Protein AF-A0A351YWG1-F1 (afdb_monomer)

Foldseek 3Di:
DDFPDDPQQDDDDDDDDDDDDDDDDDDDDDDDDDDDDDDDDDDDDDDPPPVVVVVVVVVVVVVLLVLADLLLLVCVVQVPDPDADALVVSCVVSVHDSVSNVVSVVVCVVVPFPWDQDPRHIHGPHDPQADPQLNVLGSRSVQEDEDQEEQEQVVVLVVVLVVDDPPDFKHKYWYQYHPNYADPPGDHDHHDNQKTKMKIKGFQQAQPLQVQLLLLLLQLLLQVLLCVQQVAHWFDEPPFFIAGPQATFKGWDKDFDDDPRTGGIMIIIMMGQAQHDDPDHRYDHSHVHDDGNSSVSSVSSSVVSSVVSSVVCVVPQFVSQVSNQVRHPQAQHWKAFPSNRDIWGFHGAGSSSFTWTDDPNDTDTHDPPRTDIDGD

Mean predicted aligned error: 11.0 Å

Structure (mmCIF, N/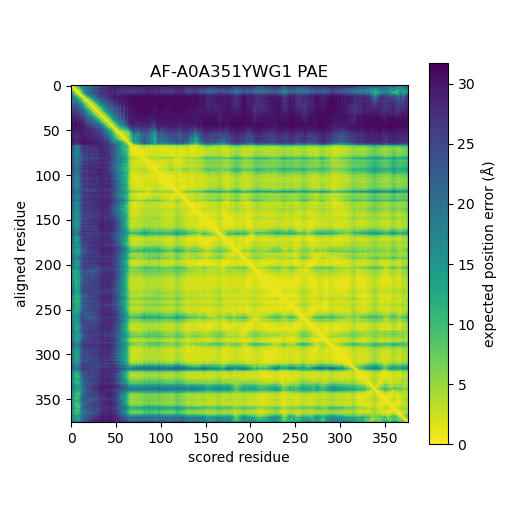CA/C/O backbone):
data_AF-A0A351YWG1-F1
#
_entry.id   AF-A0A351YWG1-F1
#
loop_
_atom_site.group_PDB
_atom_site.id
_atom_site.type_symbol
_atom_site.label_atom_id
_atom_site.label_alt_id
_atom_site.label_comp_id
_atom_site.label_asym_id
_atom_site.label_entity_id
_atom_site.label_seq_id
_atom_site.pdbx_PDB_ins_code
_atom_site.Cartn_x
_atom_site.Cartn_y
_atom_site.Cartn_z
_atom_site.occupancy
_atom_site.B_iso_or_equiv
_atom_site.auth_seq_id
_atom_site.auth_comp_id
_atom_site.auth_asym_id
_atom_site.auth_atom_id
_atom_site.pdbx_PDB_model_num
ATOM 1 N N . MET A 1 1 ? 30.598 2.594 -9.291 1.00 32.09 1 MET A N 1
ATOM 2 C CA . MET A 1 1 ? 30.210 1.742 -10.436 1.00 32.09 1 MET A CA 1
ATOM 3 C C . MET A 1 1 ? 29.991 2.673 -11.618 1.00 32.09 1 MET A C 1
ATOM 5 O O . MET A 1 1 ? 29.145 3.549 -11.501 1.00 32.09 1 MET A O 1
ATOM 9 N N . ALA A 1 2 ? 30.804 2.589 -12.672 1.00 30.72 2 ALA A N 1
ATOM 10 C CA . ALA A 1 2 ? 30.610 3.436 -13.851 1.00 30.72 2 ALA A CA 1
ATOM 11 C C . ALA A 1 2 ? 29.324 3.023 -14.587 1.00 30.72 2 ALA A C 1
ATOM 13 O O . ALA A 1 2 ? 28.989 1.837 -14.615 1.00 30.72 2 ALA A O 1
ATOM 14 N N . LEU A 1 3 ? 28.606 3.988 -15.166 1.00 35.41 3 LEU A N 1
ATOM 15 C CA . LEU A 1 3 ? 27.468 3.691 -16.038 1.00 35.41 3 LEU A CA 1
ATOM 16 C C . LEU A 1 3 ? 27.957 2.905 -17.269 1.00 35.41 3 LEU A C 1
ATOM 18 O O . LEU A 1 3 ? 29.039 3.208 -17.780 1.00 35.41 3 LEU A O 1
ATOM 22 N N . PRO A 1 4 ? 27.195 1.916 -17.773 1.00 39.84 4 PRO A N 1
ATOM 23 C CA . PRO A 1 4 ? 27.569 1.217 -18.994 1.00 39.84 4 PRO A CA 1
ATOM 24 C C . PRO A 1 4 ? 27.612 2.204 -20.167 1.00 39.84 4 PRO A C 1
ATOM 26 O O . PRO A 1 4 ? 26.692 2.999 -20.362 1.00 39.84 4 PRO A O 1
ATOM 29 N N . PHE A 1 5 ? 28.680 2.142 -20.964 1.00 45.25 5 PHE A N 1
ATOM 30 C CA . PHE A 1 5 ? 28.849 2.987 -22.144 1.00 45.25 5 PHE A CA 1
ATOM 31 C C . PHE A 1 5 ? 27.787 2.637 -23.199 1.00 45.25 5 PHE A C 1
ATOM 33 O O . PHE A 1 5 ? 27.836 1.571 -23.818 1.00 45.25 5 PHE A O 1
ATOM 40 N N . ILE A 1 6 ? 26.815 3.532 -23.398 1.00 57.53 6 ILE A N 1
ATOM 41 C CA . ILE A 1 6 ? 25.798 3.429 -24.451 1.00 57.53 6 ILE A CA 1
ATOM 42 C C . ILE A 1 6 ? 26.138 4.484 -25.521 1.00 57.53 6 ILE A C 1
ATOM 44 O O . ILE A 1 6 ? 25.890 5.671 -25.283 1.00 57.53 6 ILE A O 1
ATOM 48 N N . PRO A 1 7 ? 26.704 4.089 -26.684 1.00 47.78 7 PRO A N 1
ATOM 49 C CA . PRO A 1 7 ? 27.257 5.032 -27.665 1.00 47.78 7 PRO A CA 1
ATOM 50 C C . PRO A 1 7 ? 26.231 6.033 -28.208 1.00 47.78 7 PRO A C 1
ATOM 52 O O . PRO A 1 7 ? 26.536 7.202 -28.400 1.00 47.78 7 PRO A O 1
ATOM 55 N N . TRP A 1 8 ? 24.994 5.576 -28.407 1.00 53.97 8 TRP A N 1
ATOM 56 C CA . TRP A 1 8 ? 23.898 6.356 -28.991 1.00 53.97 8 TRP A CA 1
ATOM 57 C C . TRP A 1 8 ? 23.286 7.400 -28.043 1.00 53.97 8 TRP A C 1
ATOM 59 O O . TRP A 1 8 ? 22.398 8.130 -28.462 1.00 53.97 8 TRP A O 1
ATOM 69 N N . LEU A 1 9 ? 23.683 7.433 -26.765 1.00 51.16 9 LEU A N 1
ATOM 70 C CA . LEU A 1 9 ? 23.087 8.293 -25.729 1.00 51.16 9 LEU A CA 1
ATOM 71 C C . LEU A 1 9 ? 24.066 9.357 -25.199 1.00 51.16 9 LEU A C 1
ATOM 73 O O . LEU A 1 9 ? 23.864 9.885 -24.109 1.00 51.16 9 LEU A O 1
ATOM 77 N N . GLN A 1 10 ? 25.134 9.652 -25.943 1.00 47.72 10 GLN A N 1
ATOM 78 C CA . GLN A 1 10 ? 26.122 10.664 -25.565 1.00 47.72 10 GLN A CA 1
ATOM 79 C C . GLN A 1 10 ? 25.736 12.061 -26.087 1.00 47.72 10 GLN A C 1
ATOM 81 O O . GLN A 1 10 ? 25.413 12.194 -27.270 1.00 47.72 10 GLN A O 1
ATOM 86 N N . PRO A 1 11 ? 25.842 13.116 -25.259 1.00 37.19 11 PRO A N 1
ATOM 87 C CA . PRO A 1 11 ? 26.110 14.473 -25.732 1.00 37.19 11 PRO A CA 1
ATOM 88 C C . PRO A 1 11 ? 27.480 14.557 -26.438 1.00 37.19 11 PRO A C 1
ATOM 90 O O . PRO A 1 11 ? 28.284 13.626 -26.366 1.00 37.19 11 PRO A O 1
ATOM 93 N N . GLY A 1 12 ? 27.760 15.682 -27.105 1.00 31.53 12 GLY A N 1
ATOM 94 C CA . GLY A 1 12 ? 29.032 15.926 -27.804 1.00 31.53 12 GLY A CA 1
ATOM 95 C C . GLY A 1 12 ? 30.291 15.761 -26.924 1.00 31.53 12 GLY A C 1
ATOM 96 O O . GLY A 1 12 ? 30.211 15.821 -25.696 1.00 31.53 12 GLY A O 1
ATOM 97 N N . PRO A 1 13 ? 31.465 15.523 -27.535 1.00 32.62 13 PRO A N 1
ATOM 98 C CA . PRO A 1 13 ? 32.581 14.862 -26.864 1.00 32.62 13 PRO A CA 1
ATOM 99 C C . PRO A 1 13 ? 33.323 15.755 -25.862 1.00 32.62 13 PRO A C 1
ATOM 101 O O . PRO A 1 13 ? 33.927 16.747 -26.254 1.00 32.62 13 PRO A O 1
ATOM 104 N N . ASN A 1 14 ? 33.368 15.329 -24.593 1.00 31.31 14 ASN A N 1
ATOM 105 C CA . ASN A 1 14 ? 34.466 15.607 -23.654 1.00 31.31 14 ASN A CA 1
ATOM 106 C C . ASN A 1 14 ? 34.343 14.756 -22.370 1.00 31.31 14 ASN A C 1
ATOM 108 O O . ASN A 1 14 ? 33.563 15.113 -21.493 1.00 31.31 14 ASN A O 1
ATOM 112 N N . ALA A 1 15 ? 35.114 13.657 -22.259 1.00 31.36 15 ALA A N 1
ATOM 113 C CA . ALA A 1 15 ? 35.658 13.087 -21.001 1.00 31.36 15 ALA A CA 1
ATOM 114 C C . ALA A 1 15 ? 36.355 11.714 -21.210 1.00 31.36 15 ALA A C 1
ATOM 116 O O . ALA A 1 15 ? 35.717 10.667 -21.198 1.00 31.36 15 ALA A O 1
ATOM 117 N N . ILE A 1 16 ? 37.679 11.756 -21.399 1.00 30.22 16 ILE A N 1
ATOM 118 C CA . ILE A 1 16 ? 38.741 10.935 -20.761 1.00 30.22 16 ILE A CA 1
ATOM 119 C C . ILE A 1 16 ? 38.494 9.418 -20.500 1.00 30.22 16 ILE A C 1
ATOM 121 O O . ILE A 1 16 ? 37.593 9.001 -19.779 1.00 30.22 16 ILE A O 1
ATOM 125 N N . ARG A 1 17 ? 39.421 8.587 -21.011 1.00 28.91 17 ARG A N 1
ATOM 126 C CA . ARG A 1 17 ? 39.546 7.122 -20.796 1.00 28.91 17 ARG A CA 1
ATOM 127 C C . ARG A 1 17 ? 40.360 6.785 -19.531 1.00 28.91 17 ARG A C 1
ATOM 129 O O . ARG A 1 17 ? 41.184 7.603 -19.160 1.00 28.91 17 ARG A O 1
ATOM 136 N N . HIS A 1 18 ? 40.244 5.557 -18.993 1.00 28.95 18 HIS A N 1
ATOM 137 C CA . HIS A 1 18 ? 41.355 4.686 -18.509 1.00 28.95 18 HIS A CA 1
ATOM 138 C C . HIS A 1 18 ? 40.832 3.249 -18.149 1.00 28.95 18 HIS A C 1
ATOM 140 O O . HIS A 1 18 ? 39.621 3.045 -18.251 1.00 28.95 18 HIS A O 1
ATOM 146 N N . PRO A 1 19 ? 41.683 2.210 -17.920 1.00 31.55 19 PRO A N 1
ATOM 147 C CA . PRO A 1 19 ? 41.475 0.881 -18.536 1.00 31.55 19 PRO A CA 1
ATOM 148 C C . PRO A 1 19 ? 41.067 -0.308 -17.620 1.00 31.55 19 PRO A C 1
ATOM 150 O O . PRO A 1 19 ? 40.823 -0.170 -16.427 1.00 31.55 19 PRO A O 1
ATOM 153 N N . LEU A 1 20 ? 40.985 -1.490 -18.257 1.00 28.30 20 LEU A N 1
ATOM 154 C CA . LEU A 1 20 ? 40.536 -2.819 -17.791 1.00 28.30 20 LEU A CA 1
ATOM 155 C C . LEU A 1 20 ? 41.583 -3.663 -17.020 1.00 28.30 20 LEU A C 1
ATOM 157 O O . LEU A 1 20 ? 42.779 -3.401 -17.128 1.00 28.30 20 LEU A O 1
ATOM 161 N N . SER A 1 21 ? 41.095 -4.752 -16.384 1.00 27.42 21 SER A N 1
ATOM 162 C CA . SER A 1 21 ? 41.720 -6.063 -16.004 1.00 27.42 21 SER A CA 1
ATOM 163 C C . SER A 1 21 ? 41.301 -6.492 -14.568 1.00 27.42 21 SER A C 1
ATOM 165 O O . SER A 1 21 ? 40.778 -5.652 -13.843 1.00 27.42 21 SER A O 1
ATOM 167 N N . VAL A 1 22 ? 41.371 -7.743 -14.067 1.00 28.53 22 VAL A N 1
ATOM 168 C CA . VAL A 1 22 ? 41.774 -9.095 -14.559 1.00 28.53 22 VAL A CA 1
ATOM 169 C C . VAL A 1 22 ? 40.652 -10.119 -14.175 1.00 28.53 22 VAL A C 1
ATOM 171 O O . VAL A 1 22 ? 39.723 -9.762 -13.456 1.00 28.53 22 VAL A O 1
ATOM 174 N N . VAL A 1 23 ? 40.714 -11.393 -14.605 1.00 30.08 23 VAL A N 1
ATOM 175 C CA . VAL A 1 23 ? 39.859 -12.527 -14.143 1.00 30.08 23 VAL A CA 1
ATOM 176 C C . VAL A 1 23 ? 40.736 -13.649 -13.558 1.00 30.08 23 VAL A C 1
ATOM 178 O O . VAL A 1 23 ? 41.808 -13.896 -14.108 1.00 30.08 23 VAL A O 1
ATOM 181 N N . PRO A 1 24 ? 40.282 -14.403 -12.535 1.00 31.19 24 PRO A N 1
ATOM 182 C CA . PRO A 1 24 ? 40.432 -15.866 -12.624 1.00 31.19 24 PRO A CA 1
ATOM 183 C C . PRO A 1 24 ? 39.171 -16.673 -12.254 1.00 31.19 24 PRO A C 1
ATOM 185 O O . PRO A 1 24 ? 38.402 -16.323 -11.363 1.00 31.19 24 PRO A O 1
ATOM 188 N N . ARG A 1 25 ? 39.007 -17.818 -12.931 1.00 28.30 25 ARG A N 1
ATOM 189 C CA . ARG A 1 25 ? 38.130 -18.937 -12.526 1.00 28.30 25 ARG A CA 1
ATOM 190 C C . ARG A 1 25 ? 38.878 -19.844 -11.540 1.00 28.30 25 ARG A C 1
ATOM 192 O O . ARG A 1 25 ? 40.097 -19.903 -11.634 1.00 28.30 25 ARG A O 1
ATOM 199 N N . LEU A 1 26 ? 38.169 -20.686 -10.776 1.00 29.48 26 LEU A N 1
ATOM 200 C CA . LEU A 1 26 ? 38.589 -22.077 -10.506 1.00 29.48 26 LEU A CA 1
ATOM 201 C C . LEU A 1 26 ? 37.406 -22.964 -10.052 1.00 29.48 26 LEU A C 1
ATOM 203 O O . LEU A 1 26 ? 36.292 -22.473 -9.884 1.00 29.48 26 LEU A O 1
ATOM 207 N N . ARG A 1 27 ? 37.624 -24.288 -10.008 1.00 28.50 27 ARG A N 1
ATOM 208 C CA . ARG A 1 27 ? 36.596 -25.355 -9.997 1.00 28.50 27 ARG A CA 1
ATOM 209 C C . ARG A 1 27 ? 36.316 -25.938 -8.597 1.00 28.50 27 ARG A C 1
ATOM 211 O O . ARG A 1 27 ? 37.157 -25.845 -7.713 1.00 28.50 27 ARG A O 1
ATOM 218 N N . ALA A 1 28 ? 35.173 -26.621 -8.460 1.00 30.88 28 ALA A N 1
ATOM 219 C CA . ALA A 1 28 ? 34.876 -27.575 -7.378 1.00 30.88 28 ALA A CA 1
ATOM 220 C C . ALA A 1 28 ? 35.665 -28.904 -7.535 1.00 30.88 28 ALA A C 1
ATOM 222 O O . ALA A 1 28 ? 36.288 -29.112 -8.583 1.00 30.88 28 ALA A O 1
ATOM 223 N N . PRO A 1 29 ? 35.612 -29.817 -6.539 1.00 38.16 29 PRO A N 1
ATOM 224 C CA . PRO A 1 29 ? 34.636 -30.920 -6.634 1.00 38.16 29 PRO A CA 1
ATOM 225 C C . PRO A 1 29 ? 33.965 -31.366 -5.305 1.00 38.16 29 PRO A C 1
ATOM 227 O O . PRO A 1 29 ? 34.333 -30.934 -4.218 1.00 38.16 29 PRO A O 1
ATOM 230 N N . PHE A 1 30 ? 32.966 -32.253 -5.438 1.00 31.91 30 PHE A N 1
ATOM 231 C CA . PHE A 1 30 ? 32.242 -32.976 -4.369 1.00 31.91 30 PHE A CA 1
ATOM 232 C C . PHE A 1 30 ? 33.086 -34.095 -3.709 1.00 31.91 30 PHE A C 1
ATOM 234 O O . PHE A 1 30 ? 34.141 -34.455 -4.235 1.00 31.91 30 PHE A O 1
ATOM 241 N N . PRO A 1 31 ? 32.594 -34.715 -2.613 1.00 37.84 31 PRO A N 1
ATOM 242 C CA . PRO A 1 31 ? 32.033 -36.071 -2.779 1.00 37.84 31 PRO A CA 1
ATOM 243 C C . PRO A 1 31 ? 30.690 -36.328 -2.047 1.00 37.84 31 PRO A C 1
ATOM 245 O O . PRO A 1 31 ? 30.138 -35.456 -1.383 1.00 37.84 31 PRO A O 1
ATOM 248 N N . CYS A 1 32 ? 30.144 -37.537 -2.241 1.00 27.00 32 CYS A N 1
ATOM 249 C CA . CYS A 1 32 ? 28.789 -37.974 -1.858 1.00 27.00 32 CYS A CA 1
ATOM 250 C C . CYS A 1 32 ? 28.687 -38.627 -0.460 1.00 27.00 32 CYS A C 1
ATOM 252 O O . CYS A 1 32 ? 29.684 -39.086 0.091 1.00 27.00 32 CYS A O 1
ATOM 254 N N . GLY A 1 33 ? 27.453 -38.790 0.041 1.00 29.05 33 GLY A N 1
ATOM 255 C CA . GLY A 1 33 ? 27.098 -39.678 1.161 1.00 29.05 33 GLY A CA 1
ATOM 256 C C . GLY A 1 33 ? 25.631 -40.136 1.071 1.00 29.05 33 GLY A C 1
ATOM 257 O O . GLY A 1 33 ? 24.754 -39.313 0.824 1.00 29.05 33 GLY A O 1
ATOM 258 N N . ASN A 1 34 ? 25.373 -41.442 1.223 1.00 28.28 34 ASN A N 1
ATOM 259 C CA . ASN A 1 34 ? 24.075 -42.107 0.984 1.00 28.28 34 ASN A CA 1
ATOM 260 C C . ASN A 1 34 ? 23.349 -42.532 2.282 1.00 28.28 34 ASN A C 1
ATOM 262 O O . ASN A 1 34 ? 23.994 -42.730 3.307 1.00 28.28 34 ASN A O 1
ATOM 266 N N . GLY A 1 35 ? 22.042 -42.825 2.171 1.00 27.39 35 GLY A N 1
ATOM 267 C CA . GLY A 1 35 ? 21.262 -43.671 3.104 1.00 27.39 35 GLY A CA 1
ATOM 268 C C . GLY A 1 35 ? 20.134 -42.922 3.839 1.00 27.39 35 GLY A C 1
ATOM 269 O O . GLY A 1 35 ? 20.412 -41.999 4.591 1.00 27.39 35 GLY A O 1
ATOM 270 N N . SER A 1 36 ? 18.839 -43.133 3.546 1.00 28.61 36 SER A N 1
ATOM 271 C CA . SER A 1 36 ? 17.977 -44.309 3.855 1.00 28.61 36 SER A CA 1
ATOM 272 C C . SER A 1 36 ? 17.596 -44.418 5.345 1.00 28.61 36 SER A C 1
ATOM 274 O O . SER A 1 36 ? 18.483 -44.345 6.182 1.00 28.61 36 SER A O 1
ATOM 276 N N . ALA A 1 37 ? 16.356 -44.687 5.770 1.00 29.20 37 ALA A N 1
ATOM 277 C CA . ALA A 1 37 ? 15.052 -44.805 5.097 1.00 29.20 37 ALA A CA 1
ATOM 278 C C . ALA A 1 37 ? 13.924 -44.646 6.153 1.00 29.20 37 ALA A C 1
ATOM 280 O O . ALA A 1 37 ? 14.198 -44.645 7.351 1.00 29.20 37 ALA A O 1
ATOM 281 N N . ALA A 1 38 ? 12.660 -44.535 5.728 1.00 29.02 38 ALA A N 1
ATOM 282 C CA . ALA A 1 38 ? 11.493 -44.450 6.618 1.00 29.02 38 ALA A CA 1
ATOM 283 C C . ALA A 1 38 ? 10.601 -45.701 6.517 1.00 29.02 38 ALA A C 1
ATOM 285 O O . ALA A 1 38 ? 10.403 -46.194 5.412 1.00 29.02 38 ALA A O 1
ATOM 286 N N . THR A 1 39 ? 9.999 -46.144 7.632 1.00 28.00 39 THR A N 1
ATOM 287 C CA . THR A 1 39 ? 8.870 -47.112 7.695 1.00 28.00 39 THR A CA 1
ATOM 288 C C . THR A 1 39 ? 8.189 -47.061 9.091 1.00 28.00 39 THR A C 1
ATOM 290 O O . THR A 1 39 ? 8.765 -46.451 9.993 1.00 28.00 39 THR A O 1
ATOM 293 N N . PRO A 1 40 ? 6.934 -47.545 9.281 1.00 34.88 40 PRO A N 1
ATOM 294 C CA . PRO A 1 40 ? 5.926 -46.673 9.906 1.00 34.88 40 PRO A CA 1
ATOM 295 C C . PRO A 1 40 ? 4.942 -47.344 10.910 1.00 34.88 40 PRO A C 1
ATOM 297 O O . PRO A 1 40 ? 5.059 -48.516 11.241 1.00 34.88 40 PRO A O 1
ATOM 300 N N . ILE A 1 41 ? 3.889 -46.588 11.269 1.00 27.53 41 ILE A N 1
ATOM 301 C CA . ILE A 1 41 ? 2.583 -47.009 11.840 1.00 27.53 41 ILE A CA 1
ATOM 302 C C . ILE A 1 41 ? 2.543 -47.386 13.335 1.00 27.53 41 ILE A C 1
ATOM 304 O O . ILE A 1 41 ? 3.174 -48.321 13.807 1.00 27.53 41 ILE A O 1
ATOM 308 N N . GLY A 1 42 ? 1.633 -46.714 14.055 1.00 26.05 42 GLY A N 1
ATOM 309 C CA . GLY A 1 42 ? 1.197 -47.076 15.407 1.00 26.05 42 GLY A CA 1
ATOM 310 C C . GLY A 1 42 ? -0.045 -46.288 15.842 1.00 26.05 42 GLY A C 1
ATOM 311 O O . GLY A 1 42 ? 0.061 -45.327 16.599 1.00 26.05 42 GLY A O 1
ATOM 312 N N . ARG A 1 43 ? -1.240 -46.658 15.355 1.00 29.98 4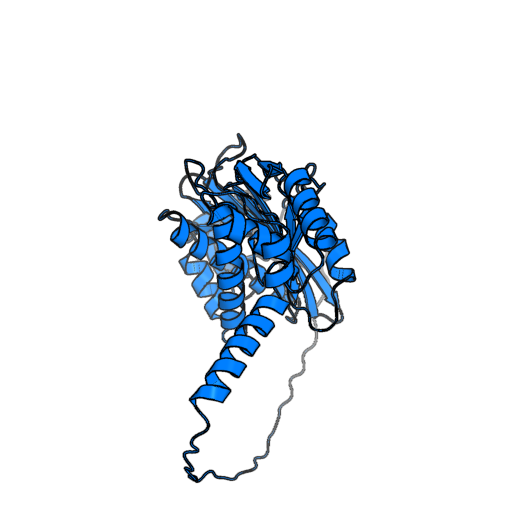3 ARG A N 1
ATOM 313 C CA . ARG A 1 43 ? -2.507 -46.046 15.810 1.00 29.98 43 ARG A CA 1
ATOM 314 C C . ARG A 1 43 ? -2.810 -46.459 17.258 1.00 29.98 43 ARG A C 1
ATOM 316 O O . ARG A 1 43 ? -3.009 -47.642 17.518 1.00 29.98 43 ARG A O 1
ATOM 323 N N . ARG A 1 44 ? -3.017 -45.491 18.156 1.00 28.67 44 ARG A N 1
ATOM 324 C CA . ARG A 1 44 ? -3.897 -45.653 19.328 1.00 28.67 44 ARG A CA 1
ATOM 325 C C . ARG A 1 44 ? -4.888 -44.495 19.388 1.00 28.67 44 ARG A C 1
ATOM 327 O O . ARG A 1 44 ? -4.507 -43.336 19.502 1.00 28.67 44 ARG A O 1
ATOM 334 N N . MET A 1 45 ? -6.163 -44.839 19.260 1.00 30.02 45 MET A N 1
ATOM 335 C CA . MET A 1 45 ? -7.295 -43.918 19.269 1.00 30.02 45 MET A CA 1
ATOM 336 C C . MET A 1 45 ? -7.766 -43.780 20.719 1.00 30.02 45 MET A C 1
ATOM 338 O O . MET A 1 45 ? -8.188 -44.774 21.301 1.00 30.02 45 MET A O 1
ATOM 342 N N . ASN A 1 46 ? -7.630 -42.593 21.320 1.00 31.53 46 ASN A N 1
ATOM 343 C CA . ASN A 1 46 ? -7.844 -42.400 22.758 1.00 31.53 46 ASN A CA 1
ATOM 344 C C . ASN A 1 46 ? -9.004 -41.429 23.039 1.00 31.53 46 ASN A C 1
ATOM 346 O O . ASN A 1 46 ? -9.082 -40.343 22.463 1.00 31.53 46 ASN A O 1
ATOM 350 N N . PHE A 1 47 ? -9.911 -41.836 23.927 1.00 32.25 47 PHE A N 1
ATOM 351 C CA . PHE A 1 47 ? -11.270 -41.298 24.089 1.00 32.25 47 PHE A CA 1
ATOM 352 C C . PHE A 1 47 ? -11.346 -39.997 24.931 1.00 32.25 47 PHE A C 1
ATOM 354 O O . PHE A 1 47 ? -12.150 -39.878 25.848 1.00 32.25 47 PHE A O 1
ATOM 361 N N . TYR A 1 48 ? -10.527 -38.987 24.611 1.00 36.88 48 TYR A N 1
ATOM 362 C CA . TYR A 1 48 ? -10.482 -37.688 25.322 1.00 36.88 48 TYR A CA 1
ATOM 363 C C . TYR A 1 48 ? -11.167 -36.525 24.568 1.00 36.88 48 TYR A C 1
ATOM 365 O O . TYR A 1 48 ? -11.011 -35.355 24.922 1.00 36.88 48 TYR A O 1
ATOM 373 N N . GLY A 1 49 ? -11.924 -36.835 23.510 1.00 34.12 49 GLY A N 1
ATOM 374 C CA . GLY A 1 49 ? -12.339 -35.873 22.483 1.00 34.12 49 GLY A CA 1
ATOM 375 C C . GLY A 1 49 ? -13.170 -34.674 22.958 1.00 34.12 49 GLY A C 1
ATOM 376 O O . GLY A 1 49 ? -12.884 -33.561 22.533 1.00 34.12 49 GLY A O 1
ATOM 377 N N . LEU A 1 50 ? -14.176 -34.853 23.826 1.00 34.16 50 LEU A N 1
ATOM 378 C CA . LEU A 1 50 ? -15.123 -33.766 24.134 1.00 34.16 50 LEU A CA 1
ATOM 379 C C . LEU A 1 50 ? -14.567 -32.716 25.111 1.00 34.16 50 LEU A C 1
ATOM 381 O O . LEU A 1 50 ? -14.672 -31.519 24.843 1.00 34.16 50 LEU A O 1
ATOM 385 N N . THR A 1 51 ? -13.932 -33.128 26.211 1.00 36.94 51 THR A N 1
ATOM 386 C CA . THR A 1 51 ? -13.337 -32.187 27.179 1.00 36.94 51 THR A CA 1
ATOM 387 C C . THR A 1 51 ? -12.111 -31.492 26.599 1.00 36.94 51 THR A C 1
ATOM 389 O O . THR A 1 51 ? -11.942 -30.286 26.791 1.00 36.94 51 THR A O 1
ATOM 392 N N . PHE A 1 52 ? -11.286 -32.220 25.832 1.00 36.72 52 PHE A N 1
ATOM 393 C CA . PHE A 1 52 ? -10.144 -31.617 25.152 1.00 36.72 52 PHE A CA 1
ATOM 394 C C . PHE A 1 52 ? -10.605 -30.667 24.045 1.00 36.72 52 PHE A C 1
ATOM 396 O O . PHE A 1 52 ? -10.072 -29.572 23.974 1.00 36.72 52 PHE A O 1
ATOM 403 N N . ALA A 1 53 ? -11.638 -30.986 23.253 1.00 38.38 53 ALA A N 1
ATOM 404 C CA . ALA A 1 53 ? -12.176 -30.045 22.265 1.00 38.38 53 ALA A CA 1
ATOM 405 C C . ALA A 1 53 ? -12.699 -28.749 22.906 1.00 38.38 53 ALA A C 1
ATOM 407 O O . ALA A 1 53 ? -12.442 -27.675 22.371 1.00 38.38 53 ALA A O 1
ATOM 408 N N . PHE A 1 54 ? -13.367 -28.805 24.064 1.00 34.22 54 PHE A N 1
ATOM 409 C CA . PHE A 1 54 ? -13.858 -27.594 24.734 1.00 34.22 54 PHE A CA 1
ATOM 410 C C . PHE A 1 54 ? -12.711 -26.721 25.274 1.00 34.22 54 PHE A C 1
ATOM 412 O O . PHE A 1 54 ? -12.686 -25.510 25.042 1.00 34.22 54 PHE A O 1
ATOM 419 N N . TYR A 1 55 ? -11.706 -27.334 25.913 1.00 35.75 55 TYR A N 1
ATOM 420 C CA . TYR A 1 55 ? -10.490 -26.628 26.334 1.00 35.75 55 TYR A CA 1
ATOM 421 C C . TYR A 1 55 ? -9.657 -26.129 25.153 1.00 35.75 55 TYR A C 1
ATOM 423 O O . TYR A 1 55 ? -9.123 -25.031 25.228 1.00 35.75 55 TYR A O 1
ATOM 431 N N . PHE A 1 56 ? -9.568 -26.880 24.055 1.00 36.53 56 PHE A N 1
ATOM 432 C CA . PHE A 1 56 ? -8.797 -26.521 22.866 1.00 36.53 56 PHE A CA 1
ATOM 433 C C . PHE A 1 56 ? -9.494 -25.426 22.053 1.00 36.53 56 PHE A C 1
ATOM 435 O O . PHE A 1 56 ? -8.817 -24.537 21.555 1.00 36.53 56 PHE A O 1
ATOM 442 N N . VAL A 1 57 ? -10.831 -25.406 21.986 1.00 42.38 57 VAL A N 1
ATOM 443 C CA . VAL A 1 57 ? -11.614 -24.297 21.409 1.00 42.38 57 VAL A CA 1
ATOM 444 C C . VAL A 1 57 ? -11.513 -23.043 22.275 1.00 42.38 57 VAL A C 1
ATOM 446 O O . VAL A 1 57 ? -11.353 -21.957 21.724 1.00 42.38 57 VAL A O 1
ATOM 449 N N . ASN A 1 58 ? -11.538 -23.155 23.607 1.00 38.97 58 ASN A N 1
ATOM 450 C CA . ASN A 1 58 ? -11.292 -22.000 24.475 1.00 38.97 58 ASN A CA 1
ATOM 451 C C . ASN A 1 58 ? -9.828 -21.539 24.425 1.00 38.97 58 ASN A C 1
ATOM 453 O O . ASN A 1 58 ? -9.592 -20.341 24.349 1.00 38.97 58 ASN A O 1
ATOM 457 N N . LEU A 1 59 ? -8.846 -22.441 24.361 1.00 38.34 59 LEU A N 1
ATOM 458 C CA . LEU A 1 59 ? -7.438 -22.095 24.139 1.00 38.34 59 LEU A CA 1
ATOM 459 C C . LEU A 1 59 ? -7.220 -21.466 22.761 1.00 38.34 59 LEU A C 1
ATOM 461 O O . LEU A 1 59 ? -6.494 -20.487 22.679 1.00 38.34 59 LEU A O 1
ATOM 465 N N . LEU A 1 60 ? -7.889 -21.935 21.703 1.00 37.31 60 LEU A N 1
ATOM 466 C CA . LEU A 1 60 ? -7.885 -21.296 20.384 1.00 37.31 60 LEU A CA 1
ATOM 467 C C . LEU A 1 60 ? -8.541 -19.916 20.429 1.00 37.31 60 LEU A C 1
ATOM 469 O O . LEU A 1 60 ? -7.946 -18.973 19.924 1.00 37.31 60 LEU A O 1
ATOM 473 N N . LYS A 1 61 ? -9.699 -19.750 21.080 1.00 41.03 61 LYS A N 1
ATOM 474 C CA . LYS A 1 61 ? -10.311 -18.426 21.297 1.00 41.03 61 LYS A CA 1
ATOM 475 C C . LYS A 1 61 ? -9.377 -17.499 22.078 1.00 41.03 61 LYS A C 1
ATOM 477 O O . LYS A 1 61 ? -9.197 -16.359 21.678 1.00 41.03 61 LYS A O 1
ATOM 482 N N . ILE A 1 62 ? -8.718 -17.986 23.129 1.00 44.56 62 ILE A N 1
ATOM 483 C CA . ILE A 1 62 ? -7.763 -17.221 23.946 1.00 44.56 62 ILE A CA 1
ATOM 484 C C . ILE A 1 62 ? -6.484 -16.891 23.153 1.00 44.56 62 ILE A C 1
ATOM 486 O O . ILE A 1 62 ? -5.989 -15.769 23.227 1.00 44.56 62 ILE A O 1
ATOM 490 N N . MET A 1 63 ? -5.951 -17.822 22.358 1.00 35.66 63 MET A N 1
ATOM 491 C CA . MET A 1 63 ? -4.761 -17.616 21.517 1.00 35.66 63 MET A CA 1
ATOM 492 C C . MET A 1 63 ? -5.042 -16.695 20.325 1.00 35.66 63 MET A C 1
ATOM 494 O O . MET A 1 63 ? -4.186 -15.887 19.977 1.00 35.66 63 MET A O 1
ATOM 498 N N . VAL A 1 64 ? -6.239 -16.765 19.737 1.00 46.56 64 VAL A N 1
ATOM 499 C CA . VAL A 1 64 ? -6.714 -15.814 18.722 1.00 46.56 64 VAL A CA 1
ATOM 500 C C . VAL A 1 64 ? -6.975 -14.442 19.358 1.00 46.56 64 VAL A C 1
ATOM 502 O O . VAL A 1 64 ? -6.572 -13.433 18.782 1.00 46.56 64 VAL A O 1
ATOM 505 N N . ASN A 1 65 ? -7.536 -14.383 20.574 1.00 53.69 65 ASN A N 1
ATOM 506 C CA . ASN A 1 65 ? -7.734 -13.129 21.309 1.00 53.69 65 ASN A CA 1
ATOM 507 C C . ASN A 1 65 ? -6.420 -12.432 21.683 1.00 53.69 65 ASN A C 1
ATOM 509 O O . ASN A 1 65 ? -6.373 -11.207 21.651 1.00 53.69 65 ASN A O 1
ATOM 513 N N . LYS A 1 66 ? -5.343 -13.168 21.997 1.00 58.69 66 LYS A N 1
ATOM 514 C CA . LYS A 1 66 ? -4.057 -12.583 22.436 1.00 58.69 66 LYS A CA 1
ATOM 515 C C . LYS A 1 66 ? -3.426 -11.587 21.451 1.00 58.69 66 LYS A C 1
ATOM 517 O O . LYS A 1 66 ? -2.639 -10.753 21.886 1.00 58.69 66 LYS A O 1
ATOM 522 N N . ASN A 1 67 ? -3.770 -11.652 20.163 1.00 71.12 67 ASN A N 1
ATOM 523 C CA . ASN A 1 67 ? -3.256 -10.745 19.127 1.00 71.12 67 ASN A CA 1
ATOM 524 C C . ASN A 1 67 ? -4.256 -9.650 18.706 1.00 71.12 67 ASN A C 1
ATOM 526 O O . ASN A 1 67 ? -3.967 -8.886 17.788 1.00 71.12 67 ASN A O 1
ATOM 530 N N . LEU A 1 68 ? -5.431 -9.575 19.335 1.00 87.62 68 LEU A N 1
ATOM 531 C CA . LEU A 1 68 ? -6.481 -8.603 19.028 1.00 87.62 68 LEU A CA 1
ATOM 532 C C . LEU A 1 68 ? -6.541 -7.535 20.126 1.00 87.62 68 LEU A C 1
ATOM 534 O O . LEU A 1 68 ? -6.586 -7.859 21.311 1.00 87.62 68 LEU A O 1
ATOM 538 N N . SER A 1 69 ? -6.559 -6.250 19.759 1.00 91.19 69 SER A N 1
ATOM 539 C CA . SER A 1 69 ? -6.675 -5.187 20.762 1.00 91.19 69 SER A CA 1
ATOM 540 C C . SER A 1 69 ? -8.101 -5.036 21.291 1.00 91.19 69 SER A C 1
ATOM 542 O O . SER A 1 69 ? -9.088 -5.299 20.601 1.00 91.19 69 SER A O 1
ATOM 544 N N . THR A 1 70 ? -8.223 -4.483 22.498 1.00 91.81 70 THR A N 1
ATOM 545 C CA . THR A 1 70 ? -9.504 -4.078 23.098 1.00 91.81 70 THR A CA 1
ATOM 546 C C . THR A 1 70 ? -10.330 -3.183 22.166 1.00 91.81 70 THR A C 1
ATOM 548 O O . THR A 1 70 ? -11.551 -3.296 22.128 1.00 91.81 70 THR A O 1
ATOM 551 N N . LYS A 1 71 ? -9.675 -2.319 21.373 1.00 94.94 71 LYS A N 1
ATOM 552 C CA . LYS A 1 71 ? -10.336 -1.424 20.408 1.00 94.94 71 LYS A CA 1
ATOM 553 C C . LYS A 1 71 ? -11.000 -2.212 19.275 1.00 94.94 71 LYS A C 1
ATOM 555 O O . LYS A 1 71 ? -12.123 -1.886 18.903 1.00 94.94 71 LYS A O 1
ATOM 560 N N . TYR A 1 72 ? -10.343 -3.264 18.770 1.00 94.06 72 TYR A N 1
ATOM 561 C CA . TYR A 1 72 ? -10.944 -4.172 17.789 1.00 94.06 72 TYR A CA 1
ATOM 562 C C . TYR A 1 72 ? -12.186 -4.854 18.373 1.00 94.06 72 TYR A C 1
ATOM 564 O O . TYR A 1 72 ? -13.249 -4.779 17.761 1.00 94.06 72 TYR A O 1
ATOM 572 N N . PHE A 1 73 ? -12.097 -5.443 19.573 1.00 92.06 73 PHE A N 1
ATOM 573 C CA . PHE A 1 73 ? -13.249 -6.095 20.215 1.00 92.06 73 PHE A CA 1
ATOM 574 C C . PHE A 1 73 ? -14.427 -5.147 20.432 1.00 92.06 73 PHE A C 1
ATOM 576 O O . PHE A 1 73 ? -15.540 -5.477 20.030 1.00 92.06 73 PHE A O 1
ATOM 583 N N . ILE A 1 74 ? -14.182 -3.953 20.984 1.00 94.50 74 ILE A N 1
ATOM 584 C CA . ILE A 1 74 ? -15.216 -2.928 21.182 1.00 94.50 74 ILE A CA 1
ATOM 585 C C . ILE A 1 74 ? -15.912 -2.599 19.858 1.00 94.50 74 ILE A C 1
ATOM 587 O O . ILE A 1 74 ? -17.137 -2.645 19.792 1.00 94.50 74 ILE A O 1
ATOM 591 N N . LEU A 1 75 ? -15.162 -2.318 18.786 1.00 94.81 75 LEU A N 1
ATOM 592 C CA . LEU A 1 75 ? -15.771 -2.009 17.489 1.00 94.81 75 LEU A CA 1
ATOM 593 C C . LEU A 1 75 ? -16.552 -3.190 16.910 1.00 94.81 75 LEU A C 1
ATOM 595 O O . LEU A 1 75 ? -17.623 -2.980 16.353 1.00 94.81 75 LEU A O 1
ATOM 599 N N . GLN A 1 76 ? -16.056 -4.424 17.039 1.00 93.56 76 GLN A N 1
ATOM 600 C CA . GLN A 1 76 ? -16.779 -5.605 16.560 1.00 93.56 76 GLN A CA 1
ATOM 601 C C . GLN A 1 76 ? -18.060 -5.870 17.360 1.00 93.56 76 GLN A C 1
ATOM 603 O O . GLN A 1 76 ? -19.058 -6.265 16.764 1.00 93.56 76 GLN A O 1
ATOM 608 N N . ALA A 1 77 ? -18.059 -5.637 18.675 1.00 93.25 77 ALA A N 1
ATOM 609 C CA . ALA A 1 77 ? -19.250 -5.757 19.513 1.00 93.25 77 ALA A CA 1
ATOM 610 C C . ALA A 1 77 ? -20.282 -4.670 19.170 1.00 93.25 77 ALA A C 1
ATOM 612 O O . ALA A 1 77 ? -21.440 -4.980 18.898 1.00 93.25 77 ALA A O 1
ATOM 613 N N . LEU A 1 78 ? -19.849 -3.407 19.086 1.00 94.81 78 LEU A N 1
ATOM 614 C CA . LEU A 1 78 ? -20.722 -2.277 18.761 1.00 94.81 78 LEU A CA 1
ATOM 615 C C . LEU A 1 78 ? -21.303 -2.358 17.342 1.00 94.81 78 LEU A C 1
ATOM 617 O O . LEU A 1 78 ? -22.484 -2.093 17.165 1.00 94.81 78 LEU A O 1
ATOM 621 N N . ARG A 1 79 ? -20.518 -2.775 16.338 1.00 94.69 79 ARG A N 1
ATOM 622 C CA . ARG A 1 79 ? -20.996 -2.947 14.948 1.00 94.69 79 ARG A CA 1
ATOM 623 C C . ARG A 1 79 ? -22.020 -4.076 14.783 1.00 94.69 79 ARG A C 1
ATOM 625 O O . ARG A 1 79 ? -22.756 -4.073 13.802 1.00 94.69 79 ARG A O 1
ATOM 632 N N . LYS A 1 80 ? -22.038 -5.058 15.691 1.00 93.81 80 LYS A N 1
ATOM 633 C CA . LYS A 1 80 ? -22.965 -6.206 15.658 1.00 93.81 80 LYS A CA 1
ATOM 634 C C . LYS A 1 80 ? -24.230 -5.991 16.488 1.00 93.81 80 LYS A C 1
ATOM 636 O O . LYS A 1 80 ? -25.172 -6.762 16.333 1.00 93.81 80 LYS A O 1
ATOM 641 N N . SER A 1 81 ? -24.244 -4.997 17.374 1.00 93.06 81 SER A N 1
ATOM 642 C CA . SER A 1 81 ? -25.346 -4.765 18.305 1.00 93.06 81 SER A CA 1
ATOM 643 C C . SER A 1 81 ? -26.290 -3.675 17.807 1.00 93.06 81 SER A C 1
ATOM 645 O O . SER A 1 81 ? -25.855 -2.584 17.451 1.00 93.06 81 SER A O 1
ATOM 647 N N . SER A 1 82 ? -27.595 -3.945 17.847 1.00 90.56 82 SER A N 1
ATOM 648 C CA . SER A 1 82 ? -28.649 -2.933 17.679 1.00 90.56 82 SER A CA 1
ATOM 649 C C . SER A 1 82 ? -29.025 -2.234 18.994 1.00 90.56 82 SER A C 1
ATOM 651 O O . SER A 1 82 ? -29.812 -1.290 18.987 1.00 90.56 82 SER A O 1
ATOM 653 N N . THR A 1 83 ? -28.476 -2.687 20.124 1.00 93.44 83 THR A N 1
ATOM 654 C CA . THR A 1 83 ? -28.742 -2.174 21.476 1.00 93.44 83 THR A CA 1
ATOM 655 C C . THR A 1 83 ? -27.445 -1.734 22.172 1.00 93.44 83 THR A C 1
ATOM 657 O O . THR A 1 83 ? -26.352 -2.112 21.734 1.00 93.44 83 THR A O 1
ATOM 660 N N . PRO A 1 84 ? -27.516 -0.938 23.259 1.00 96.44 84 PRO A N 1
ATOM 661 C CA . PRO A 1 84 ? -26.330 -0.544 24.017 1.00 96.44 84 PRO A CA 1
ATOM 662 C C . PRO A 1 84 ? -25.534 -1.748 24.531 1.00 96.44 84 PRO A C 1
ATOM 664 O O . PRO A 1 84 ? -26.092 -2.649 25.156 1.00 96.44 84 PRO A O 1
ATOM 667 N N . VAL A 1 85 ? -24.220 -1.746 24.303 1.00 96.00 85 VAL A N 1
ATOM 668 C CA . VAL A 1 85 ? -23.320 -2.816 24.752 1.00 96.00 85 VAL A CA 1
ATOM 669 C C . VAL A 1 85 ? -22.691 -2.428 26.088 1.00 96.00 85 VAL A C 1
ATOM 671 O O . VAL A 1 85 ? -21.942 -1.451 26.178 1.00 96.00 85 VAL A O 1
ATOM 674 N N . SER A 1 86 ? -22.984 -3.200 27.135 1.00 95.38 86 SER A N 1
ATOM 675 C CA . SER A 1 86 ? -22.485 -2.940 28.489 1.00 95.38 86 SER A CA 1
ATOM 676 C C . SER A 1 86 ? -20.957 -3.011 28.569 1.00 95.38 86 SER A C 1
ATOM 678 O O . SER A 1 86 ? -20.338 -4.004 28.182 1.00 95.38 86 SER A O 1
ATOM 680 N N . GLY A 1 87 ? -20.345 -1.982 29.165 1.00 92.56 87 GLY A N 1
ATOM 681 C CA . GLY A 1 87 ? -18.906 -1.957 29.438 1.00 92.56 87 GLY A CA 1
ATOM 682 C C . GLY A 1 87 ? -18.439 -3.051 30.407 1.00 92.56 87 GLY A C 1
ATOM 683 O O . GLY A 1 87 ? -17.273 -3.430 30.352 1.00 92.56 87 GLY A O 1
ATOM 684 N N . GLU A 1 88 ? -19.332 -3.589 31.249 1.00 93.38 88 GLU A N 1
ATOM 685 C CA . GLU A 1 88 ? -19.060 -4.785 32.062 1.00 93.38 88 GLU A CA 1
ATOM 686 C C . GLU A 1 88 ? -18.952 -6.033 31.183 1.00 93.38 88 GLU A C 1
ATOM 688 O O . GLU A 1 88 ? -17.996 -6.786 31.312 1.00 93.38 88 GLU A O 1
ATOM 693 N N . SER A 1 89 ? -19.888 -6.221 30.247 1.00 90.44 89 SER A N 1
ATOM 694 C CA . SER A 1 89 ? -19.890 -7.384 29.351 1.00 90.44 89 SER A CA 1
ATOM 695 C C . SER A 1 89 ? -18.620 -7.428 28.499 1.00 90.44 89 SER A C 1
ATOM 697 O O . SER A 1 89 ? -17.988 -8.473 28.390 1.00 90.44 89 SER A O 1
ATOM 699 N N . ILE A 1 90 ? -18.201 -6.278 27.954 1.00 90.06 90 ILE A N 1
ATOM 700 C CA . ILE A 1 90 ? -16.951 -6.162 27.186 1.00 90.06 90 ILE A CA 1
ATOM 701 C C . ILE A 1 90 ? -15.734 -6.453 28.079 1.00 90.06 90 ILE A C 1
ATOM 703 O O . ILE A 1 90 ? -14.797 -7.123 27.647 1.00 90.06 90 ILE A O 1
ATOM 707 N N . ALA A 1 91 ? -15.736 -5.955 29.321 1.00 90.62 91 ALA A N 1
ATOM 708 C CA . ALA A 1 91 ? -14.656 -6.178 30.280 1.00 90.62 91 ALA A CA 1
ATOM 709 C C . ALA A 1 91 ? -14.505 -7.672 30.619 1.00 90.62 91 ALA A C 1
ATOM 711 O O . ALA A 1 91 ? -13.400 -8.207 30.521 1.00 90.62 91 ALA A O 1
ATOM 712 N N . GLN A 1 92 ? -15.615 -8.355 30.918 1.00 89.25 92 GLN A N 1
ATOM 713 C CA . GLN A 1 92 ? -15.648 -9.794 31.188 1.00 89.25 92 GLN A CA 1
ATOM 714 C C . GLN A 1 92 ? -15.212 -10.623 29.969 1.00 89.25 92 GLN A C 1
ATOM 716 O O . GLN A 1 92 ? -14.342 -11.479 30.105 1.00 89.25 92 GLN A O 1
ATOM 721 N N . GLU A 1 93 ? -15.743 -10.341 28.773 1.00 85.00 93 GLU A N 1
ATOM 722 C CA . GLU A 1 93 ? -15.402 -11.076 27.541 1.00 85.00 93 GLU A CA 1
ATOM 723 C C . GLU A 1 93 ? -13.922 -10.917 27.150 1.00 85.00 93 GLU A C 1
ATOM 725 O O . GLU A 1 93 ? -13.282 -11.870 26.700 1.00 85.00 93 GLU A O 1
ATOM 730 N N . CYS A 1 94 ? -13.349 -9.727 27.356 1.00 82.38 94 CYS A N 1
ATOM 731 C CA . CYS A 1 94 ? -11.941 -9.462 27.058 1.00 82.38 94 CYS A CA 1
ATOM 732 C C . CYS A 1 94 ? -10.974 -9.894 28.178 1.00 82.38 94 CYS A C 1
ATOM 734 O O . CYS A 1 94 ? -9.764 -9.875 27.954 1.00 82.38 94 CYS A O 1
ATOM 736 N N . GLY A 1 95 ? -11.462 -10.227 29.380 1.00 86.38 95 GLY A N 1
ATOM 737 C CA . GLY A 1 95 ? -10.618 -10.449 30.562 1.00 86.38 95 GLY A CA 1
ATOM 738 C C . GLY A 1 95 ? -9.892 -9.180 31.038 1.00 86.38 95 GLY A C 1
ATOM 739 O O . GLY A 1 95 ? -8.730 -9.236 31.436 1.00 86.38 95 GLY A O 1
ATOM 740 N N . LEU A 1 96 ? -10.550 -8.021 30.944 1.00 88.94 96 LEU A N 1
ATOM 741 C CA . LEU A 1 96 ? -9.994 -6.693 31.226 1.00 88.94 96 LEU A CA 1
ATOM 742 C C . LEU A 1 96 ? -10.805 -5.961 32.304 1.00 88.94 96 LEU A C 1
ATOM 744 O O . LEU A 1 96 ? -11.924 -6.339 32.628 1.00 88.94 96 LEU A O 1
ATOM 748 N N . SER A 1 97 ? -10.271 -4.863 32.845 1.00 91.94 97 SER A N 1
ATOM 749 C CA . SER A 1 97 ? -11.036 -3.989 33.745 1.00 91.94 97 SER A CA 1
ATOM 750 C C . SER A 1 97 ? -11.965 -3.045 32.970 1.00 91.94 97 SER A C 1
ATOM 752 O O . SER A 1 97 ? -11.638 -2.614 31.858 1.00 91.94 97 SER A O 1
ATOM 754 N N . ARG A 1 98 ? -13.081 -2.615 33.587 1.00 92.69 98 ARG A N 1
ATOM 755 C CA . ARG A 1 98 ? -13.941 -1.543 33.035 1.00 92.69 98 ARG A CA 1
ATOM 756 C C . ARG A 1 98 ? -13.142 -0.300 32.643 1.00 92.69 98 ARG A C 1
ATOM 758 O O . ARG A 1 98 ? -13.419 0.308 31.615 1.00 92.69 98 ARG A O 1
ATOM 765 N N . THR A 1 99 ? -12.128 0.063 33.428 1.00 93.88 99 THR A N 1
ATOM 766 C CA . THR A 1 99 ? -11.263 1.222 33.165 1.00 93.88 99 THR A CA 1
ATOM 767 C C . THR A 1 99 ? -10.436 1.051 31.888 1.00 93.88 99 THR A C 1
ATOM 769 O O . THR A 1 99 ? -10.228 2.024 31.166 1.00 93.88 99 THR A O 1
ATOM 772 N N . ALA A 1 100 ? -9.987 -0.168 31.567 1.00 93.06 100 ALA A N 1
ATOM 773 C CA . ALA A 1 100 ? -9.307 -0.455 30.304 1.00 93.06 100 ALA A CA 1
ATOM 774 C C . ALA A 1 100 ? -10.271 -0.365 29.107 1.00 93.06 100 ALA A C 1
ATOM 776 O O . ALA A 1 100 ? -9.924 0.245 28.094 1.00 93.06 100 ALA A O 1
ATOM 777 N N . VAL A 1 101 ? -11.499 -0.882 29.248 1.00 94.56 101 VAL A N 1
ATOM 778 C CA . VAL A 1 101 ? -12.565 -0.731 28.239 1.00 94.56 101 VAL A CA 1
ATOM 779 C C . VAL A 1 101 ? -12.890 0.746 28.010 1.00 94.56 101 VAL A C 1
ATOM 781 O O . VAL A 1 101 ? -12.864 1.199 26.870 1.00 94.56 101 VAL A O 1
ATOM 784 N N . TRP A 1 102 ? -13.110 1.524 29.074 1.00 95.88 102 TRP A N 1
ATOM 785 C CA . TRP A 1 102 ? -13.372 2.964 28.984 1.00 95.88 102 TRP A CA 1
ATOM 786 C C . TRP A 1 102 ? -12.235 3.711 28.271 1.00 95.88 102 TRP A C 1
ATOM 788 O O . TRP A 1 102 ? -12.501 4.451 27.328 1.00 95.88 102 TRP A O 1
ATOM 798 N N . LYS A 1 103 ? -10.964 3.460 28.629 1.00 96.44 103 LYS A N 1
ATOM 799 C CA . LYS A 1 103 ? -9.802 4.054 27.935 1.00 96.44 103 LYS A CA 1
ATOM 800 C C . LYS A 1 103 ? -9.781 3.713 26.439 1.00 96.44 103 LYS A C 1
ATOM 802 O O . LYS A 1 103 ? -9.486 4.581 25.620 1.00 96.44 103 LYS A O 1
ATOM 807 N N . ALA A 1 104 ? -10.105 2.473 26.074 1.00 96.12 104 ALA A N 1
ATOM 808 C CA . ALA A 1 104 ? -10.170 2.051 24.678 1.00 96.12 104 ALA A CA 1
ATOM 809 C C . ALA A 1 104 ? -11.345 2.703 23.919 1.00 96.12 104 ALA A C 1
ATOM 811 O O . ALA A 1 104 ? -11.151 3.128 22.781 1.00 96.12 104 ALA A O 1
ATOM 812 N N . VAL A 1 105 ? -12.515 2.871 24.551 1.00 97.38 105 VAL A N 1
ATOM 813 C CA . VAL A 1 105 ? -13.635 3.658 23.998 1.00 97.38 105 VAL A CA 1
ATOM 814 C C . VAL A 1 105 ? -13.220 5.113 23.771 1.00 97.38 105 VAL A C 1
ATOM 816 O O . VAL A 1 105 ? -13.423 5.626 22.675 1.00 97.38 105 VAL A O 1
ATOM 819 N N . GLN A 1 106 ? -12.579 5.769 24.747 1.00 97.81 106 GLN A N 1
ATOM 820 C CA . GLN A 1 106 ? -12.125 7.157 24.583 1.00 97.81 106 GLN A CA 1
ATOM 821 C C . GLN A 1 106 ? -11.134 7.303 23.418 1.00 97.81 106 GLN A C 1
ATOM 823 O O . GLN A 1 106 ? -11.272 8.220 22.616 1.00 97.81 106 GLN A O 1
ATOM 828 N N . ALA A 1 107 ? -10.197 6.363 23.248 1.00 95.94 107 ALA A N 1
ATOM 829 C CA . ALA A 1 107 ? -9.276 6.366 22.108 1.00 95.94 107 ALA A CA 1
ATOM 830 C C . ALA A 1 107 ? -9.993 6.221 20.749 1.00 95.94 107 ALA A C 1
ATOM 832 O O . ALA A 1 107 ? -9.592 6.853 19.767 1.00 95.94 107 ALA A O 1
ATOM 833 N N . LEU A 1 108 ? -11.066 5.423 20.682 1.00 97.06 108 LEU A N 1
ATOM 834 C CA . LEU A 1 108 ? -11.917 5.313 19.493 1.00 97.06 108 LEU A CA 1
ATOM 835 C C . LEU A 1 108 ? -12.675 6.624 19.225 1.00 97.06 108 LEU A C 1
ATOM 837 O O . LEU A 1 108 ? -12.623 7.132 18.105 1.00 97.06 108 LEU A O 1
ATOM 841 N N . VAL A 1 109 ? -13.292 7.225 20.246 1.00 97.56 109 VAL A N 1
ATOM 842 C CA . VAL A 1 109 ? -13.980 8.526 20.130 1.00 97.56 109 VAL A CA 1
ATOM 843 C C . VAL A 1 109 ? -13.021 9.618 19.651 1.00 97.56 109 VAL A C 1
ATOM 845 O O . VAL A 1 109 ? -13.307 10.301 18.668 1.00 97.56 109 VAL A O 1
ATOM 848 N N . SER A 1 110 ? -11.829 9.727 20.251 1.00 95.19 110 SER A N 1
ATOM 849 C CA . SER A 1 110 ? -10.785 10.676 19.827 1.00 95.19 110 SER A CA 1
ATOM 850 C C . SER A 1 110 ? -10.280 10.444 18.397 1.00 95.19 110 SER A C 1
ATOM 852 O O . SER A 1 110 ? -9.722 11.354 17.790 1.00 95.19 110 SER A O 1
ATOM 854 N N . SER A 1 111 ? -10.486 9.246 17.842 1.00 93.62 111 SER A N 1
ATOM 855 C CA . SER A 1 111 ? -10.147 8.911 16.453 1.00 93.62 111 SER A CA 1
ATOM 856 C C . SER A 1 111 ? -11.285 9.194 15.463 1.00 93.62 111 SER A C 1
ATOM 858 O O . SER A 1 111 ? -11.110 8.976 14.267 1.00 93.62 111 SER A O 1
ATOM 860 N N . GLY A 1 112 ? -12.438 9.684 15.937 1.00 94.94 112 GLY A N 1
ATOM 861 C CA . GLY A 1 112 ? -13.574 10.121 15.120 1.00 94.94 112 GLY A CA 1
ATOM 862 C C . GLY A 1 112 ? -14.755 9.148 15.040 1.00 94.94 112 GLY A C 1
ATOM 863 O O . GLY A 1 112 ? -15.711 9.440 14.318 1.00 94.94 112 GLY A O 1
ATOM 864 N N . TYR A 1 113 ? -14.722 8.020 15.758 1.00 97.12 113 TYR A N 1
ATOM 865 C CA . TYR A 1 113 ? -15.885 7.134 15.879 1.00 97.12 113 TYR A CA 1
ATOM 866 C C . TYR A 1 113 ? -16.935 7.792 16.783 1.00 97.12 113 TYR A C 1
ATOM 868 O O . TYR A 1 113 ? -16.629 8.180 17.908 1.00 97.12 113 TYR A O 1
ATOM 876 N N . GLY A 1 114 ? -18.179 7.902 16.318 1.00 97.12 114 GLY A N 1
ATOM 877 C CA . GLY A 1 114 ? -19.284 8.427 17.123 1.00 97.12 114 GLY A CA 1
ATOM 878 C C . GLY A 1 114 ? -19.795 7.367 18.088 1.00 97.12 114 GLY A C 1
ATOM 879 O O . GLY A 1 114 ? -20.841 6.779 17.830 1.00 97.12 114 GLY A O 1
ATOM 880 N N . ILE A 1 115 ? -19.029 7.083 19.143 1.00 97.81 115 ILE A N 1
ATOM 881 C CA . ILE A 1 115 ? -19.433 6.180 20.225 1.00 97.81 115 ILE A CA 1
ATOM 882 C C . ILE A 1 115 ? -19.959 7.021 21.384 1.00 97.81 115 ILE A C 1
ATOM 884 O O . ILE A 1 115 ? -19.227 7.830 21.952 1.00 97.81 115 ILE A O 1
ATOM 888 N N . GLU A 1 116 ? -21.216 6.804 21.748 1.00 96.81 116 GLU A N 1
ATOM 889 C CA . GLU A 1 116 ? -21.879 7.479 22.862 1.00 96.81 116 GLU A CA 1
ATOM 890 C C . GLU A 1 116 ? -22.010 6.550 24.068 1.00 96.81 116 GLU A C 1
ATOM 892 O O . GLU A 1 116 ? -22.144 5.333 23.923 1.00 96.81 116 GLU A O 1
ATOM 897 N N . SER A 1 117 ? -21.987 7.136 25.267 1.00 96.31 117 SER A N 1
ATOM 898 C CA . SER A 1 117 ? -22.289 6.444 26.520 1.00 96.31 117 SER A CA 1
ATOM 899 C C . SER A 1 117 ? -23.735 6.738 26.910 1.00 96.31 117 SER A C 1
ATOM 901 O O . SER A 1 117 ? -24.104 7.895 27.091 1.00 96.31 117 SER A O 1
ATOM 903 N N . VAL A 1 118 ? -24.538 5.691 27.070 1.00 94.94 118 VAL A N 1
ATOM 904 C CA . VAL A 1 118 ? -25.959 5.752 27.441 1.00 94.94 118 VAL A CA 1
ATOM 905 C C . VAL A 1 118 ? -26.220 4.901 28.688 1.00 94.94 118 VAL A C 1
ATOM 907 O O . VAL A 1 118 ? -25.330 4.199 29.168 1.00 94.94 118 VAL A O 1
ATOM 910 N N . ALA A 1 119 ? -27.448 4.931 29.214 1.00 82.81 119 ALA A N 1
ATOM 911 C CA . ALA A 1 119 ? -27.810 4.351 30.515 1.00 82.81 119 ALA A CA 1
ATOM 912 C C . ALA A 1 119 ? -27.496 2.847 30.715 1.00 82.81 119 ALA A C 1
ATOM 914 O O . ALA A 1 119 ? -27.508 2.386 31.850 1.00 82.81 119 ALA A O 1
ATOM 915 N N . ASN A 1 120 ? -27.193 2.091 29.651 1.00 87.56 120 ASN A N 1
ATOM 916 C CA . ASN A 1 120 ? -26.864 0.658 29.706 1.00 87.56 120 ASN A CA 1
ATOM 917 C C . ASN A 1 120 ? -25.542 0.280 29.000 1.00 87.56 120 ASN A C 1
ATOM 919 O O . ASN A 1 120 ? -25.295 -0.897 28.740 1.00 87.56 120 ASN A O 1
ATOM 923 N N . GLY A 1 121 ? -24.674 1.250 28.684 1.00 94.81 121 GLY A N 1
ATOM 924 C CA . GLY A 1 121 ? -23.379 0.994 28.043 1.00 94.81 121 GLY A CA 1
ATOM 925 C C . GLY A 1 121 ? -23.102 1.911 26.858 1.00 94.81 121 GLY A C 1
ATOM 926 O O . GLY A 1 121 ? -23.420 3.095 26.902 1.00 94.81 121 GLY A O 1
ATOM 927 N N . TYR A 1 122 ? -22.493 1.368 25.806 1.00 97.00 122 TYR A N 1
ATOM 928 C CA . TYR A 1 122 ? -22.019 2.134 24.654 1.00 97.00 122 TYR A CA 1
ATOM 929 C C . TYR A 1 122 ? -22.824 1.836 23.382 1.00 97.00 122 TYR A C 1
ATOM 931 O O . TYR A 1 122 ? -23.226 0.695 23.156 1.00 97.00 122 TYR A O 1
ATOM 939 N N . VAL A 1 123 ? -23.023 2.849 22.535 1.00 97.19 123 VAL A N 1
ATOM 940 C CA . VAL A 1 123 ? -23.683 2.745 21.217 1.00 97.19 123 VAL A CA 1
ATOM 941 C C . VAL A 1 123 ? -22.805 3.407 20.157 1.00 97.19 123 VAL A C 1
ATOM 943 O O . VAL A 1 123 ? -22.257 4.479 20.397 1.00 97.19 123 VAL A O 1
ATOM 946 N N . LEU A 1 124 ? -22.677 2.795 18.977 1.00 96.75 124 LEU A N 1
ATOM 947 C CA . LEU A 1 124 ? -21.994 3.385 17.822 1.00 96.75 124 LEU A CA 1
ATOM 948 C C . LEU A 1 124 ? -23.009 4.112 16.925 1.00 96.75 124 LEU A C 1
ATOM 950 O O . LEU A 1 124 ? -23.589 3.508 16.029 1.0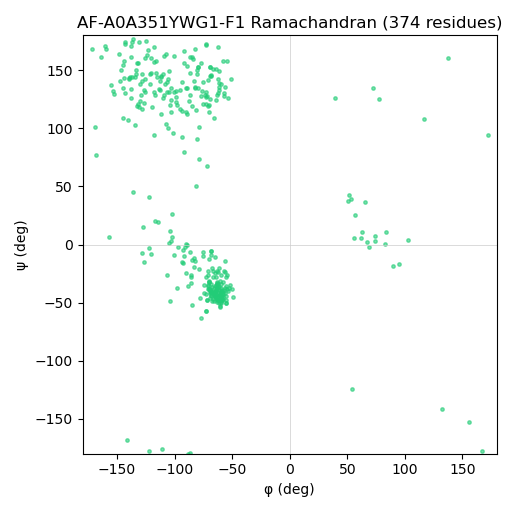0 96.75 124 LEU A O 1
ATOM 954 N N . GLN A 1 125 ? -23.193 5.414 17.146 1.00 96.00 125 GLN A N 1
ATOM 955 C CA . GLN A 1 125 ? -24.052 6.270 16.315 1.00 96.00 125 GLN A CA 1
ATOM 956 C C . GLN A 1 125 ? -23.464 6.520 14.921 1.00 96.00 125 GLN A C 1
ATOM 958 O O . GLN A 1 125 ? -24.188 6.724 13.948 1.00 96.00 125 GLN A O 1
ATOM 963 N N . LYS A 1 126 ? -22.129 6.560 14.817 1.00 95.12 126 LYS A N 1
ATOM 964 C CA . LYS A 1 126 ? -21.427 6.887 13.571 1.00 95.12 126 LYS A CA 1
ATOM 965 C C . LYS A 1 126 ? -20.140 6.088 13.428 1.00 95.12 126 LYS A C 1
ATOM 967 O O . LYS A 1 126 ? -19.142 6.374 14.091 1.00 95.12 126 LYS A O 1
ATOM 972 N N . ASP A 1 127 ? -20.150 5.137 12.503 1.00 94.38 127 ASP A N 1
ATOM 973 C CA . ASP A 1 127 ? -18.960 4.380 12.125 1.00 94.38 127 ASP A CA 1
ATOM 974 C C . ASP A 1 127 ? -18.058 5.155 11.145 1.00 94.38 127 ASP A C 1
ATOM 976 O O . ASP A 1 127 ? -18.523 5.936 10.308 1.00 94.38 127 ASP A O 1
ATOM 980 N N . LEU A 1 128 ? -16.753 4.897 11.212 1.00 92.81 128 LEU A N 1
ATOM 981 C CA . LEU A 1 128 ? -15.782 5.326 10.211 1.00 92.81 128 LEU A CA 1
ATOM 982 C C . LEU A 1 128 ? -15.630 4.224 9.162 1.00 92.81 128 LEU A C 1
ATOM 984 O O . LEU A 1 128 ? -14.683 3.438 9.175 1.00 92.81 128 LEU A O 1
ATOM 988 N N . THR A 1 129 ? -16.589 4.184 8.239 1.00 85.38 129 THR A N 1
ATOM 989 C CA . THR A 1 129 ? -16.769 3.081 7.282 1.00 85.38 129 THR A CA 1
ATOM 990 C C . THR A 1 129 ? -15.534 2.757 6.434 1.00 85.38 129 THR A C 1
ATOM 992 O O . THR A 1 129 ? -15.362 1.601 6.058 1.00 85.38 129 THR A O 1
ATOM 995 N N . ASP A 1 130 ? -14.654 3.732 6.173 1.00 89.81 130 ASP A N 1
ATOM 996 C CA . ASP A 1 130 ? -13.373 3.579 5.460 1.00 89.81 130 ASP A CA 1
ATOM 997 C C . ASP A 1 130 ? -12.157 4.034 6.301 1.00 89.81 130 ASP A C 1
ATOM 999 O O . ASP A 1 130 ? -11.247 4.716 5.819 1.00 89.81 130 ASP A O 1
ATOM 1003 N N . SER A 1 131 ? -12.152 3.697 7.595 1.00 92.81 131 SER A N 1
ATOM 1004 C CA . SER A 1 131 ? -10.999 3.919 8.477 1.00 92.81 131 SER A CA 1
ATOM 1005 C C . SER A 1 131 ? -9.812 3.012 8.130 1.00 92.81 131 SER A C 1
ATOM 1007 O O . SER A 1 131 ? -9.975 1.845 7.772 1.00 92.81 131 SER A O 1
ATOM 1009 N N . ILE A 1 132 ? -8.606 3.560 8.292 1.00 95.00 132 ILE A N 1
ATOM 1010 C CA . ILE A 1 132 ? -7.317 2.866 8.146 1.00 95.00 132 ILE A CA 1
ATOM 1011 C C . ILE A 1 132 ? -6.519 2.840 9.464 1.00 95.00 132 ILE A C 1
ATOM 1013 O O . ILE A 1 132 ? -5.301 2.664 9.456 1.00 95.00 132 ILE A O 1
ATOM 1017 N N . CYS A 1 133 ? -7.189 3.037 10.606 1.00 95.38 133 CYS A N 1
ATOM 1018 C CA . CYS A 1 133 ? -6.554 2.957 11.921 1.00 95.38 133 CYS A CA 1
ATOM 1019 C C . CYS A 1 133 ? -6.091 1.515 12.236 1.00 95.38 133 CYS A C 1
ATOM 1021 O O . CYS A 1 133 ? -6.731 0.566 11.787 1.00 95.38 133 CYS A O 1
ATOM 1023 N N . PRO A 1 134 ? -5.031 1.300 13.043 1.00 95.00 134 PRO A N 1
ATOM 1024 C CA . PRO A 1 134 ? -4.410 -0.022 13.213 1.00 95.00 134 PRO A CA 1
ATOM 1025 C C . PRO A 1 134 ? -5.363 -1.132 13.686 1.00 95.00 134 PRO A C 1
ATOM 1027 O O . PRO A 1 134 ? -5.301 -2.260 13.199 1.00 95.00 134 PRO A O 1
ATOM 1030 N N . TRP A 1 135 ? -6.298 -0.800 14.578 1.00 94.44 135 TRP A N 1
ATOM 1031 C CA . TRP A 1 135 ? -7.302 -1.731 15.107 1.00 94.44 135 TRP A CA 1
ATOM 1032 C C . TRP A 1 135 ? -8.344 -2.183 14.087 1.00 94.44 135 TRP A C 1
ATOM 1034 O O . TRP A 1 135 ? -9.091 -3.106 14.370 1.00 94.44 135 TRP A O 1
ATOM 1044 N N . GLU A 1 136 ? -8.401 -1.597 12.893 1.00 94.75 136 GLU A N 1
ATOM 1045 C CA . GLU A 1 136 ? -9.236 -2.107 11.802 1.00 94.75 136 GLU A CA 1
ATOM 1046 C C . GLU A 1 136 ? -8.654 -3.364 11.133 1.00 94.75 136 GLU A C 1
ATOM 1048 O O . GLU A 1 136 ? -9.339 -4.033 10.358 1.00 94.75 136 GLU A O 1
ATOM 1053 N N . PHE A 1 137 ? -7.405 -3.723 11.447 1.00 93.50 137 PHE A N 1
ATOM 1054 C CA . PHE A 1 137 ? -6.697 -4.858 10.847 1.00 93.50 137 PHE A CA 1
ATOM 1055 C C . PHE A 1 137 ? -6.640 -6.108 11.741 1.00 93.50 137 PHE A C 1
ATOM 1057 O O . PHE A 1 137 ? -5.998 -7.098 11.374 1.00 93.50 137 PHE A O 1
ATOM 1064 N N . GLY A 1 138 ? -7.325 -6.098 12.891 1.00 92.56 138 GLY A N 1
ATOM 1065 C CA . GLY A 1 138 ? -7.402 -7.237 13.811 1.00 92.56 138 GLY A CA 1
ATOM 1066 C C . GLY A 1 138 ? -6.012 -7.744 14.203 1.00 92.56 138 GLY A C 1
ATOM 1067 O O . GLY A 1 138 ? -5.175 -6.970 14.652 1.00 92.56 138 GLY A O 1
ATOM 1068 N N . ALA A 1 139 ? -5.730 -9.031 13.978 1.00 91.19 139 ALA A N 1
ATOM 1069 C CA . ALA A 1 139 ? -4.453 -9.648 14.358 1.00 91.19 139 ALA A CA 1
ATOM 1070 C C . ALA A 1 139 ? -3.231 -9.086 13.597 1.00 91.19 139 ALA A C 1
ATOM 1072 O O . ALA A 1 139 ? -2.092 -9.374 13.958 1.00 91.19 139 ALA A O 1
ATOM 1073 N N . LYS A 1 140 ? -3.454 -8.281 12.546 1.00 92.25 140 LYS A N 1
ATOM 1074 C CA . LYS A 1 140 ? -2.409 -7.533 11.835 1.00 92.25 140 LYS A CA 1
ATOM 1075 C C . LYS A 1 140 ? -2.174 -6.122 12.413 1.00 92.25 140 LYS A C 1
ATOM 1077 O O . LYS A 1 140 ? -1.303 -5.439 11.889 1.00 92.25 140 LYS A O 1
ATOM 1082 N N . GLU A 1 141 ? -2.878 -5.680 13.470 1.00 93.88 141 GLU A N 1
ATOM 1083 C CA . GLU A 1 141 ? -2.744 -4.332 14.078 1.00 93.88 141 GLU A CA 1
ATOM 1084 C C . GLU A 1 141 ? -1.276 -3.957 14.354 1.00 93.88 141 GLU A C 1
ATOM 1086 O O . GLU A 1 141 ? -0.831 -2.883 13.953 1.00 93.88 141 GLU A O 1
ATOM 1091 N N . ASN A 1 142 ? -0.490 -4.879 14.920 1.00 92.19 142 ASN A N 1
ATOM 1092 C CA . ASN A 1 142 ? 0.922 -4.665 15.277 1.00 92.19 142 ASN A CA 1
ATOM 1093 C C . ASN A 1 142 ? 1.884 -4.496 14.078 1.00 92.19 142 ASN A C 1
ATOM 1095 O O . ASN A 1 142 ? 3.071 -4.210 14.273 1.00 92.19 142 ASN A O 1
ATOM 1099 N N . LEU A 1 143 ? 1.404 -4.666 12.839 1.00 94.12 143 LEU A N 1
ATOM 1100 C CA . LEU A 1 143 ? 2.159 -4.309 11.634 1.00 94.12 143 LEU A CA 1
ATOM 1101 C C . LEU A 1 143 ? 2.115 -2.799 11.349 1.00 94.12 143 LEU A C 1
ATOM 1103 O O . LEU A 1 143 ? 2.982 -2.316 10.625 1.00 94.12 143 LEU A O 1
ATOM 1107 N N . PHE A 1 144 ? 1.133 -2.058 11.875 1.00 96.38 144 PHE A N 1
ATOM 1108 C CA . PHE A 1 144 ? 0.833 -0.690 11.441 1.00 96.38 144 PHE A CA 1
ATOM 1109 C C . PHE A 1 144 ? 1.332 0.396 12.402 1.00 96.38 144 PHE A C 1
ATOM 1111 O O . PHE A 1 144 ? 0.910 0.486 13.553 1.00 96.38 144 PHE A O 1
ATOM 1118 N N . CYS A 1 145 ? 2.135 1.315 11.868 1.00 96.62 145 CYS A N 1
ATOM 1119 C CA . CYS A 1 145 ? 2.502 2.582 12.497 1.00 96.62 145 CYS A CA 1
ATOM 1120 C C . CYS A 1 145 ? 1.657 3.698 11.857 1.00 96.62 145 CYS A C 1
ATOM 1122 O O . CYS A 1 145 ? 1.977 4.186 10.771 1.00 96.62 145 CYS A O 1
ATOM 1124 N N . TYR A 1 146 ? 0.536 4.055 12.489 1.00 96.69 146 TYR A N 1
ATOM 1125 C CA . TYR A 1 146 ? -0.458 4.985 11.933 1.00 96.69 146 TYR A CA 1
ATOM 1126 C C . TYR A 1 146 ? -0.250 6.440 12.372 1.00 96.69 146 TYR A C 1
ATOM 1128 O O . TYR A 1 146 ? -0.015 6.719 13.546 1.00 96.69 146 TYR A O 1
ATOM 1136 N N . TYR A 1 147 ? -0.450 7.368 11.432 1.00 96.62 147 TYR A N 1
ATOM 1137 C CA . TYR A 1 147 ? -0.428 8.813 11.653 1.00 96.62 147 TYR A CA 1
ATOM 1138 C C . TYR A 1 147 ? -1.652 9.481 11.006 1.00 96.62 147 TYR A C 1
ATOM 1140 O O . TYR A 1 147 ? -1.808 9.448 9.788 1.00 96.62 147 TYR A O 1
ATOM 1148 N N . GLY A 1 148 ? -2.491 10.180 11.778 1.00 94.19 148 GLY A N 1
ATOM 1149 C CA . GLY A 1 148 ? -3.622 10.934 11.203 1.00 94.19 148 GLY A CA 1
ATOM 1150 C C . GLY A 1 148 ? -3.172 12.047 10.242 1.00 94.19 148 GLY A C 1
ATOM 1151 O O . GLY A 1 148 ? -3.803 12.320 9.222 1.00 94.19 148 GLY A O 1
ATOM 1152 N N . THR A 1 149 ? -2.030 12.677 10.518 1.00 96.06 149 THR A N 1
ATOM 1153 C CA . THR A 1 149 ? -1.313 13.539 9.570 1.00 96.06 149 THR A CA 1
ATOM 1154 C C . THR A 1 149 ? 0.185 13.432 9.830 1.00 96.06 149 THR A C 1
ATOM 1156 O O . THR A 1 149 ? 0.620 13.376 10.977 1.00 96.06 149 THR A O 1
ATOM 1159 N N . THR A 1 150 ? 0.977 13.404 8.762 1.00 97.75 150 THR A N 1
ATOM 1160 C CA . THR A 1 150 ? 2.444 13.384 8.815 1.00 97.75 150 THR A CA 1
ATOM 1161 C C . THR A 1 150 ? 3.031 14.219 7.672 1.00 97.75 150 THR A C 1
ATOM 1163 O O . THR A 1 150 ? 2.298 14.709 6.809 1.00 97.75 150 THR A O 1
ATOM 1166 N N . ASP A 1 151 ? 4.346 14.409 7.645 1.00 96.81 151 ASP A N 1
ATOM 1167 C CA . ASP A 1 151 ? 5.041 15.010 6.507 1.00 96.81 151 ASP A CA 1
ATOM 1168 C C . ASP A 1 151 ? 5.090 14.032 5.325 1.00 96.81 151 ASP A C 1
ATOM 1170 O O . ASP A 1 151 ? 4.544 14.325 4.260 1.00 96.81 151 ASP A O 1
ATOM 1174 N N . SER A 1 152 ? 5.651 12.842 5.535 1.00 97.44 152 SER A N 1
ATOM 1175 C CA . SER A 1 152 ? 5.731 11.756 4.565 1.00 97.44 152 SER A CA 1
ATOM 1176 C C . SER A 1 152 ? 5.855 10.408 5.276 1.00 97.44 152 SER A C 1
ATOM 1178 O O . SER A 1 152 ? 6.651 10.246 6.201 1.00 97.44 152 SER A O 1
ATOM 1180 N N . THR A 1 153 ? 5.119 9.407 4.798 1.00 98.25 153 THR A N 1
ATOM 1181 C CA . THR A 1 153 ? 5.217 8.018 5.286 1.00 98.25 153 THR A CA 1
ATOM 1182 C C . THR A 1 153 ? 6.629 7.452 5.105 1.00 98.25 153 THR A C 1
ATOM 1184 O O . THR A 1 153 ? 7.132 6.776 5.999 1.00 98.25 153 THR A O 1
ATOM 1187 N N . MET A 1 154 ? 7.336 7.853 4.040 1.00 97.12 154 MET A N 1
ATOM 1188 C CA . MET A 1 154 ? 8.750 7.514 3.847 1.00 97.12 154 MET A CA 1
ATOM 1189 C C . MET A 1 154 ? 9.652 8.096 4.940 1.00 97.12 154 MET A C 1
ATOM 1191 O O . MET A 1 154 ? 10.582 7.422 5.363 1.00 97.12 154 MET A O 1
ATOM 1195 N N . VAL A 1 155 ? 9.389 9.317 5.425 1.00 95.94 155 VAL A N 1
ATOM 1196 C CA . VAL A 1 155 ? 10.215 9.945 6.474 1.00 95.94 155 VAL A CA 1
ATOM 1197 C C . VAL A 1 155 ? 10.046 9.222 7.806 1.00 95.94 155 VAL A C 1
ATOM 1199 O O . VAL A 1 155 ? 11.043 8.939 8.468 1.00 95.94 155 VAL A O 1
ATOM 1202 N N . GLN A 1 156 ? 8.816 8.865 8.187 1.00 97.62 156 GLN A N 1
ATOM 1203 C CA . GLN A 1 156 ? 8.603 8.108 9.424 1.00 97.62 156 GLN A CA 1
ATOM 1204 C C . GLN A 1 156 ? 9.118 6.661 9.298 1.00 97.62 156 GLN A C 1
ATOM 1206 O O . GLN A 1 156 ? 9.671 6.130 10.256 1.00 97.62 156 GLN A O 1
ATOM 1211 N N . ALA A 1 157 ? 9.065 6.055 8.106 1.00 97.25 157 ALA A N 1
ATOM 1212 C CA . ALA A 1 157 ? 9.651 4.738 7.844 1.00 97.25 157 ALA A CA 1
ATOM 1213 C C . ALA A 1 157 ? 11.174 4.678 8.076 1.00 97.25 157 ALA A C 1
ATOM 1215 O O . ALA A 1 157 ? 11.674 3.650 8.529 1.00 97.25 157 ALA A O 1
ATOM 1216 N N . ARG A 1 158 ? 11.913 5.780 7.854 1.00 95.31 158 ARG A N 1
ATOM 1217 C CA . ARG A 1 158 ? 13.350 5.866 8.204 1.00 95.31 158 ARG A CA 1
ATOM 1218 C C . ARG A 1 158 ? 13.628 5.779 9.703 1.00 95.31 158 ARG A C 1
ATOM 1220 O O . ARG A 1 158 ? 14.742 5.435 10.080 1.00 95.31 158 ARG A O 1
ATOM 1227 N N . LYS A 1 159 ? 12.647 6.127 10.542 1.00 94.69 159 LYS A N 1
ATOM 1228 C CA . LYS A 1 159 ? 12.730 5.994 12.003 1.00 94.69 159 LYS A CA 1
ATOM 1229 C C . LYS A 1 159 ? 12.339 4.580 12.408 1.00 94.69 159 LYS A C 1
ATOM 1231 O O . LYS A 1 159 ? 13.138 3.885 13.020 1.00 94.69 159 LYS A O 1
ATOM 1236 N N . VAL A 1 160 ? 11.177 4.122 11.929 1.00 93.75 160 VAL A N 1
ATOM 1237 C CA . VAL A 1 160 ? 10.641 2.783 12.220 1.00 93.75 160 VAL A CA 1
ATOM 1238 C C . VAL A 1 160 ? 11.649 1.681 11.900 1.00 93.75 160 VAL A C 1
ATOM 1240 O O . VAL A 1 160 ? 11.786 0.776 12.708 1.00 93.75 160 VAL A O 1
ATOM 1243 N N . VAL A 1 161 ? 12.409 1.764 10.796 1.00 90.62 161 VAL A N 1
ATOM 1244 C CA . VAL A 1 161 ? 13.429 0.748 10.453 1.00 90.62 161 VAL A CA 1
ATOM 1245 C C . VAL A 1 161 ? 14.538 0.589 11.512 1.00 90.62 161 VAL A C 1
ATOM 1247 O O . VAL A 1 161 ? 15.109 -0.491 11.621 1.00 90.62 161 VAL A O 1
ATOM 1250 N N . GLN A 1 162 ? 14.823 1.629 12.307 1.00 87.94 162 GLN A N 1
ATOM 1251 C CA . GLN A 1 162 ? 15.801 1.592 13.409 1.00 87.94 162 GLN A CA 1
ATOM 1252 C C . GLN A 1 162 ? 15.208 1.012 14.704 1.00 87.94 162 GLN A C 1
ATOM 1254 O O . GLN A 1 162 ? 15.946 0.596 15.591 1.00 87.94 162 GLN A O 1
ATOM 1259 N N . GLU A 1 163 ? 13.878 0.988 14.813 1.00 88.69 163 GLU A N 1
ATOM 1260 C CA . GLU A 1 163 ? 13.117 0.515 15.977 1.00 88.69 163 GLU A CA 1
ATOM 1261 C C . GLU A 1 163 ? 12.634 -0.941 15.812 1.00 88.69 163 GLU A C 1
ATOM 1263 O O . GLU A 1 163 ? 12.001 -1.492 16.715 1.00 88.69 163 GLU A O 1
ATOM 1268 N N . ILE A 1 164 ? 12.909 -1.574 14.662 1.00 86.94 164 ILE A N 1
ATOM 1269 C CA . ILE A 1 164 ? 12.448 -2.933 14.351 1.00 86.94 164 ILE A CA 1
ATOM 1270 C C . ILE A 1 164 ? 13.050 -3.952 15.316 1.00 86.94 164 ILE A C 1
ATOM 1272 O O . ILE A 1 164 ? 14.266 -4.047 15.489 1.00 86.94 164 ILE A O 1
ATOM 1276 N N . GLN A 1 165 ? 12.177 -4.769 15.900 1.00 82.44 165 GLN A N 1
ATOM 1277 C CA . GLN A 1 165 ? 12.570 -5.786 16.866 1.00 82.44 165 GLN A CA 1
ATOM 1278 C C . GLN A 1 165 ? 13.137 -7.033 16.176 1.00 82.44 165 GLN A C 1
ATOM 1280 O O . GLN A 1 165 ? 12.776 -7.381 15.048 1.00 82.44 165 GLN A O 1
ATOM 1285 N N . SER A 1 166 ? 14.019 -7.752 16.876 1.00 79.81 166 SER A N 1
ATOM 1286 C CA . SER A 1 166 ? 14.586 -9.005 16.367 1.00 79.81 166 SER A CA 1
ATOM 1287 C C . SER A 1 166 ? 13.480 -10.011 16.020 1.00 79.81 166 SER A C 1
ATOM 1289 O O . SER A 1 166 ? 12.607 -10.299 16.835 1.00 79.81 166 SER A O 1
ATOM 1291 N N . GLY A 1 167 ? 13.519 -10.544 14.796 1.00 82.62 167 GLY A N 1
ATOM 1292 C CA . GLY A 1 167 ? 12.528 -11.490 14.269 1.00 82.62 167 GLY A CA 1
ATOM 1293 C C . GLY A 1 167 ? 11.390 -10.861 13.454 1.00 82.62 167 GLY A C 1
ATOM 1294 O O . GLY A 1 167 ? 10.751 -11.573 12.674 1.00 82.62 167 GLY A O 1
ATOM 1295 N N . GLU A 1 168 ? 11.165 -9.548 13.546 1.00 87.12 168 GLU A N 1
ATOM 1296 C CA . GLU A 1 168 ? 10.215 -8.855 12.672 1.00 87.12 168 GLU A CA 1
ATOM 1297 C C . GLU A 1 168 ? 10.723 -8.814 11.215 1.00 87.12 168 GLU A C 1
ATOM 1299 O O . GLU A 1 168 ? 11.924 -8.747 10.943 1.00 87.12 168 GLU A O 1
ATOM 1304 N N . LYS A 1 169 ? 9.797 -8.879 10.248 1.00 91.75 169 LYS A N 1
ATOM 1305 C CA . LYS A 1 169 ? 10.107 -8.913 8.798 1.00 91.75 169 LYS A CA 1
ATOM 1306 C C . LYS A 1 169 ? 9.382 -7.844 7.977 1.00 91.75 169 LYS A C 1
ATOM 1308 O O . LYS A 1 169 ? 9.745 -7.611 6.821 1.00 91.75 169 LYS A O 1
ATOM 1313 N N . LEU A 1 170 ? 8.351 -7.228 8.557 1.00 94.88 170 LEU A N 1
ATOM 1314 C CA . LEU A 1 170 ? 7.482 -6.258 7.905 1.00 94.88 170 LEU A CA 1
ATOM 1315 C C . LEU A 1 170 ? 6.883 -5.290 8.936 1.00 94.88 170 LEU A C 1
ATOM 1317 O O . LEU A 1 170 ? 6.270 -5.728 9.908 1.00 94.88 170 LEU A O 1
ATOM 1321 N N . LYS A 1 171 ? 6.991 -3.988 8.667 1.00 96.94 171 LYS A N 1
ATOM 1322 C CA . LYS A 1 171 ? 6.167 -2.924 9.263 1.00 96.94 171 LYS A CA 1
ATOM 1323 C C . LYS A 1 171 ? 5.530 -2.087 8.160 1.00 96.94 171 LYS A C 1
ATOM 1325 O O . LYS A 1 171 ? 5.985 -2.099 7.017 1.00 96.94 171 LYS A O 1
ATOM 1330 N N . ILE A 1 172 ? 4.466 -1.371 8.497 1.00 98.06 172 ILE A N 1
ATOM 1331 C CA . ILE A 1 172 ? 3.671 -0.570 7.569 1.00 98.06 172 ILE A CA 1
ATOM 1332 C C . ILE A 1 172 ? 3.418 0.785 8.212 1.00 98.06 172 ILE A C 1
ATOM 1334 O O . ILE A 1 172 ? 2.563 0.934 9.082 1.00 98.06 172 ILE A O 1
ATOM 1338 N N . VAL A 1 173 ? 4.155 1.795 7.770 1.00 98.50 173 VAL A N 1
ATOM 1339 C CA . VAL A 1 173 ? 3.854 3.183 8.122 1.00 98.50 173 VAL A CA 1
ATOM 1340 C C . VAL A 1 173 ? 2.683 3.638 7.269 1.00 98.50 173 VAL A C 1
ATOM 1342 O O . VAL A 1 173 ? 2.753 3.518 6.054 1.00 98.50 173 VAL A O 1
ATOM 1345 N N . ILE A 1 174 ? 1.620 4.175 7.859 1.00 98.38 174 ILE A N 1
ATOM 1346 C CA . ILE A 1 174 ? 0.409 4.575 7.129 1.00 98.38 174 ILE A CA 1
ATOM 1347 C C .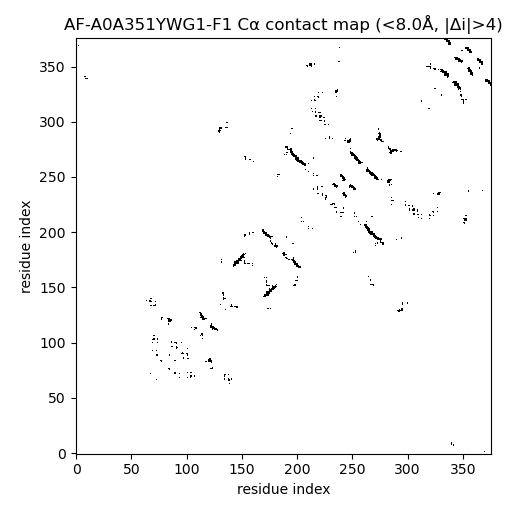 ILE A 1 174 ? -0.098 5.934 7.609 1.00 98.38 174 ILE A C 1
ATOM 1349 O O . ILE A 1 174 ? -0.002 6.251 8.795 1.00 98.38 174 ILE A O 1
ATOM 1353 N N . ALA A 1 175 ? -0.640 6.744 6.697 1.00 97.25 175 ALA A N 1
ATOM 1354 C CA . ALA A 1 175 ? -1.242 8.020 7.060 1.00 97.25 175 ALA A CA 1
ATOM 1355 C C . ALA A 1 175 ? -2.474 8.381 6.224 1.00 97.25 175 ALA A C 1
ATOM 1357 O O . ALA A 1 175 ? -2.490 8.173 5.010 1.00 97.25 175 ALA A O 1
ATOM 1358 N N . ASP A 1 176 ? -3.466 9.013 6.859 1.00 94.12 176 ASP A N 1
ATOM 1359 C CA . ASP A 1 176 ? -4.611 9.610 6.152 1.00 94.12 176 ASP A CA 1
ATOM 1360 C C . ASP A 1 176 ? -4.198 10.853 5.344 1.00 94.12 176 ASP A C 1
ATOM 1362 O O . ASP A 1 176 ? -4.762 11.133 4.284 1.00 94.12 176 ASP A O 1
ATOM 1366 N N . LYS A 1 177 ? -3.186 11.600 5.809 1.00 95.38 177 LYS A N 1
ATOM 1367 C CA . LYS A 1 177 ? -2.691 12.808 5.135 1.00 95.38 177 LYS A CA 1
ATOM 1368 C C . LYS A 1 177 ? -1.174 12.958 5.233 1.00 95.38 177 LYS A C 1
ATOM 1370 O O . LYS A 1 177 ? -0.602 12.952 6.320 1.00 95.38 177 LYS A O 1
ATOM 1375 N N . GLN A 1 178 ? -0.543 13.200 4.085 1.00 97.12 178 GLN A N 1
ATOM 1376 C CA . GLN A 1 178 ? 0.844 13.666 3.984 1.00 97.12 178 GLN A CA 1
ATOM 1377 C C . GLN A 1 178 ? 0.859 15.152 3.606 1.00 97.12 178 GLN A C 1
ATOM 1379 O O . GLN A 1 178 ? 0.181 15.545 2.654 1.00 97.12 178 GLN A O 1
ATOM 1384 N N . THR A 1 179 ? 1.629 15.976 4.319 1.00 97.00 179 THR A N 1
ATOM 1385 C CA . THR A 1 179 ? 1.793 17.413 4.014 1.00 97.00 179 THR A CA 1
ATOM 1386 C C . THR A 1 179 ? 2.958 17.694 3.064 1.00 97.00 179 THR A C 1
ATOM 1388 O O . THR A 1 179 ? 2.929 18.689 2.344 1.00 97.00 179 THR A O 1
ATOM 1391 N N . LYS A 1 180 ? 3.955 16.801 3.017 1.00 96.62 180 LYS A N 1
ATOM 1392 C CA . LYS A 1 180 ? 5.166 16.869 2.184 1.00 96.62 180 LYS A CA 1
ATOM 1393 C C . LYS A 1 180 ? 5.457 15.503 1.538 1.00 96.62 180 LYS A C 1
ATOM 1395 O O . LYS A 1 180 ? 6.587 15.021 1.558 1.00 96.62 180 LYS A O 1
ATOM 1400 N N . GLY A 1 181 ? 4.421 14.856 0.995 1.00 94.56 181 GLY A N 1
ATOM 1401 C CA . GLY A 1 181 ? 4.544 13.548 0.342 1.00 94.56 181 GLY A CA 1
ATOM 1402 C C . GLY A 1 181 ? 5.577 13.574 -0.790 1.00 94.56 181 GLY A C 1
ATOM 1403 O O . GLY A 1 181 ? 5.599 14.512 -1.589 1.00 94.56 181 GLY A O 1
ATOM 1404 N N . VAL A 1 182 ? 6.428 12.548 -0.861 1.00 92.06 182 VAL A N 1
ATOM 1405 C CA . VAL A 1 182 ? 7.611 12.507 -1.741 1.00 92.06 182 VAL A CA 1
ATOM 1406 C C . VAL A 1 182 ? 7.403 11.520 -2.891 1.00 92.06 182 VAL A C 1
ATOM 1408 O O . VAL A 1 182 ? 6.901 10.418 -2.689 1.00 92.06 182 VAL A O 1
ATOM 1411 N N . GLY A 1 183 ? 7.816 11.908 -4.095 1.00 90.19 183 GLY A N 1
ATOM 1412 C CA . GLY A 1 183 ? 7.941 11.058 -5.277 1.00 90.19 183 GLY A CA 1
ATOM 1413 C C . GLY A 1 183 ? 9.368 11.067 -5.840 1.00 90.19 183 GLY A C 1
ATOM 1414 O O . GLY A 1 183 ? 10.275 11.700 -5.300 1.00 90.19 183 GLY A O 1
ATOM 1415 N N . GLN A 1 184 ? 9.585 10.358 -6.951 1.00 86.19 184 GLN A N 1
ATOM 1416 C CA . GLN A 1 184 ? 10.907 10.281 -7.584 1.00 86.19 184 GLN A CA 1
ATOM 1417 C C . GLN A 1 184 ? 11.410 11.640 -8.105 1.00 86.19 184 GLN A C 1
ATOM 1419 O O . GLN A 1 184 ? 10.625 12.492 -8.528 1.00 86.19 184 GLN A O 1
ATOM 1424 N N . LYS A 1 185 ? 12.743 11.802 -8.126 1.00 83.12 185 LYS A N 1
ATOM 1425 C CA . LYS A 1 185 ? 13.462 12.992 -8.625 1.00 83.12 185 LYS A CA 1
ATOM 1426 C C . LYS A 1 185 ? 12.942 14.313 -8.020 1.00 83.12 185 LYS A C 1
ATOM 1428 O O . LYS A 1 185 ? 12.729 15.285 -8.736 1.00 83.12 185 LYS A O 1
ATOM 1433 N N . GLY A 1 186 ? 12.678 14.322 -6.708 1.00 80.81 186 GLY A N 1
ATOM 1434 C CA . GLY A 1 186 ? 12.254 15.511 -5.952 1.00 80.81 186 GLY A CA 1
ATOM 1435 C C . GLY A 1 186 ? 10.809 15.974 -6.182 1.00 80.81 186 GLY A C 1
ATOM 1436 O O . GLY A 1 186 ? 10.396 16.984 -5.616 1.00 80.81 186 GLY A O 1
ATOM 1437 N N . ARG A 1 187 ? 10.016 15.258 -6.990 1.00 88.44 187 ARG A N 1
ATOM 1438 C CA . ARG A 1 187 ? 8.598 15.585 -7.220 1.00 88.44 187 ARG A CA 1
ATOM 1439 C C . ARG A 1 187 ? 7.768 15.318 -5.963 1.00 88.44 187 ARG A C 1
ATOM 1441 O O . ARG A 1 187 ? 8.095 14.429 -5.182 1.00 88.44 187 ARG A O 1
ATOM 1448 N N . SER A 1 188 ? 6.659 16.031 -5.795 1.00 91.44 188 SER A N 1
ATOM 1449 C CA . SER A 1 188 ? 5.722 15.793 -4.693 1.00 91.44 188 SER A CA 1
ATOM 1450 C C . SER A 1 188 ? 4.680 14.717 -5.029 1.00 91.44 188 SER A C 1
ATOM 1452 O O . SER A 1 188 ? 4.245 14.571 -6.173 1.00 91.44 188 SER A O 1
ATOM 1454 N N . TRP A 1 189 ? 4.248 13.972 -4.010 1.00 94.75 189 TRP A N 1
ATOM 1455 C CA . TRP A 1 189 ? 3.072 13.104 -4.055 1.00 94.75 189 TRP A CA 1
ATOM 1456 C C . TRP A 1 189 ? 1.906 13.772 -3.314 1.00 94.75 189 TRP A C 1
ATOM 1458 O O . TRP A 1 189 ? 1.949 13.959 -2.095 1.00 94.75 189 TRP A O 1
ATOM 1468 N N . LYS A 1 190 ? 0.846 14.134 -4.045 1.00 94.19 190 LYS A N 1
ATOM 1469 C CA . LYS A 1 190 ? -0.322 14.833 -3.490 1.00 94.19 190 LYS A CA 1
ATOM 1470 C C . LYS A 1 190 ? -1.367 13.836 -2.986 1.00 94.19 190 LYS A C 1
ATOM 1472 O O . LYS A 1 190 ? -2.005 13.148 -3.775 1.00 94.19 190 LYS A O 1
ATOM 1477 N N . THR A 1 191 ? -1.567 13.802 -1.670 1.00 93.62 191 THR A N 1
ATOM 1478 C CA . THR A 1 191 ? -2.598 12.971 -1.023 1.00 93.62 191 THR A CA 1
ATOM 1479 C C . THR A 1 191 ? -3.952 13.691 -1.077 1.00 93.62 191 THR A C 1
ATOM 1481 O O . THR A 1 191 ? -4.027 14.889 -0.803 1.00 93.62 191 THR A O 1
ATOM 1484 N N . THR A 1 192 ? -5.019 12.978 -1.440 1.00 93.31 192 THR A N 1
ATOM 1485 C CA . THR A 1 192 ? -6.411 13.471 -1.474 1.00 93.31 192 THR A CA 1
ATOM 1486 C C . THR A 1 192 ? -7.294 12.673 -0.504 1.00 93.31 192 THR A C 1
ATOM 1488 O O . THR A 1 192 ? -6.846 11.661 0.026 1.00 93.31 192 THR A O 1
ATOM 1491 N N . LYS A 1 193 ? -8.540 13.105 -0.242 1.00 87.75 193 LYS A N 1
ATOM 1492 C CA . LYS A 1 193 ? -9.422 12.479 0.772 1.00 87.75 193 LYS A CA 1
ATOM 1493 C C . LYS A 1 193 ? -9.680 10.980 0.527 1.00 87.75 193 LYS A C 1
ATOM 1495 O O . LYS A 1 193 ? -9.831 10.231 1.481 1.00 87.75 193 LYS A O 1
ATOM 1500 N N . GLY A 1 194 ? -9.711 10.558 -0.736 1.00 89.06 194 GLY A N 1
ATOM 1501 C CA . GLY A 1 194 ? -9.806 9.164 -1.173 1.00 89.06 194 GLY A CA 1
ATOM 1502 C C . GLY A 1 194 ? -8.473 8.573 -1.642 1.00 89.06 194 GLY A C 1
ATOM 1503 O O . GLY A 1 194 ? -8.470 7.699 -2.505 1.00 89.06 194 GLY A O 1
ATOM 1504 N N . SER A 1 195 ? -7.334 9.070 -1.155 1.00 95.25 195 SER A N 1
ATOM 1505 C CA . SER A 1 195 ? -6.024 8.450 -1.384 1.00 95.25 195 SER A CA 1
ATOM 1506 C C . SER A 1 195 ? -5.673 7.466 -0.265 1.00 95.25 195 SER A C 1
ATOM 1508 O O . SER A 1 195 ? -6.135 7.585 0.871 1.00 95.25 195 SER A O 1
ATOM 1510 N N . LEU A 1 196 ? -4.795 6.521 -0.587 1.00 97.31 196 LEU A N 1
ATOM 1511 C CA . LEU A 1 196 ? -4.102 5.673 0.375 1.00 97.31 196 LEU A CA 1
ATOM 1512 C C . LEU A 1 196 ? -2.598 5.965 0.268 1.00 97.31 196 LEU A C 1
ATOM 1514 O O . LEU A 1 196 ? -2.049 5.977 -0.835 1.00 97.31 196 LEU A O 1
ATOM 1518 N N . ALA A 1 197 ? -1.949 6.235 1.398 1.00 97.88 197 ALA A N 1
ATOM 1519 C CA . ALA A 1 197 ? -0.521 6.515 1.479 1.00 97.88 197 ALA A CA 1
ATOM 1520 C C . ALA A 1 197 ? 0.104 5.692 2.608 1.00 97.88 197 ALA A C 1
ATOM 1522 O O . ALA A 1 197 ? -0.268 5.846 3.774 1.00 97.88 197 ALA A O 1
ATOM 1523 N N . PHE A 1 198 ? 1.049 4.825 2.257 1.00 98.62 198 PHE A N 1
ATOM 1524 C CA . PHE A 1 198 ? 1.778 3.999 3.213 1.00 98.62 198 PHE A CA 1
ATOM 1525 C C . PHE A 1 198 ? 3.205 3.720 2.738 1.00 98.62 198 PHE A C 1
ATOM 1527 O O . PHE A 1 198 ? 3.506 3.857 1.558 1.00 98.62 198 PHE A O 1
ATOM 1534 N N . THR A 1 199 ? 4.068 3.275 3.643 1.00 98.69 199 THR A N 1
ATOM 1535 C CA . THR A 1 199 ? 5.392 2.735 3.336 1.00 98.69 199 THR A CA 1
ATOM 1536 C C . THR A 1 199 ? 5.522 1.360 3.972 1.00 98.69 199 THR A C 1
ATOM 1538 O O . THR A 1 199 ? 5.404 1.235 5.191 1.00 98.69 199 THR A O 1
ATOM 1541 N N . LEU A 1 200 ? 5.789 0.332 3.162 1.00 97.94 200 LEU A N 1
ATOM 1542 C CA . LEU A 1 200 ? 6.268 -0.946 3.688 1.00 97.94 200 LEU A CA 1
ATOM 1543 C C . LEU A 1 200 ? 7.719 -0.779 4.128 1.00 97.94 200 LEU A C 1
ATOM 1545 O O . LEU A 1 200 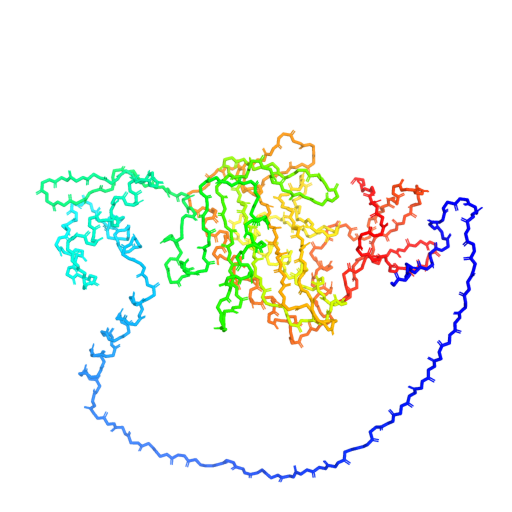? 8.533 -0.313 3.339 1.00 97.94 200 LEU A O 1
ATOM 1549 N N . VAL A 1 201 ? 8.052 -1.219 5.333 1.00 97.38 201 VAL A N 1
ATOM 1550 C CA . VAL A 1 201 ? 9.429 -1.433 5.785 1.00 97.38 201 VAL A CA 1
ATOM 1551 C C . VAL A 1 201 ? 9.630 -2.940 5.803 1.00 97.38 201 VAL A C 1
ATOM 1553 O O . VAL A 1 201 ? 9.112 -3.618 6.689 1.00 97.38 201 VAL A O 1
ATOM 1556 N N . THR A 1 202 ? 10.277 -3.491 4.776 1.00 95.19 202 THR A N 1
ATOM 1557 C CA . THR A 1 202 ? 10.347 -4.945 4.562 1.00 95.19 202 THR A CA 1
ATOM 1558 C C . THR A 1 202 ? 11.784 -5.452 4.531 1.00 95.19 202 THR A C 1
ATOM 1560 O O . THR A 1 202 ? 12.667 -4.823 3.942 1.00 95.19 202 THR A O 1
ATOM 1563 N N . LYS A 1 203 ? 12.025 -6.601 5.169 1.00 91.62 203 LYS A N 1
ATOM 1564 C CA . LYS A 1 203 ? 13.328 -7.274 5.149 1.00 91.62 203 LYS A CA 1
ATOM 1565 C C . LYS A 1 203 ? 13.546 -7.879 3.767 1.00 91.62 203 LYS A C 1
ATOM 1567 O O . LYS A 1 203 ? 12.657 -8.579 3.274 1.00 91.62 203 LYS A O 1
ATOM 1572 N N . SER A 1 204 ? 14.680 -7.588 3.138 1.00 85.50 204 SER A N 1
ATOM 1573 C CA . SER A 1 204 ? 14.957 -8.017 1.760 1.00 85.50 204 SER A CA 1
ATOM 1574 C C . SER A 1 204 ? 15.927 -9.198 1.721 1.00 85.50 204 SER A C 1
ATOM 1576 O O . SER A 1 204 ? 15.632 -10.197 1.074 1.00 85.50 204 SER A O 1
ATOM 1578 N N . ASP A 1 205 ? 17.050 -9.108 2.442 1.00 86.75 205 ASP A N 1
ATOM 1579 C CA . ASP A 1 205 ? 18.162 -10.079 2.454 1.00 86.75 205 ASP A CA 1
ATOM 1580 C C . ASP A 1 205 ? 18.781 -10.378 1.066 1.00 86.75 205 ASP A C 1
ATOM 1582 O O . ASP A 1 205 ? 19.682 -11.207 0.940 1.00 86.75 205 ASP A O 1
ATOM 1586 N N . LEU A 1 206 ? 18.351 -9.670 0.017 1.00 88.00 206 LEU A N 1
ATOM 1587 C CA . LEU A 1 206 ? 18.872 -9.789 -1.341 1.00 88.00 206 LEU A CA 1
ATOM 1588 C C . LEU A 1 206 ? 20.183 -9.000 -1.503 1.00 88.00 206 LEU A C 1
ATOM 1590 O O . LEU A 1 206 ? 20.303 -7.899 -0.962 1.00 88.00 206 LEU A O 1
ATOM 1594 N N . PRO A 1 207 ? 21.135 -9.456 -2.337 1.00 91.12 207 PRO A N 1
ATOM 1595 C CA . PRO A 1 207 ? 22.204 -8.595 -2.842 1.00 91.12 207 PRO A CA 1
ATOM 1596 C C . PRO A 1 207 ? 21.640 -7.299 -3.443 1.00 91.12 207 PRO A C 1
ATOM 1598 O O . PRO A 1 207 ? 20.611 -7.334 -4.120 1.00 91.12 207 PRO A O 1
ATOM 1601 N N . ILE A 1 208 ? 22.315 -6.157 -3.248 1.00 90.94 208 ILE A N 1
ATOM 1602 C CA . ILE A 1 208 ? 21.829 -4.828 -3.693 1.00 90.94 208 ILE A CA 1
ATOM 1603 C C . ILE A 1 208 ? 21.452 -4.826 -5.184 1.00 90.94 208 ILE A C 1
ATOM 1605 O O . ILE A 1 208 ? 20.441 -4.232 -5.561 1.00 90.94 208 ILE A O 1
ATOM 1609 N N . LEU A 1 209 ? 22.214 -5.549 -6.012 1.00 89.44 209 LEU A N 1
ATOM 1610 C CA . LEU A 1 209 ? 21.981 -5.732 -7.450 1.00 89.44 209 LEU A CA 1
ATOM 1611 C C . LEU A 1 209 ? 20.571 -6.272 -7.784 1.00 89.44 209 LEU A C 1
ATOM 1613 O O . LEU A 1 209 ? 20.045 -5.996 -8.857 1.00 89.44 209 LEU A O 1
ATOM 1617 N N . TYR A 1 210 ? 19.940 -6.995 -6.857 1.00 89.88 210 TYR A N 1
ATOM 1618 C CA . TYR A 1 210 ? 18.604 -7.576 -7.005 1.00 89.88 210 TYR A CA 1
ATOM 1619 C C . TYR A 1 210 ? 17.506 -6.831 -6.223 1.00 89.88 210 TYR A C 1
ATOM 1621 O O . TYR A 1 210 ? 16.342 -7.218 -6.304 1.00 89.88 210 TYR A O 1
ATOM 1629 N N . SER A 1 211 ? 17.823 -5.739 -5.515 1.00 90.19 211 SER A N 1
ATOM 1630 C CA . SER A 1 211 ? 16.865 -4.959 -4.698 1.00 90.19 211 SER A CA 1
ATOM 1631 C C . SER A 1 211 ? 15.640 -4.431 -5.468 1.00 90.19 211 SER A C 1
ATOM 1633 O O . SER A 1 211 ? 14.572 -4.212 -4.892 1.00 90.19 211 SER A O 1
ATOM 1635 N N . ARG A 1 212 ? 15.743 -4.273 -6.794 1.00 91.62 212 ARG A N 1
ATOM 1636 C CA . ARG A 1 212 ? 14.612 -3.910 -7.664 1.00 91.62 212 ARG A CA 1
ATOM 1637 C C . ARG A 1 212 ? 13.543 -5.001 -7.762 1.00 91.62 212 ARG A C 1
ATOM 1639 O O . ARG A 1 212 ? 12.399 -4.673 -8.074 1.00 91.62 212 ARG A O 1
ATOM 1646 N N . ARG A 1 213 ? 13.858 -6.264 -7.448 1.00 91.56 213 ARG A N 1
ATOM 1647 C CA . ARG A 1 213 ? 12.879 -7.367 -7.417 1.00 91.56 213 ARG A CA 1
ATOM 1648 C C . ARG A 1 213 ? 11.782 -7.128 -6.383 1.00 91.56 213 ARG A C 1
ATOM 1650 O O . ARG A 1 213 ? 10.619 -7.362 -6.684 1.00 91.56 213 ARG A O 1
ATOM 1657 N N . THR A 1 214 ? 12.097 -6.536 -5.234 1.00 92.75 214 THR A N 1
ATOM 1658 C CA . THR A 1 214 ? 11.092 -6.133 -4.236 1.00 92.75 214 THR A CA 1
ATOM 1659 C C . THR A 1 214 ? 10.131 -5.062 -4.774 1.00 92.75 214 THR A C 1
ATOM 1661 O O . THR A 1 214 ? 8.945 -5.059 -4.450 1.00 92.75 214 THR A O 1
ATOM 1664 N N . VAL A 1 215 ? 10.618 -4.165 -5.638 1.00 94.50 215 VAL A N 1
ATOM 1665 C CA . VAL A 1 215 ? 9.799 -3.117 -6.275 1.00 94.50 215 VAL A CA 1
ATOM 1666 C C . VAL A 1 215 ? 8.910 -3.712 -7.366 1.00 94.50 215 VAL A C 1
ATOM 1668 O O . VAL A 1 215 ? 7.723 -3.395 -7.424 1.00 94.50 215 VAL A O 1
ATOM 1671 N N . MET A 1 216 ? 9.449 -4.629 -8.176 1.00 95.31 216 MET A N 1
ATOM 1672 C CA . MET A 1 216 ? 8.665 -5.420 -9.130 1.00 95.31 216 MET A CA 1
ATOM 1673 C C . MET A 1 216 ? 7.556 -6.210 -8.415 1.00 95.31 216 MET A C 1
ATOM 1675 O O . MET A 1 216 ? 6.407 -6.140 -8.843 1.00 95.31 216 MET A O 1
ATOM 1679 N N . ALA A 1 217 ? 7.868 -6.870 -7.291 1.00 95.31 217 ALA A N 1
ATOM 1680 C CA . ALA A 1 217 ? 6.903 -7.582 -6.448 1.00 95.31 217 ALA A CA 1
ATOM 1681 C C . ALA A 1 217 ? 5.757 -6.670 -5.995 1.00 95.31 217 ALA A C 1
ATOM 1683 O O . ALA A 1 217 ? 4.584 -7.010 -6.133 1.00 95.31 217 ALA A O 1
ATOM 1684 N N . CYS A 1 218 ? 6.102 -5.474 -5.507 1.00 97.50 218 CYS A N 1
ATOM 1685 C CA . CYS A 1 218 ? 5.138 -4.460 -5.099 1.00 97.50 218 CYS A CA 1
ATOM 1686 C C . CYS A 1 218 ? 4.231 -4.035 -6.262 1.00 97.50 218 CYS A C 1
ATOM 1688 O O . CYS A 1 218 ? 3.021 -3.941 -6.082 1.00 97.50 218 CYS A O 1
ATOM 1690 N N . GLN A 1 219 ? 4.781 -3.801 -7.458 1.00 98.12 219 GLN A N 1
ATOM 1691 C CA . GLN A 1 219 ? 3.994 -3.411 -8.633 1.00 98.12 219 GLN A CA 1
ATOM 1692 C C . GLN A 1 219 ? 3.067 -4.532 -9.133 1.00 98.12 219 GLN A C 1
ATOM 1694 O O . GLN A 1 219 ? 1.918 -4.246 -9.467 1.00 98.12 219 GLN A O 1
ATOM 1699 N N . ILE A 1 220 ? 3.539 -5.784 -9.157 1.00 97.75 220 ILE A N 1
ATOM 1700 C CA . ILE A 1 220 ? 2.733 -6.967 -9.509 1.00 97.75 220 ILE A CA 1
ATOM 1701 C C . ILE A 1 220 ? 1.573 -7.113 -8.516 1.00 97.75 220 ILE A C 1
ATOM 1703 O O . ILE A 1 220 ? 0.410 -7.114 -8.920 1.00 97.75 220 ILE A O 1
ATOM 1707 N N . ALA A 1 221 ? 1.878 -7.127 -7.214 1.00 98.38 221 ALA A N 1
ATOM 1708 C CA . ALA A 1 221 ? 0.876 -7.258 -6.163 1.00 98.38 221 ALA A CA 1
ATOM 1709 C C . ALA A 1 221 ? -0.160 -6.122 -6.199 1.00 98.38 221 ALA A C 1
ATOM 1711 O O . ALA A 1 221 ? -1.357 -6.368 -6.066 1.00 98.38 221 ALA A O 1
ATOM 1712 N N . LEU A 1 222 ? 0.269 -4.879 -6.453 1.00 98.75 222 LEU A N 1
ATOM 1713 C CA . LEU A 1 222 ? -0.645 -3.757 -6.671 1.00 98.75 222 LEU A CA 1
ATOM 1714 C C . LEU A 1 222 ? -1.575 -4.007 -7.863 1.00 98.75 222 LEU A C 1
ATOM 1716 O O . LEU A 1 222 ? -2.784 -3.873 -7.715 1.00 98.75 222 LEU A O 1
ATOM 1720 N N . VAL A 1 223 ? -1.057 -4.396 -9.031 1.00 98.75 223 VAL A N 1
ATOM 1721 C CA . VAL A 1 223 ? -1.903 -4.656 -10.208 1.00 98.75 223 VAL A CA 1
ATOM 1722 C C . VAL A 1 223 ? -2.931 -5.758 -9.930 1.00 98.75 223 VAL A C 1
ATOM 1724 O O . VAL A 1 223 ? -4.112 -5.556 -10.218 1.00 98.75 223 VAL A O 1
ATOM 1727 N N . ASN A 1 224 ? -2.522 -6.868 -9.314 1.00 98.50 224 ASN A N 1
ATOM 1728 C CA . ASN A 1 224 ? -3.414 -7.981 -8.979 1.00 98.50 224 ASN A CA 1
ATOM 1729 C C . ASN A 1 224 ? -4.519 -7.550 -8.001 1.00 98.50 224 ASN A C 1
ATOM 1731 O O . ASN A 1 224 ? -5.704 -7.778 -8.253 1.00 98.50 224 ASN A O 1
ATOM 1735 N N . VAL A 1 225 ? -4.155 -6.845 -6.926 1.00 98.69 225 VAL A N 1
ATOM 1736 C CA . VAL A 1 225 ? -5.092 -6.361 -5.900 1.00 98.69 225 VAL A CA 1
ATOM 1737 C C . VAL A 1 225 ? -6.069 -5.335 -6.462 1.00 98.69 225 VAL A C 1
ATOM 1739 O O . VAL A 1 225 ? -7.263 -5.419 -6.173 1.00 98.69 225 VAL A O 1
ATOM 1742 N N . LEU A 1 226 ? -5.597 -4.378 -7.265 1.00 98.56 226 LEU A N 1
ATOM 1743 C CA . LEU A 1 226 ? -6.440 -3.326 -7.835 1.00 98.56 226 LEU A CA 1
ATOM 1744 C C . LEU A 1 226 ? -7.424 -3.892 -8.872 1.00 98.56 226 LEU A C 1
ATOM 1746 O O . LEU A 1 226 ? -8.601 -3.520 -8.845 1.00 98.56 226 LEU A O 1
ATOM 1750 N N . ARG A 1 227 ? -6.988 -4.849 -9.709 1.00 98.38 227 ARG A N 1
ATOM 1751 C CA . ARG A 1 227 ? -7.868 -5.614 -10.614 1.00 98.38 227 ARG A CA 1
ATOM 1752 C C . ARG A 1 227 ? -8.928 -6.388 -9.822 1.00 98.38 227 ARG A C 1
ATOM 1754 O O . ARG A 1 227 ? -10.117 -6.173 -10.036 1.00 98.38 227 ARG A O 1
ATOM 1761 N N . LYS A 1 228 ? -8.509 -7.207 -8.844 1.00 98.00 228 LYS A N 1
ATOM 1762 C CA . LYS A 1 228 ? -9.392 -8.008 -7.967 1.00 98.00 228 LYS A CA 1
ATOM 1763 C C . LYS A 1 228 ? -10.451 -7.163 -7.251 1.00 98.00 228 LYS A C 1
ATOM 1765 O O . LYS A 1 228 ? -11.569 -7.625 -7.056 1.00 98.00 228 LYS A O 1
ATOM 1770 N N . ASN A 1 229 ? -10.092 -5.956 -6.812 1.00 97.50 229 ASN A N 1
ATOM 1771 C CA . ASN A 1 229 ? -10.972 -5.112 -6.002 1.00 97.50 229 ASN A CA 1
ATOM 1772 C C . ASN A 1 229 ? -11.939 -4.243 -6.814 1.00 97.50 229 ASN A C 1
ATOM 1774 O O . ASN A 1 229 ? -12.993 -3.915 -6.288 1.00 97.50 229 ASN A O 1
ATOM 1778 N N . SER A 1 230 ? -11.603 -3.856 -8.049 1.00 97.12 230 SER A N 1
ATOM 1779 C CA . SER A 1 230 ? -12.409 -2.896 -8.832 1.00 97.12 230 SER A CA 1
ATOM 1780 C C . SER A 1 230 ? -12.940 -3.427 -10.166 1.00 97.12 230 SER A C 1
ATOM 1782 O O . SER A 1 230 ? -13.686 -2.725 -10.844 1.00 97.12 230 SER A O 1
ATOM 1784 N N . GLY A 1 231 ? -12.507 -4.616 -10.600 1.00 96.50 231 GLY A N 1
ATOM 1785 C CA . GLY A 1 231 ? -12.825 -5.176 -11.920 1.00 96.50 231 GLY A CA 1
ATOM 1786 C C . GLY A 1 231 ? -12.186 -4.443 -13.109 1.00 96.50 231 GLY A C 1
ATOM 1787 O O . GLY A 1 231 ? -12.357 -4.871 -14.247 1.00 96.50 231 GLY A O 1
ATOM 1788 N N . ARG A 1 232 ? -11.444 -3.349 -12.880 1.00 97.38 232 ARG A N 1
ATOM 1789 C CA . ARG A 1 232 ? -10.796 -2.553 -13.934 1.00 97.38 232 ARG A CA 1
ATOM 1790 C C . ARG A 1 232 ? -9.396 -3.066 -14.262 1.00 97.38 232 ARG A C 1
ATOM 1792 O O . ARG A 1 232 ? -8.693 -3.608 -13.410 1.00 97.38 232 ARG A O 1
ATOM 1799 N N . ASN A 1 233 ? -8.962 -2.818 -15.497 1.00 97.69 233 ASN A N 1
ATOM 1800 C CA . ASN A 1 233 ? -7.602 -3.112 -15.933 1.00 97.69 233 ASN A CA 1
ATOM 1801 C C . ASN A 1 233 ? -6.599 -2.081 -15.396 1.00 97.69 233 ASN A C 1
ATOM 1803 O O . ASN A 1 233 ? -6.776 -0.870 -15.537 1.00 97.69 233 ASN A O 1
ATOM 1807 N N . PHE A 1 234 ? -5.503 -2.596 -14.837 1.00 98.56 234 PHE A N 1
ATOM 1808 C CA . PHE A 1 234 ? -4.321 -1.825 -14.455 1.00 98.56 234 PHE A CA 1
ATOM 1809 C C . PHE A 1 234 ? -3.057 -2.502 -14.960 1.00 98.56 234 PHE A C 1
ATOM 1811 O O . PHE A 1 234 ? -3.032 -3.719 -15.167 1.00 98.56 234 PHE A O 1
ATOM 1818 N N . PHE A 1 235 ? -2.007 -1.707 -15.123 1.00 98.44 235 PHE A N 1
ATOM 1819 C CA . PHE A 1 235 ? -0.767 -2.102 -15.768 1.00 98.44 235 PHE A CA 1
ATOM 1820 C C . PHE A 1 235 ? 0.435 -1.547 -15.017 1.00 98.44 235 PHE A C 1
ATOM 1822 O O . PHE A 1 235 ? 0.409 -0.413 -14.528 1.00 98.44 235 PHE A O 1
ATOM 1829 N N . VAL A 1 236 ? 1.515 -2.323 -14.971 1.00 98.00 236 VAL A N 1
ATOM 1830 C CA . VAL A 1 236 ? 2.797 -1.833 -14.457 1.00 98.00 236 VAL A CA 1
ATOM 1831 C C . VAL A 1 236 ? 3.446 -0.920 -15.495 1.00 98.00 236 VAL A C 1
ATOM 1833 O O . VAL A 1 236 ? 3.405 -1.183 -16.702 1.00 98.00 236 VAL A O 1
ATOM 1836 N N . ARG A 1 237 ? 4.053 0.177 -15.038 1.00 94.25 237 ARG A N 1
ATOM 1837 C CA . ARG A 1 237 ? 4.699 1.155 -15.913 1.00 94.25 237 ARG A CA 1
ATOM 1838 C C . ARG A 1 237 ? 6.102 1.474 -15.407 1.00 94.25 237 ARG A C 1
ATOM 1840 O O . ARG A 1 237 ? 6.274 1.972 -14.294 1.00 94.25 237 ARG A O 1
ATOM 1847 N N . TRP A 1 238 ? 7.117 1.176 -16.222 1.00 93.44 238 TRP A N 1
ATOM 1848 C CA . TRP A 1 238 ? 8.518 1.391 -15.838 1.00 93.44 238 TRP A CA 1
ATOM 1849 C C . TRP A 1 238 ? 8.782 2.886 -15.581 1.00 93.44 238 TRP A C 1
ATOM 1851 O O . TRP A 1 238 ? 8.342 3.700 -16.406 1.00 93.44 238 TRP A O 1
ATOM 1861 N N . PRO A 1 239 ? 9.498 3.263 -14.504 1.00 90.62 239 PRO A N 1
ATOM 1862 C CA . PRO A 1 239 ? 10.239 2.375 -13.598 1.00 90.62 239 PRO A CA 1
ATOM 1863 C C . PRO A 1 239 ? 9.490 1.892 -12.352 1.00 90.62 239 PRO A C 1
ATOM 1865 O O . PRO A 1 239 ? 9.974 0.981 -11.687 1.00 90.62 239 PRO A O 1
ATOM 1868 N N . ASN A 1 240 ? 8.380 2.526 -11.978 1.00 92.19 240 ASN A N 1
ATOM 1869 C CA . ASN A 1 240 ? 7.899 2.477 -10.593 1.00 92.19 240 ASN A CA 1
ATOM 1870 C C . ASN A 1 240 ? 6.391 2.753 -10.425 1.00 92.19 240 ASN A C 1
ATOM 1872 O O . ASN A 1 240 ? 5.916 2.892 -9.301 1.00 92.19 240 ASN A O 1
ATOM 1876 N N . ASP A 1 241 ? 5.639 2.883 -11.516 1.00 95.56 241 ASP A N 1
ATOM 1877 C CA . ASP A 1 241 ? 4.249 3.335 -11.478 1.00 95.56 241 ASP A CA 1
ATOM 1878 C C . ASP A 1 241 ? 3.262 2.202 -11.792 1.00 95.56 241 ASP A C 1
ATOM 1880 O O . ASP A 1 241 ? 3.627 1.183 -12.386 1.00 95.56 241 ASP A O 1
ATOM 1884 N N . VAL A 1 242 ? 1.994 2.409 -11.424 1.00 98.44 242 VAL A N 1
ATOM 1885 C CA . VAL A 1 242 ? 0.848 1.601 -11.865 1.00 98.44 242 VAL A CA 1
ATOM 1886 C C . VAL A 1 242 ? -0.216 2.531 -12.454 1.00 98.44 242 VAL A C 1
ATOM 1888 O O . VAL A 1 242 ? -0.521 3.596 -11.904 1.00 98.44 242 VAL A O 1
ATOM 1891 N N . TRP A 1 243 ? -0.735 2.146 -13.615 1.00 98.06 243 TRP A N 1
ATOM 1892 C CA . TRP A 1 243 ? -1.581 2.964 -14.483 1.00 98.06 243 TRP A CA 1
ATOM 1893 C C . TRP A 1 243 ? -2.868 2.221 -14.846 1.00 98.06 243 TRP A C 1
ATOM 1895 O O . TRP A 1 243 ? -2.848 1.002 -15.006 1.00 98.06 243 TRP A O 1
ATOM 1905 N N . SER A 1 244 ? -3.969 2.954 -15.000 1.00 97.81 244 SER A N 1
ATOM 1906 C CA . SER A 1 244 ? -5.094 2.543 -15.844 1.00 97.81 244 SER A CA 1
ATOM 1907 C C . SER A 1 244 ? -4.837 3.006 -17.286 1.00 97.81 244 SER A C 1
ATOM 1909 O O . SER A 1 244 ? -3.819 3.638 -17.580 1.00 97.81 244 SER A O 1
ATOM 1911 N N . GLU A 1 245 ? -5.768 2.735 -18.197 1.00 94.81 245 GLU A N 1
ATOM 1912 C CA . GLU A 1 245 ? -5.727 3.276 -19.565 1.00 94.81 245 GLU A CA 1
ATOM 1913 C C . GLU A 1 245 ? -5.861 4.812 -19.591 1.00 94.81 245 GLU A C 1
ATOM 1915 O O . GLU A 1 245 ? -5.307 5.472 -20.466 1.00 94.81 245 GLU A O 1
ATOM 1920 N N . GLU A 1 246 ? -6.531 5.392 -18.589 1.00 95.25 246 GLU A N 1
ATOM 1921 C CA . GLU A 1 246 ? -6.801 6.832 -18.477 1.00 95.25 246 GLU A CA 1
ATOM 1922 C C . GLU A 1 246 ? -5.651 7.615 -17.814 1.00 95.25 246 GLU A C 1
ATOM 1924 O O . GLU A 1 246 ? -5.488 8.817 -18.047 1.00 95.25 246 GLU A O 1
ATOM 1929 N N . GLY A 1 247 ? -4.840 6.967 -16.970 1.00 96.19 247 GLY A N 1
ATOM 1930 C CA . GLY A 1 247 ? -3.738 7.646 -16.296 1.00 96.19 247 GLY A CA 1
ATOM 1931 C C . GLY A 1 247 ? -3.097 6.891 -15.137 1.00 96.19 247 GLY A C 1
ATOM 1932 O O . GLY A 1 247 ? -3.457 5.771 -14.777 1.00 96.19 247 GLY A O 1
ATOM 1933 N N . LYS A 1 248 ? -2.123 7.547 -14.506 1.00 97.00 248 LYS A N 1
ATOM 1934 C CA . LYS A 1 248 ? -1.461 7.057 -13.297 1.00 97.00 248 LYS A CA 1
ATOM 193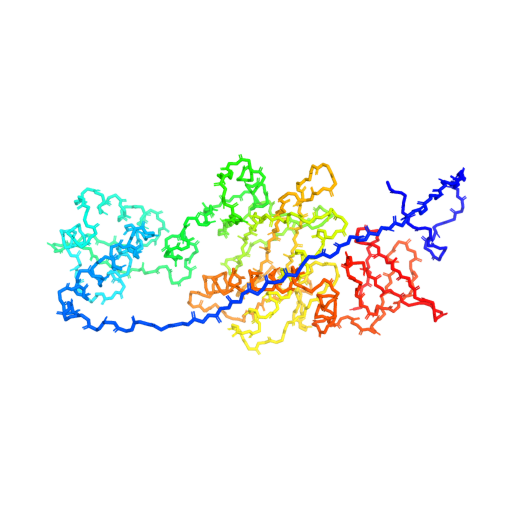5 C C . LYS A 1 248 ? -2.447 6.973 -12.131 1.00 97.00 248 LYS A C 1
ATOM 1937 O O . LYS A 1 248 ? -3.016 7.995 -11.741 1.00 97.00 248 LYS A O 1
ATOM 1942 N N . VAL A 1 249 ? -2.562 5.787 -11.532 1.00 98.25 249 VAL A N 1
ATOM 1943 C CA . VAL A 1 249 ? -3.358 5.547 -10.313 1.00 98.25 249 VAL A CA 1
ATOM 1944 C C . VAL A 1 249 ? -2.484 5.350 -9.078 1.00 98.25 249 VAL A C 1
ATOM 1946 O O . VAL A 1 249 ? -2.918 5.652 -7.969 1.00 98.25 249 VAL A O 1
ATOM 1949 N N . CYS A 1 250 ? -1.245 4.880 -9.245 1.00 98.31 250 CYS A N 1
ATOM 1950 C CA . CYS A 1 250 ? -0.322 4.645 -8.142 1.00 98.31 250 CYS A CA 1
ATOM 1951 C C . CYS A 1 250 ? 1.140 4.901 -8.546 1.00 98.31 250 CYS A C 1
ATOM 1953 O O . CYS A 1 250 ? 1.524 4.755 -9.709 1.00 98.31 250 CYS A O 1
ATOM 1955 N N . GLY A 1 251 ? 1.953 5.322 -7.576 1.00 97.44 251 GLY A N 1
ATOM 1956 C CA . GLY A 1 251 ? 3.410 5.358 -7.676 1.00 97.44 251 GLY A CA 1
ATOM 1957 C C . GLY A 1 251 ? 4.057 4.651 -6.487 1.00 97.44 251 GLY A C 1
ATOM 1958 O O . GLY A 1 251 ? 3.599 4.806 -5.354 1.00 97.44 251 GLY A O 1
ATOM 1959 N N . VAL A 1 252 ? 5.132 3.914 -6.762 1.00 97.69 252 VAL A N 1
ATOM 1960 C CA . VAL A 1 252 ? 6.008 3.282 -5.768 1.00 97.69 252 VAL A CA 1
ATOM 1961 C C . VAL A 1 252 ? 7.329 4.059 -5.700 1.00 97.69 252 VAL A C 1
ATOM 1963 O O . VAL A 1 252 ? 7.857 4.486 -6.727 1.00 97.69 252 VAL A O 1
ATOM 1966 N N . LEU A 1 253 ? 7.872 4.263 -4.506 1.00 95.88 253 LEU A N 1
ATOM 1967 C CA . LEU A 1 253 ? 9.169 4.888 -4.257 1.00 95.88 253 LEU A CA 1
ATOM 1968 C C . LEU A 1 253 ? 9.970 3.994 -3.314 1.00 95.88 253 LEU A C 1
ATOM 1970 O O . LEU A 1 253 ? 9.504 3.690 -2.221 1.00 95.88 253 LEU A O 1
ATOM 1974 N N . ASP A 1 254 ? 11.164 3.592 -3.728 1.00 94.62 254 ASP A N 1
ATOM 1975 C CA . ASP A 1 254 ? 12.043 2.729 -2.953 1.00 94.62 254 ASP A CA 1
ATOM 1976 C C . ASP A 1 254 ? 13.238 3.470 -2.346 1.00 94.62 254 ASP A C 1
ATOM 1978 O O . ASP A 1 254 ? 13.837 4.350 -2.962 1.00 94.62 254 ASP A O 1
ATOM 1982 N N . GLU A 1 255 ? 13.590 3.073 -1.128 1.00 94.50 255 GLU A N 1
ATOM 1983 C CA . GLU A 1 255 ? 14.814 3.447 -0.423 1.00 94.50 255 GLU A CA 1
ATOM 1984 C C . GLU A 1 255 ? 15.361 2.191 0.262 1.00 94.50 255 GLU A C 1
ATOM 1986 O O . GLU A 1 255 ? 14.601 1.434 0.866 1.00 94.50 255 GLU A O 1
ATOM 1991 N N . LEU A 1 256 ? 16.661 1.931 0.135 1.00 93.31 256 LEU A N 1
ATOM 1992 C CA . LEU A 1 256 ? 17.290 0.705 0.628 1.00 93.31 256 LEU A CA 1
ATOM 1993 C C . LEU A 1 256 ? 18.295 0.999 1.740 1.00 93.31 256 LEU A C 1
ATOM 1995 O O . LEU A 1 256 ? 19.026 1.985 1.686 1.00 93.31 256 LEU A O 1
ATOM 1999 N N . TYR A 1 257 ? 18.359 0.090 2.708 1.00 91.12 257 TYR A N 1
ATOM 2000 C CA . TYR A 1 257 ? 19.406 0.015 3.718 1.00 91.12 257 TYR A CA 1
ATOM 2001 C C . TYR A 1 257 ? 20.241 -1.222 3.434 1.00 91.12 257 TYR A C 1
ATOM 2003 O O . TYR A 1 257 ? 19.711 -2.332 3.316 1.00 91.12 257 TYR A O 1
ATOM 2011 N N . SER A 1 258 ? 21.549 -1.032 3.307 1.00 91.31 258 SER A N 1
ATOM 2012 C CA . SER A 1 258 ? 22.457 -2.099 2.916 1.00 91.31 258 SER A CA 1
ATOM 2013 C C . SER A 1 258 ? 23.764 -2.073 3.685 1.00 91.31 258 SER A C 1
ATOM 2015 O O . SER A 1 258 ? 24.339 -1.006 3.886 1.00 91.31 258 SER A O 1
ATOM 2017 N N . SER A 1 259 ? 24.267 -3.259 4.010 1.00 88.12 259 SER A N 1
ATOM 2018 C CA . SER A 1 259 ? 25.598 -3.479 4.572 1.00 88.12 259 SER A CA 1
ATOM 2019 C C . SER A 1 259 ? 26.264 -4.641 3.834 1.00 88.12 259 SER A C 1
ATOM 2021 O O . SER A 1 259 ? 25.583 -5.572 3.403 1.00 88.12 259 SER A O 1
ATOM 2023 N N . GLY A 1 260 ? 27.579 -4.571 3.615 1.00 89.44 260 GLY A N 1
ATOM 2024 C CA . GLY A 1 260 ? 28.345 -5.647 2.964 1.00 89.44 260 GLY A CA 1
ATOM 2025 C C . GLY A 1 260 ? 27.864 -6.058 1.561 1.00 89.44 260 GLY A C 1
ATOM 2026 O O . GLY A 1 260 ? 28.060 -7.199 1.163 1.00 89.44 260 GLY A O 1
ATOM 2027 N N . GLY A 1 261 ? 27.193 -5.171 0.815 1.00 90.75 261 GLY A N 1
ATOM 2028 C CA . GLY A 1 261 ? 26.623 -5.493 -0.503 1.00 90.75 261 GLY A CA 1
ATOM 2029 C C . GLY A 1 261 ? 25.251 -6.188 -0.477 1.00 90.75 261 GLY A C 1
ATOM 2030 O O . GLY A 1 261 ? 24.689 -6.457 -1.542 1.00 90.75 261 GLY A O 1
ATOM 2031 N N . ILE A 1 262 ? 24.681 -6.428 0.709 1.00 91.62 262 ILE A N 1
ATOM 2032 C CA . ILE A 1 262 ? 23.340 -6.991 0.917 1.00 91.62 262 ILE A CA 1
ATOM 2033 C C . ILE A 1 262 ? 22.365 -5.882 1.322 1.00 91.62 262 ILE A C 1
ATOM 2035 O O . ILE A 1 262 ? 22.666 -5.065 2.188 1.00 91.62 262 ILE A O 1
ATOM 2039 N N . CYS A 1 263 ? 21.180 -5.861 0.716 1.00 90.62 263 CYS A N 1
ATOM 2040 C CA . CYS A 1 263 ? 20.044 -5.049 1.137 1.00 90.62 263 CYS A CA 1
ATOM 2041 C C . CYS A 1 263 ? 19.359 -5.735 2.327 1.00 90.62 263 CYS A C 1
ATOM 2043 O O . CYS A 1 263 ? 18.614 -6.697 2.161 1.00 90.62 263 CYS A O 1
ATOM 2045 N N . SER A 1 264 ? 19.619 -5.257 3.543 1.00 90.44 264 SER A N 1
ATOM 2046 C CA . SER A 1 264 ? 19.006 -5.800 4.760 1.00 90.44 264 SER A CA 1
ATOM 2047 C C . SER A 1 264 ? 17.527 -5.410 4.841 1.00 90.44 264 SER A C 1
ATOM 2049 O O . SER A 1 264 ? 16.660 -6.262 5.034 1.00 90.44 264 SER A O 1
ATOM 2051 N N . TRP A 1 265 ? 17.233 -4.127 4.610 1.00 94.06 265 TRP A N 1
ATOM 2052 C CA . TRP A 1 265 ? 15.888 -3.554 4.671 1.00 94.06 265 TRP A CA 1
ATOM 2053 C C . TRP A 1 265 ? 15.603 -2.678 3.459 1.00 94.06 265 TRP A C 1
ATOM 2055 O O . TRP A 1 265 ? 16.503 -2.043 2.908 1.00 94.06 265 TRP A O 1
ATOM 2065 N N . GLN A 1 266 ? 14.334 -2.612 3.069 1.00 95.44 266 GLN A N 1
ATOM 2066 C CA . GLN A 1 266 ? 13.866 -1.754 1.991 1.00 95.44 266 GLN A CA 1
ATOM 2067 C C . GLN A 1 266 ? 12.550 -1.082 2.387 1.00 95.44 266 GLN A C 1
ATOM 2069 O O . GLN A 1 266 ? 11.577 -1.747 2.750 1.00 95.44 266 GLN A O 1
ATOM 2074 N N . ASN A 1 267 ? 12.533 0.244 2.296 1.00 97.25 267 ASN A N 1
ATOM 2075 C CA . ASN A 1 267 ? 11.342 1.067 2.417 1.00 97.25 267 ASN A CA 1
ATOM 2076 C C . ASN A 1 267 ? 10.693 1.180 1.035 1.00 97.25 267 ASN A C 1
ATOM 2078 O O . ASN A 1 267 ? 11.340 1.627 0.091 1.00 97.25 267 ASN A O 1
ATOM 2082 N N . LEU A 1 268 ? 9.422 0.796 0.914 1.00 97.94 268 LEU A N 1
ATOM 2083 C CA . LEU A 1 268 ? 8.614 0.928 -0.299 1.00 97.94 268 LEU A CA 1
ATOM 2084 C C . LEU A 1 268 ? 7.422 1.841 -0.013 1.00 97.94 268 LEU A C 1
ATOM 2086 O O . LEU A 1 268 ? 6.393 1.394 0.492 1.00 97.94 268 LEU A O 1
ATOM 2090 N N . GLY A 1 269 ? 7.576 3.130 -0.304 1.00 98.19 269 GLY A N 1
ATOM 2091 C CA . GLY A 1 269 ? 6.513 4.127 -0.241 1.00 98.19 269 GLY A CA 1
ATOM 2092 C C . GLY A 1 269 ? 5.536 3.942 -1.391 1.00 98.19 269 GLY A C 1
ATOM 2093 O O . GLY A 1 269 ? 5.921 4.021 -2.553 1.00 98.19 269 GLY A O 1
ATOM 2094 N N . VAL A 1 270 ? 4.271 3.712 -1.072 1.00 98.69 270 VAL A N 1
ATOM 2095 C CA . VAL A 1 270 ? 3.186 3.464 -2.014 1.00 98.69 270 VAL A CA 1
ATOM 2096 C C . VAL A 1 270 ? 2.122 4.540 -1.831 1.00 98.69 270 VAL A C 1
ATOM 2098 O O . VAL A 1 270 ? 1.502 4.674 -0.773 1.00 98.69 270 VAL A O 1
ATOM 2101 N N . GLY A 1 271 ? 1.894 5.307 -2.893 1.00 98.19 271 GLY A N 1
ATOM 2102 C CA . GLY A 1 271 ? 0.773 6.233 -2.995 1.00 98.19 271 GLY A CA 1
ATOM 2103 C C . GLY A 1 271 ? -0.249 5.720 -4.002 1.00 98.19 271 GLY A C 1
ATOM 2104 O O . GLY A 1 271 ? 0.124 5.415 -5.133 1.00 98.19 271 GLY A O 1
ATOM 2105 N N . ILE A 1 272 ? -1.526 5.644 -3.616 1.00 98.50 272 ILE A N 1
ATOM 2106 C CA . ILE A 1 272 ? -2.643 5.217 -4.476 1.00 98.50 272 ILE A CA 1
ATOM 2107 C C . ILE A 1 272 ? -3.745 6.284 -4.473 1.00 98.50 272 ILE A C 1
ATOM 2109 O O . ILE A 1 272 ? -4.198 6.732 -3.419 1.00 9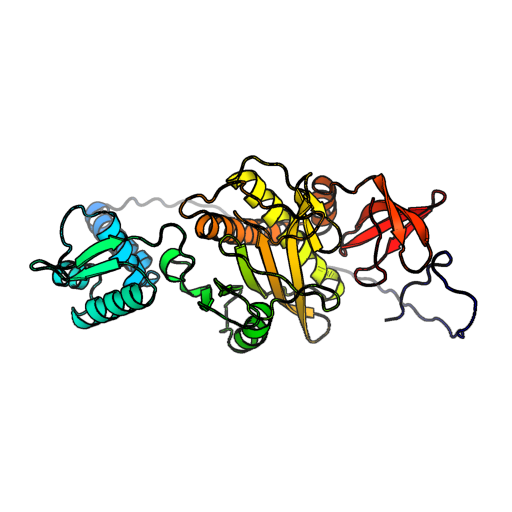8.50 272 ILE A O 1
ATOM 2113 N N . ASN A 1 273 ? -4.217 6.659 -5.658 1.00 98.00 273 ASN A N 1
ATOM 2114 C CA . ASN A 1 273 ? -5.467 7.387 -5.869 1.00 98.00 273 ASN A CA 1
ATOM 2115 C C . ASN A 1 273 ? -6.617 6.370 -5.822 1.00 98.00 273 ASN A C 1
ATOM 2117 O O . ASN A 1 273 ? -6.926 5.758 -6.841 1.00 98.00 273 ASN A O 1
ATOM 2121 N N . VAL A 1 274 ? -7.219 6.111 -4.657 1.00 97.69 274 VAL A N 1
ATOM 2122 C CA . VAL A 1 274 ? -8.220 5.035 -4.536 1.00 97.69 274 VAL A CA 1
ATOM 2123 C C . VAL A 1 274 ? -9.557 5.476 -5.122 1.00 97.69 274 VAL A C 1
ATOM 2125 O O . VAL A 1 274 ? -9.973 4.926 -6.133 1.00 97.69 274 VAL A O 1
ATOM 2128 N N . SER A 1 275 ? -10.194 6.498 -4.553 1.00 95.75 275 SER A N 1
ATOM 2129 C CA . SER A 1 275 ? -11.498 7.021 -5.001 1.00 95.75 275 SER A CA 1
ATOM 2130 C C . SER A 1 275 ? -11.476 8.504 -5.384 1.00 95.75 275 SER A C 1
ATOM 2132 O O . SER A 1 275 ? -12.476 9.048 -5.847 1.00 95.75 275 SER A O 1
ATOM 2134 N N . SER A 1 276 ? -10.328 9.167 -5.223 1.00 93.88 276 SER A N 1
ATOM 2135 C CA . SER A 1 276 ? -10.077 10.518 -5.723 1.00 93.88 276 SER A CA 1
ATOM 2136 C C . SER A 1 276 ? -8.632 10.668 -6.193 1.00 93.88 276 SER A C 1
ATOM 2138 O O . SER A 1 276 ? -7.747 9.919 -5.774 1.00 93.88 276 SER A O 1
ATOM 2140 N N . ARG A 1 277 ? -8.395 11.657 -7.059 1.00 94.19 277 ARG A N 1
ATOM 2141 C CA . ARG A 1 277 ? -7.089 11.974 -7.652 1.00 94.19 277 ARG A CA 1
ATOM 2142 C C . ARG A 1 277 ? -6.799 13.476 -7.570 1.00 94.19 277 ARG A C 1
ATOM 2144 O O . ARG A 1 277 ? -7.742 14.266 -7.505 1.00 94.19 277 ARG A O 1
ATOM 2151 N N . PRO A 1 278 ? -5.529 13.907 -7.597 1.00 93.31 278 PRO A N 1
ATOM 2152 C CA . PRO A 1 278 ? -5.197 15.316 -7.776 1.00 93.31 278 PRO A CA 1
ATOM 2153 C C . PRO A 1 278 ? -5.527 15.793 -9.202 1.00 93.31 278 PRO A C 1
ATOM 2155 O O . PRO A 1 278 ? -5.460 15.018 -10.155 1.00 93.31 278 PRO A O 1
ATOM 2158 N N . SER A 1 279 ? -5.811 17.088 -9.365 1.00 92.88 279 SER A N 1
ATOM 2159 C CA . SER A 1 279 ? -6.014 17.746 -10.668 1.00 92.88 279 SER A CA 1
ATOM 2160 C C . SER A 1 279 ? -4.694 17.902 -11.442 1.00 92.88 279 SER A C 1
ATOM 2162 O O . SER A 1 279 ? -4.170 19.000 -11.591 1.00 92.88 279 SER A O 1
ATOM 2164 N N . ILE A 1 280 ? -4.121 16.779 -11.878 1.00 91.94 280 ILE A N 1
ATOM 2165 C CA . ILE A 1 280 ? -2.873 16.679 -12.648 1.00 91.94 280 ILE A CA 1
ATOM 2166 C C . ILE A 1 280 ? -3.165 15.878 -13.927 1.00 91.94 280 ILE A C 1
ATOM 2168 O O . ILE A 1 280 ? -3.954 14.927 -13.903 1.00 91.94 280 ILE A O 1
ATOM 2172 N N . GLN A 1 281 ? -2.554 16.258 -15.052 1.00 91.81 281 GLN A N 1
ATOM 2173 C CA . GLN A 1 281 ? -2.734 15.583 -16.343 1.00 91.81 281 GLN A CA 1
ATOM 2174 C C . GLN A 1 281 ? -2.267 14.113 -16.293 1.00 91.81 281 GLN A C 1
ATOM 2176 O O . GLN A 1 281 ? -1.354 13.776 -15.539 1.00 91.81 281 GLN A O 1
ATOM 2181 N N . LYS A 1 282 ? -2.892 13.236 -17.096 1.00 93.00 282 LYS A N 1
ATOM 2182 C CA . LYS A 1 282 ? -2.615 11.784 -17.146 1.00 93.00 282 LYS A CA 1
ATOM 2183 C C . LYS A 1 282 ? -2.634 11.115 -15.748 1.00 93.00 282 LYS A C 1
ATOM 2185 O O . LYS A 1 282 ? -1.837 10.219 -15.472 1.00 93.00 282 LYS A O 1
ATOM 2190 N N . THR A 1 283 ? -3.546 11.535 -14.861 1.00 95.44 283 THR A N 1
ATOM 2191 C CA . THR A 1 283 ? -3.841 10.854 -13.582 1.00 95.44 283 THR A CA 1
ATOM 2192 C C . THR A 1 283 ? -5.270 10.326 -13.558 1.00 95.44 283 THR A C 1
ATOM 2194 O O . THR A 1 283 ? -6.175 10.959 -14.098 1.00 95.44 283 THR A O 1
ATOM 2197 N N . ASP A 1 284 ? -5.469 9.203 -12.874 1.00 97.19 284 ASP A N 1
ATOM 2198 C CA . ASP A 1 284 ? -6.764 8.554 -12.653 1.00 97.19 284 ASP A CA 1
ATOM 2199 C C . ASP A 1 284 ? -6.870 8.090 -11.182 1.00 97.19 284 ASP A C 1
ATOM 2201 O O . ASP A 1 284 ? -5.903 8.198 -10.417 1.00 97.19 284 ASP A O 1
ATOM 2205 N N . SER A 1 285 ? -8.034 7.588 -10.773 1.00 97.56 285 SER A N 1
ATOM 2206 C CA . SER A 1 285 ? -8.243 6.834 -9.531 1.00 97.56 285 SER A CA 1
ATOM 2207 C C . SER A 1 285 ? -8.682 5.397 -9.826 1.00 97.56 285 SER A C 1
ATOM 2209 O O . SER A 1 285 ? -9.195 5.104 -10.902 1.00 97.56 285 SER A O 1
ATOM 2211 N N . VAL A 1 286 ? -8.473 4.479 -8.881 1.00 98.00 286 VAL A N 1
ATOM 2212 C CA . VAL A 1 286 ? -8.827 3.051 -9.014 1.00 98.00 286 VAL A CA 1
ATOM 2213 C C . VAL A 1 286 ? -10.343 2.876 -9.144 1.00 98.00 286 VAL A C 1
ATOM 2215 O O . VAL A 1 286 ? -10.814 2.177 -10.038 1.00 98.00 286 VAL A O 1
ATOM 2218 N N . PHE A 1 287 ? -11.100 3.577 -8.307 1.00 96.62 287 PHE A N 1
ATOM 2219 C CA . PHE A 1 287 ? -12.554 3.639 -8.301 1.00 96.62 287 PHE A CA 1
ATOM 2220 C C . PHE A 1 287 ? -13.012 5.029 -8.749 1.00 96.62 287 PHE A C 1
ATOM 2222 O O . PHE A 1 287 ? -12.362 6.038 -8.460 1.00 96.62 287 PHE A O 1
ATOM 2229 N N . LYS A 1 288 ? -14.154 5.093 -9.442 1.00 90.31 288 LYS A N 1
ATOM 2230 C CA . LYS A 1 288 ? -14.776 6.361 -9.871 1.00 90.31 288 LYS A CA 1
ATOM 2231 C C . LYS A 1 288 ? -15.657 6.998 -8.786 1.00 90.31 288 LYS A C 1
ATOM 2233 O O . LYS A 1 288 ? -16.030 8.161 -8.910 1.00 90.31 288 LYS A O 1
ATOM 2238 N N . LYS A 1 289 ? -15.989 6.248 -7.731 1.00 88.62 289 LYS A N 1
ATOM 2239 C CA . LYS A 1 289 ? -16.705 6.694 -6.525 1.00 88.62 289 LYS A CA 1
ATOM 2240 C C . LYS A 1 289 ? -16.043 6.069 -5.292 1.00 88.62 289 LYS A C 1
ATOM 2242 O O . LYS A 1 289 ? -15.281 5.116 -5.421 1.00 88.62 289 LYS A O 1
ATOM 2247 N N . ALA A 1 290 ? -16.289 6.621 -4.107 1.00 87.06 290 ALA A N 1
ATOM 2248 C CA . ALA A 1 290 ? -15.807 6.025 -2.863 1.00 87.06 290 ALA A CA 1
ATOM 2249 C C . ALA A 1 290 ? -16.708 4.860 -2.435 1.00 87.06 290 ALA A C 1
ATOM 2251 O O . ALA A 1 290 ? -17.929 4.998 -2.438 1.00 87.06 290 ALA A O 1
ATOM 2252 N N . GLU A 1 291 ? -16.094 3.750 -2.033 1.00 90.31 291 GLU A N 1
ATOM 2253 C CA . GLU A 1 291 ? -16.777 2.571 -1.496 1.00 90.31 291 GLU A CA 1
ATOM 2254 C C . GLU A 1 291 ? -16.435 2.398 -0.004 1.00 90.31 291 GLU A C 1
ATOM 2256 O O . GLU A 1 291 ? -15.283 2.621 0.385 1.00 90.31 291 GLU A O 1
ATOM 2261 N N . PRO A 1 292 ? -17.396 2.012 0.857 1.00 90.50 292 PRO A N 1
ATOM 2262 C CA . PRO A 1 292 ? -17.137 1.733 2.268 1.00 90.50 292 PRO A CA 1
ATOM 2263 C C . PRO A 1 292 ? -16.015 0.704 2.478 1.00 90.50 292 PRO A C 1
ATOM 2265 O O . PRO A 1 292 ? -16.063 -0.409 1.960 1.00 90.50 292 PRO A O 1
ATOM 2268 N N . GLY A 1 293 ? -15.009 1.057 3.278 1.00 92.62 293 GLY A N 1
ATOM 2269 C CA . GLY A 1 293 ? -13.943 0.144 3.698 1.00 92.62 293 GLY A CA 1
ATOM 2270 C C . GLY A 1 293 ? -12.911 -0.198 2.625 1.00 92.62 293 GLY A C 1
ATOM 2271 O O . GLY A 1 293 ? -12.078 -1.079 2.859 1.00 92.62 293 GLY A O 1
ATOM 2272 N N . ILE A 1 294 ? -12.954 0.445 1.457 1.00 95.31 294 ILE A N 1
ATOM 2273 C CA . ILE A 1 294 ? -12.135 0.048 0.314 1.00 95.31 294 ILE A CA 1
ATOM 2274 C C . ILE A 1 294 ? -10.637 0.301 0.517 1.00 95.31 294 ILE A C 1
ATOM 2276 O O . ILE A 1 294 ? -9.828 -0.522 0.089 1.00 95.31 294 ILE A O 1
ATOM 2280 N N . ARG A 1 295 ? -10.227 1.359 1.236 1.00 96.25 295 ARG A N 1
ATOM 2281 C CA . ARG A 1 295 ? -8.803 1.602 1.545 1.00 96.25 295 ARG A CA 1
ATOM 2282 C C . ARG A 1 295 ? -8.254 0.509 2.464 1.00 96.25 295 ARG A C 1
ATOM 2284 O O . ARG A 1 295 ? -7.182 -0.037 2.196 1.00 96.25 295 ARG A O 1
ATOM 2291 N N . ARG A 1 296 ? -9.028 0.133 3.491 1.00 95.56 296 ARG A N 1
ATOM 2292 C CA . ARG A 1 296 ? -8.743 -0.992 4.402 1.00 95.56 296 ARG A CA 1
ATOM 2293 C C . ARG A 1 296 ? -8.669 -2.324 3.649 1.00 95.56 296 ARG A C 1
ATOM 2295 O O . ARG A 1 296 ? -7.747 -3.105 3.882 1.00 95.56 296 ARG A O 1
ATOM 2302 N N . LYS A 1 297 ? -9.600 -2.575 2.721 1.00 96.38 297 LYS A N 1
ATOM 2303 C CA . LYS A 1 297 ? -9.623 -3.806 1.919 1.00 96.38 297 LYS A CA 1
ATOM 2304 C C . LYS A 1 297 ? -8.418 -3.902 0.981 1.00 96.38 297 LYS A C 1
ATOM 2306 O O . LYS A 1 297 ? -7.733 -4.921 1.008 1.00 96.38 297 LYS A O 1
ATOM 2311 N N . ILE A 1 298 ? -8.110 -2.839 0.230 1.00 97.88 298 ILE A N 1
ATOM 2312 C CA . ILE A 1 298 ? -6.950 -2.785 -0.675 1.00 97.88 298 ILE A CA 1
ATOM 2313 C C . ILE A 1 298 ? -5.661 -3.091 0.078 1.00 97.88 298 ILE A C 1
ATOM 2315 O O . ILE A 1 298 ? -4.906 -3.949 -0.365 1.00 97.88 298 ILE A O 1
ATOM 2319 N N . ILE A 1 299 ? -5.395 -2.433 1.214 1.00 97.19 299 ILE A N 1
ATOM 2320 C CA . ILE A 1 299 ? -4.129 -2.661 1.920 1.00 97.19 299 ILE A CA 1
ATOM 2321 C C . ILE A 1 299 ? -4.070 -4.050 2.576 1.00 97.19 299 ILE A C 1
ATOM 2323 O O . ILE A 1 299 ? -3.023 -4.690 2.546 1.00 97.19 299 ILE A O 1
ATOM 2327 N N . GLY A 1 300 ? -5.192 -4.570 3.086 1.00 96.31 300 GLY A N 1
ATOM 2328 C CA . GLY A 1 300 ? -5.274 -5.928 3.637 1.00 96.31 300 GLY A CA 1
ATOM 2329 C C . GLY A 1 300 ? -5.048 -7.034 2.595 1.00 96.31 300 GLY A C 1
ATOM 2330 O O . GLY A 1 300 ? -4.301 -7.985 2.861 1.00 96.31 300 GLY A O 1
ATOM 2331 N N . ASP A 1 301 ? -5.650 -6.888 1.408 1.00 97.88 301 ASP A N 1
ATOM 2332 C CA . ASP A 1 301 ? -5.400 -7.746 0.242 1.00 97.88 301 ASP A CA 1
ATOM 2333 C C . ASP A 1 301 ? -3.933 -7.603 -0.214 1.00 97.88 301 ASP A C 1
ATOM 2335 O O . ASP A 1 301 ? -3.242 -8.607 -0.373 1.00 97.88 301 ASP A O 1
ATOM 2339 N N . PHE A 1 302 ? -3.421 -6.373 -0.339 1.00 98.44 302 PHE A N 1
ATOM 2340 C CA . PHE A 1 302 ? -2.063 -6.089 -0.815 1.00 98.44 302 PHE A CA 1
ATOM 2341 C C . PHE A 1 302 ? -0.953 -6.654 0.070 1.00 98.44 302 PHE A C 1
ATOM 2343 O O . PHE A 1 302 ? -0.000 -7.206 -0.464 1.00 98.44 302 PHE A O 1
ATOM 2350 N N . ILE A 1 303 ? -1.071 -6.591 1.399 1.00 96.50 303 ILE A N 1
ATOM 2351 C CA . ILE A 1 303 ? -0.089 -7.221 2.303 1.00 96.50 303 ILE A CA 1
ATOM 2352 C C . ILE A 1 303 ? -0.001 -8.728 2.043 1.00 96.50 303 ILE A C 1
ATOM 2354 O O . ILE A 1 303 ? 1.077 -9.314 2.085 1.00 96.50 303 ILE A O 1
ATOM 2358 N N . THR A 1 304 ? -1.150 -9.353 1.785 1.00 96.25 304 THR A N 1
ATOM 2359 C CA . THR A 1 304 ? -1.243 -10.795 1.548 1.00 96.25 304 THR A CA 1
ATOM 2360 C C . THR A 1 304 ? -0.646 -11.150 0.185 1.00 96.25 304 THR A C 1
ATOM 2362 O O . THR A 1 304 ? 0.207 -12.027 0.110 1.00 96.25 304 THR A O 1
ATOM 2365 N N . GLU A 1 305 ? -1.022 -10.415 -0.861 1.00 97.69 305 GLU A N 1
ATOM 2366 C CA . GLU A 1 305 ? -0.509 -10.583 -2.225 1.00 97.69 305 GLU A CA 1
ATOM 2367 C C . GLU A 1 305 ? 1.004 -10.321 -2.317 1.00 97.69 305 GLU A C 1
ATOM 2369 O O . GLU A 1 305 ? 1.741 -11.100 -2.914 1.00 97.69 305 GLU A O 1
ATOM 2374 N N . PHE A 1 306 ? 1.498 -9.255 -1.683 1.00 96.88 306 PHE A N 1
ATOM 2375 C CA . PHE A 1 306 ? 2.915 -8.897 -1.691 1.00 96.88 306 PHE A CA 1
ATOM 2376 C C . PHE A 1 306 ? 3.788 -9.986 -1.058 1.00 96.88 306 PHE A C 1
ATOM 2378 O O . PHE A 1 306 ? 4.820 -10.339 -1.621 1.00 96.88 306 PHE A O 1
ATOM 2385 N N . GLU A 1 307 ? 3.367 -10.562 0.072 1.00 93.94 307 GLU A N 1
ATOM 2386 C CA . GLU A 1 307 ? 4.084 -11.674 0.710 1.00 93.94 307 GLU A CA 1
ATOM 2387 C C . GLU A 1 307 ? 3.974 -12.997 -0.073 1.00 93.94 307 GLU A C 1
ATOM 2389 O O . GLU A 1 307 ? 4.842 -13.856 0.082 1.00 93.94 307 GLU A O 1
ATOM 2394 N N . LEU A 1 308 ? 2.954 -13.183 -0.923 1.00 93.62 308 LEU A N 1
ATOM 2395 C CA . LEU A 1 308 ? 2.884 -14.312 -1.862 1.00 93.62 308 LEU A CA 1
ATOM 2396 C C . LEU A 1 308 ? 3.880 -14.121 -3.012 1.00 93.62 308 LEU A C 1
ATOM 2398 O O . LEU A 1 308 ? 4.806 -14.918 -3.150 1.00 93.62 308 LEU A O 1
ATOM 2402 N N . VAL A 1 309 ? 3.776 -13.010 -3.747 1.00 93.31 309 VAL A N 1
ATOM 2403 C CA . VAL A 1 309 ? 4.672 -12.684 -4.871 1.00 93.31 309 VAL A CA 1
ATOM 2404 C C . VAL A 1 309 ? 6.139 -12.646 -4.415 1.00 93.31 309 VAL A C 1
ATOM 2406 O O . VAL A 1 309 ? 7.024 -13.158 -5.093 1.00 93.31 309 VAL A O 1
ATOM 2409 N N . LYS A 1 310 ? 6.430 -12.117 -3.219 1.00 89.31 310 LYS A N 1
ATOM 2410 C CA . LYS A 1 310 ? 7.786 -12.110 -2.644 1.00 89.31 310 LYS A CA 1
ATOM 2411 C C . LYS A 1 310 ? 8.344 -13.517 -2.380 1.00 89.31 310 LYS A C 1
ATOM 2413 O O . LYS A 1 310 ? 9.552 -13.708 -2.513 1.00 89.31 310 LYS A O 1
ATOM 2418 N N . LYS A 1 311 ? 7.502 -14.499 -2.034 1.00 87.88 311 LYS A N 1
ATOM 2419 C CA . LYS A 1 311 ? 7.922 -15.906 -1.891 1.00 87.88 311 LYS A CA 1
ATOM 2420 C C . LYS A 1 311 ? 8.191 -16.551 -3.245 1.00 87.88 311 LYS A C 1
ATOM 2422 O O . LYS A 1 311 ? 9.218 -17.204 -3.380 1.00 87.88 311 LYS A O 1
ATOM 2427 N N . GLU A 1 312 ? 7.334 -16.310 -4.238 1.00 83.50 312 GLU A N 1
ATOM 2428 C CA . GLU A 1 312 ? 7.542 -16.786 -5.616 1.00 83.50 312 GLU A CA 1
ATOM 2429 C C . GLU A 1 312 ? 8.900 -16.320 -6.161 1.00 83.50 312 GLU A C 1
ATOM 2431 O O . GLU A 1 312 ? 9.670 -17.120 -6.684 1.00 83.50 312 GLU A O 1
ATOM 2436 N N . ILE A 1 313 ? 9.247 -15.050 -5.931 1.00 77.06 313 ILE A N 1
ATOM 2437 C CA . ILE A 1 313 ? 10.529 -14.443 -6.327 1.00 77.06 313 ILE A CA 1
ATOM 2438 C C . ILE A 1 313 ? 11.732 -15.087 -5.631 1.00 77.06 313 ILE A C 1
ATOM 2440 O O . ILE A 1 313 ? 12.818 -15.145 -6.208 1.00 77.06 313 ILE A O 1
ATOM 2444 N N . ALA A 1 314 ? 11.567 -15.540 -4.386 1.00 75.50 314 ALA A N 1
ATOM 2445 C CA . ALA A 1 314 ? 12.622 -16.231 -3.652 1.00 75.50 314 ALA A CA 1
ATOM 2446 C C . ALA A 1 314 ? 12.856 -17.658 -4.181 1.00 75.50 314 ALA A C 1
ATOM 2448 O O . ALA A 1 314 ? 13.978 -18.152 -4.088 1.00 75.50 314 ALA A O 1
ATOM 2449 N N . SER A 1 315 ? 11.828 -18.302 -4.747 1.00 71.25 315 SER A N 1
ATOM 2450 C CA . SER A 1 315 ? 11.942 -19.607 -5.415 1.00 71.25 315 SER A CA 1
ATOM 2451 C C . SER A 1 315 ? 12.362 -19.525 -6.886 1.00 71.25 315 SER A C 1
ATOM 2453 O O . SER A 1 315 ? 13.065 -20.416 -7.353 1.00 71.25 315 SER A O 1
ATOM 2455 N N . ASP A 1 316 ? 11.962 -18.479 -7.614 1.00 72.00 316 ASP A N 1
ATOM 2456 C CA . ASP A 1 316 ? 12.230 -18.328 -9.045 1.00 72.00 316 ASP A CA 1
ATOM 2457 C C . ASP A 1 316 ? 12.565 -16.875 -9.400 1.00 72.00 316 ASP A C 1
ATOM 2459 O O . ASP A 1 316 ? 11.723 -15.970 -9.416 1.00 72.00 316 ASP A O 1
ATOM 2463 N N . THR A 1 317 ? 13.846 -16.649 -9.678 1.00 69.50 317 THR A N 1
ATOM 2464 C CA . THR A 1 317 ? 14.388 -15.295 -9.798 1.00 69.50 317 THR A CA 1
ATOM 2465 C C . THR A 1 317 ? 14.376 -14.715 -11.213 1.00 69.50 317 THR A C 1
ATOM 2467 O O . THR A 1 317 ? 14.631 -13.516 -11.374 1.00 69.50 317 THR A O 1
ATOM 2470 N N . GLU A 1 318 ? 14.070 -15.526 -12.230 1.00 73.56 318 GLU A N 1
ATOM 2471 C CA . GLU A 1 318 ? 13.961 -15.078 -13.624 1.00 73.56 318 GLU A CA 1
ATOM 2472 C C . GLU A 1 318 ? 12.499 -14.819 -14.007 1.00 73.56 318 GLU A C 1
ATOM 2474 O O . GLU A 1 318 ? 12.200 -13.805 -14.650 1.00 73.56 318 GLU A O 1
ATOM 2479 N N . ASN A 1 319 ? 11.565 -15.647 -13.519 1.00 84.62 319 ASN A N 1
ATOM 2480 C CA . ASN A 1 319 ? 10.142 -15.515 -13.839 1.00 84.62 319 ASN A CA 1
ATOM 2481 C C . ASN A 1 319 ? 9.507 -14.195 -13.365 1.00 84.62 319 ASN A C 1
ATOM 2483 O O . ASN A 1 319 ? 8.547 -13.732 -13.984 1.00 84.62 319 ASN A O 1
ATOM 2487 N N . ILE A 1 320 ? 10.064 -13.515 -12.354 1.00 89.81 320 ILE A N 1
ATOM 2488 C CA . ILE A 1 320 ? 9.580 -12.189 -11.923 1.00 89.81 320 ILE A CA 1
ATOM 2489 C C . ILE A 1 320 ? 9.566 -11.159 -13.062 1.00 89.81 320 ILE A C 1
ATOM 2491 O O . ILE A 1 320 ? 8.607 -10.397 -13.200 1.00 89.81 320 ILE A O 1
ATOM 2495 N N . ALA A 1 321 ? 10.603 -11.142 -13.904 1.00 92.44 321 ALA A N 1
ATOM 2496 C CA . ALA A 1 321 ? 10.701 -10.192 -15.005 1.00 92.44 321 ALA A CA 1
ATOM 2497 C C . ALA A 1 321 ? 9.682 -10.528 -16.097 1.00 92.44 321 ALA A C 1
ATOM 2499 O O . ALA A 1 321 ? 9.051 -9.631 -16.652 1.00 92.44 321 ALA A O 1
ATOM 2500 N N . LEU A 1 322 ? 9.466 -11.819 -16.369 1.00 93.62 322 LEU A N 1
ATOM 2501 C CA . LEU A 1 322 ? 8.451 -12.293 -17.310 1.00 93.62 322 LEU A CA 1
ATOM 2502 C C . LEU A 1 322 ? 7.031 -11.950 -16.832 1.00 93.62 322 LEU A C 1
ATOM 2504 O O . LEU A 1 322 ? 6.246 -11.420 -17.620 1.00 93.62 322 LEU A O 1
ATOM 2508 N N . HIS A 1 323 ? 6.731 -12.146 -15.545 1.00 94.75 323 HIS A N 1
ATOM 2509 C CA . HIS A 1 323 ? 5.456 -11.757 -14.935 1.00 94.75 323 HIS A CA 1
ATOM 2510 C C . HIS A 1 323 ? 5.258 -10.232 -14.985 1.00 94.75 323 HIS A C 1
ATOM 2512 O O . HIS A 1 323 ? 4.247 -9.753 -15.490 1.00 94.75 323 HIS A O 1
ATOM 2518 N N . TRP A 1 324 ? 6.245 -9.431 -14.575 1.00 96.25 324 TRP A N 1
ATOM 2519 C CA . TRP A 1 324 ? 6.157 -7.970 -14.695 1.00 96.25 324 TRP A CA 1
ATOM 2520 C C . TRP A 1 324 ? 5.935 -7.532 -16.156 1.00 96.25 324 TRP A C 1
ATOM 2522 O O . TRP A 1 324 ? 5.086 -6.687 -16.446 1.00 96.25 324 TRP A O 1
ATOM 2532 N N . ASN A 1 325 ? 6.639 -8.157 -17.105 1.00 96.69 325 ASN A N 1
ATOM 2533 C CA . ASN A 1 325 ? 6.495 -7.892 -18.536 1.00 96.69 325 ASN A CA 1
ATOM 2534 C C . ASN A 1 325 ? 5.126 -8.307 -19.101 1.00 96.69 325 ASN A C 1
ATOM 2536 O O . ASN A 1 325 ? 4.676 -7.695 -20.072 1.00 96.69 325 ASN A O 1
ATOM 2540 N N . SER A 1 326 ? 4.436 -9.304 -18.543 1.00 96.62 326 SER A N 1
ATOM 2541 C CA . SER A 1 326 ? 3.072 -9.652 -18.977 1.00 96.62 326 SER A CA 1
ATOM 2542 C C . SER A 1 326 ? 2.044 -8.588 -18.564 1.00 96.62 326 SER A C 1
ATOM 2544 O O . SER A 1 326 ? 1.054 -8.382 -19.263 1.00 96.62 326 SER A O 1
ATOM 2546 N N . LEU A 1 327 ? 2.316 -7.844 -17.487 1.00 97.62 327 LEU A N 1
ATOM 2547 C CA . LEU A 1 327 ? 1.451 -6.786 -16.956 1.00 97.62 327 LEU A CA 1
ATOM 2548 C C . LEU A 1 327 ? 1.742 -5.384 -17.529 1.00 97.62 327 LEU A C 1
ATOM 2550 O O . LEU A 1 327 ? 1.069 -4.422 -17.147 1.00 97.62 327 LEU A O 1
ATOM 2554 N N . CYS A 1 328 ? 2.750 -5.222 -18.394 1.00 97.25 328 CYS A N 1
ATOM 2555 C CA . CYS A 1 328 ? 3.233 -3.901 -18.805 1.00 97.25 328 CYS A CA 1
ATOM 2556 C C . CYS A 1 328 ? 2.592 -3.370 -20.102 1.00 97.25 328 CYS A C 1
ATOM 2558 O O . CYS A 1 328 ? 2.865 -3.863 -21.197 1.00 97.25 328 CYS A O 1
ATOM 2560 N N . MET A 1 329 ? 1.829 -2.274 -19.993 1.00 94.44 329 MET A N 1
ATOM 2561 C CA . MET A 1 329 ? 1.141 -1.623 -21.126 1.00 94.44 329 MET A CA 1
ATOM 2562 C C . MET A 1 329 ? 2.053 -0.907 -22.131 1.00 94.44 329 MET A C 1
ATOM 2564 O O . MET A 1 329 ? 1.575 -0.462 -23.175 1.00 94.44 329 MET A O 1
ATOM 2568 N N . ASP A 1 330 ? 3.330 -0.702 -21.804 1.00 93.75 330 ASP A N 1
ATOM 2569 C CA . ASP A 1 330 ? 4.268 0.040 -22.656 1.00 93.75 330 ASP A CA 1
ATOM 2570 C C . ASP A 1 330 ? 5.062 -0.870 -23.614 1.00 93.75 330 ASP A C 1
ATOM 2572 O O . ASP A 1 330 ? 5.837 -0.374 -24.432 1.00 93.75 330 ASP A O 1
ATOM 2576 N N . ARG A 1 331 ? 4.911 -2.198 -23.533 1.00 93.94 331 ARG A N 1
ATOM 2577 C CA . ARG A 1 331 ? 5.704 -3.119 -24.360 1.00 93.94 331 ARG A CA 1
ATOM 2578 C C . ARG A 1 331 ? 5.455 -2.919 -25.850 1.00 93.94 331 ARG A C 1
ATOM 2580 O O . ARG A 1 331 ? 4.324 -2.753 -26.295 1.00 93.94 331 ARG A O 1
ATOM 2587 N N . LYS A 1 332 ? 6.548 -2.981 -26.612 1.00 91.75 332 LYS A N 1
ATOM 2588 C CA . LYS A 1 332 ? 6.652 -2.707 -28.051 1.00 91.75 332 LYS A CA 1
ATOM 2589 C C . LYS A 1 332 ? 6.289 -1.268 -28.460 1.00 91.75 332 LYS A C 1
ATOM 2591 O O . LYS A 1 332 ? 6.303 -0.995 -29.656 1.00 91.75 332 LYS A O 1
ATOM 2596 N N . LYS A 1 333 ? 6.017 -0.352 -27.518 1.00 92.44 333 LYS A N 1
ATOM 2597 C CA . LYS A 1 333 ? 5.806 1.078 -27.805 1.00 92.44 333 LYS A CA 1
ATOM 2598 C C . LYS A 1 333 ? 7.131 1.828 -27.889 1.00 92.44 333 LYS A C 1
ATOM 2600 O O . LYS A 1 333 ? 8.155 1.385 -27.370 1.00 92.44 333 LYS A O 1
ATOM 2605 N N . GLU A 1 334 ? 7.090 2.979 -28.541 1.00 90.31 334 GLU A N 1
ATOM 2606 C CA . GLU A 1 334 ? 8.239 3.859 -28.720 1.00 90.31 334 GLU A CA 1
ATOM 2607 C C . GLU A 1 334 ? 8.337 4.862 -27.563 1.00 90.31 334 GLU A C 1
ATOM 2609 O O . GLU A 1 334 ? 7.342 5.468 -27.163 1.00 90.31 334 GLU A O 1
ATOM 2614 N N . PHE A 1 335 ? 9.545 5.029 -27.032 1.00 86.31 335 PHE A N 1
ATOM 2615 C CA . PHE A 1 335 ? 9.923 6.040 -26.050 1.00 86.31 335 PHE A CA 1
ATOM 2616 C C . PHE A 1 335 ? 10.997 6.953 -26.643 1.00 86.31 335 PHE A C 1
ATOM 2618 O O . PHE A 1 335 ? 11.779 6.536 -27.502 1.00 86.31 335 PHE A O 1
ATOM 2625 N N . TYR A 1 336 ? 11.109 8.159 -26.095 1.00 83.69 336 TYR A N 1
ATOM 2626 C CA . TYR A 1 336 ? 12.243 9.045 -26.344 1.00 83.69 336 TYR A CA 1
ATOM 2627 C C . TYR A 1 336 ? 13.050 9.207 -25.056 1.00 83.69 336 TYR A C 1
ATOM 2629 O O . TYR A 1 336 ? 12.484 9.454 -23.986 1.00 83.69 336 TYR A O 1
ATOM 2637 N N . ALA A 1 337 ? 14.374 9.076 -25.133 1.00 79.62 337 ALA A N 1
ATOM 2638 C CA . ALA A 1 337 ? 15.245 9.522 -24.048 1.00 79.62 337 ALA A CA 1
ATOM 2639 C C . ALA A 1 337 ? 15.229 11.059 -24.022 1.00 79.62 337 ALA A C 1
ATOM 2641 O O . ALA A 1 337 ? 15.688 11.682 -24.978 1.00 79.62 337 ALA A O 1
ATOM 2642 N N . LYS A 1 338 ? 14.685 11.676 -22.961 1.00 75.00 338 LYS A N 1
ATOM 2643 C CA . LYS A 1 338 ? 14.457 13.137 -22.910 1.00 75.00 338 LYS A CA 1
ATOM 2644 C C . LYS A 1 338 ? 15.726 13.950 -23.160 1.00 75.00 338 LYS A C 1
ATOM 2646 O O . LYS A 1 338 ? 15.660 14.995 -23.790 1.00 75.00 338 LYS A O 1
ATOM 2651 N N . ASP A 1 339 ? 16.856 13.446 -22.681 1.00 73.31 339 ASP A N 1
ATOM 2652 C CA . ASP A 1 339 ? 18.123 14.176 -22.647 1.00 73.31 339 ASP A CA 1
ATOM 2653 C C . ASP A 1 339 ? 18.886 14.122 -23.992 1.00 73.31 339 ASP A C 1
ATOM 2655 O O . ASP A 1 339 ? 19.803 14.908 -24.208 1.00 73.31 339 ASP A O 1
ATOM 2659 N N . SER A 1 340 ? 18.504 13.222 -24.910 1.00 77.19 340 SER A N 1
ATOM 2660 C CA . SER A 1 340 ? 19.138 13.053 -26.232 1.00 77.19 340 SER A CA 1
ATOM 2661 C C . SER A 1 340 ? 18.163 13.065 -27.417 1.00 77.19 340 SER A C 1
ATOM 2663 O O . SER A 1 340 ? 18.593 13.010 -28.566 1.00 77.19 340 SER A O 1
ATOM 2665 N N . GLY A 1 341 ? 16.849 13.071 -27.168 1.00 80.94 341 GLY A N 1
ATOM 2666 C CA . GLY A 1 341 ? 15.811 12.942 -28.198 1.00 80.94 341 GLY A CA 1
ATOM 2667 C C . GLY A 1 341 ? 15.770 11.574 -28.895 1.00 80.94 341 GLY A C 1
ATOM 2668 O O . GLY A 1 341 ? 14.964 11.372 -29.802 1.00 80.94 341 GLY A O 1
ATOM 2669 N N . VAL A 1 342 ? 16.617 10.616 -28.499 1.00 85.75 342 VAL A N 1
ATOM 2670 C CA . VAL A 1 342 ? 16.769 9.348 -29.222 1.00 85.75 342 VAL A CA 1
ATOM 2671 C C . VAL A 1 342 ? 15.537 8.469 -29.039 1.00 85.75 342 VAL A C 1
ATOM 2673 O O . VAL A 1 342 ? 15.195 8.061 -27.924 1.00 85.75 342 VAL A O 1
ATOM 2676 N N . LYS A 1 343 ? 14.900 8.164 -30.172 1.00 89.75 343 LYS A N 1
ATOM 2677 C CA . LYS A 1 343 ? 13.762 7.254 -30.298 1.00 89.75 343 LYS A CA 1
ATOM 2678 C C . LYS A 1 343 ? 14.224 5.804 -30.140 1.00 89.75 343 LYS A C 1
ATOM 2680 O O . LYS A 1 343 ? 15.167 5.379 -30.807 1.00 89.75 343 LYS A O 1
ATOM 2685 N N . MET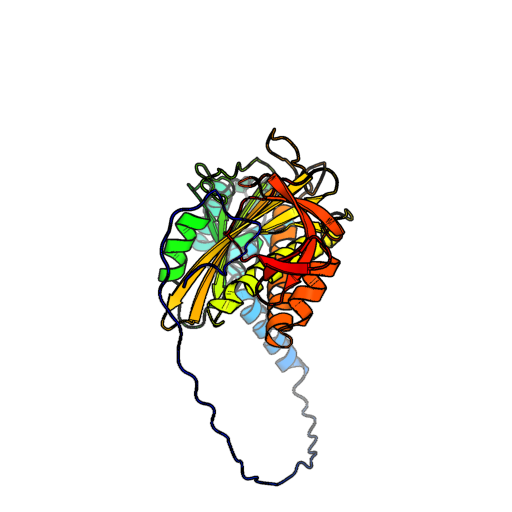 A 1 344 ? 13.567 5.052 -29.262 1.00 91.69 344 MET A N 1
ATOM 2686 C CA . MET A 1 344 ? 13.847 3.638 -28.986 1.00 91.69 344 MET A CA 1
ATOM 2687 C C . MET A 1 344 ? 12.542 2.902 -28.677 1.00 91.69 344 MET A C 1
ATOM 2689 O O . MET A 1 344 ? 11.588 3.499 -28.184 1.00 91.69 344 MET A O 1
ATOM 2693 N N . LYS A 1 345 ? 12.491 1.594 -28.911 1.00 93.62 345 LYS A N 1
ATOM 2694 C CA . LYS A 1 345 ? 11.318 0.759 -28.628 1.00 93.62 345 LYS A CA 1
ATOM 2695 C C . LYS A 1 345 ? 11.492 0.021 -27.304 1.00 93.62 345 LYS A C 1
ATOM 2697 O O . LYS A 1 345 ? 12.496 -0.653 -27.100 1.00 93.62 345 LYS A O 1
ATOM 2702 N N . PHE A 1 346 ? 10.530 0.134 -26.392 1.00 94.19 346 PHE A N 1
ATOM 2703 C CA . PHE A 1 346 ? 10.580 -0.537 -25.091 1.00 94.19 346 PHE A CA 1
ATOM 2704 C C . PHE A 1 346 ? 10.135 -1.998 -25.218 1.00 94.19 346 PHE A C 1
ATOM 2706 O O . PHE A 1 346 ? 8.984 -2.284 -25.547 1.00 94.19 346 PHE A O 1
ATOM 2713 N N . ILE A 1 347 ? 11.034 -2.944 -24.954 1.00 95.69 347 ILE A N 1
ATOM 2714 C CA . ILE A 1 347 ? 10.763 -4.385 -25.083 1.00 95.69 347 ILE A CA 1
ATOM 2715 C C . ILE A 1 347 ? 10.183 -4.961 -23.784 1.00 95.69 347 ILE A C 1
ATOM 2717 O O . ILE A 1 347 ? 9.295 -5.823 -23.825 1.00 95.69 347 ILE A O 1
ATOM 2721 N N . GLY A 1 348 ? 10.654 -4.455 -22.643 1.00 95.00 348 GLY A N 1
ATOM 2722 C CA . GLY A 1 348 ? 10.306 -4.916 -21.302 1.00 95.00 348 GLY A CA 1
ATOM 2723 C C . GLY A 1 348 ? 11.408 -4.584 -20.295 1.00 95.00 348 GLY A C 1
ATOM 2724 O O . GLY A 1 348 ? 12.171 -3.640 -20.497 1.00 95.00 348 GLY A O 1
ATOM 2725 N N . ILE A 1 349 ? 11.519 -5.383 -19.237 1.00 94.69 349 ILE A N 1
ATOM 2726 C CA . ILE A 1 349 ? 12.641 -5.378 -18.288 1.00 94.69 349 ILE A CA 1
ATOM 2727 C C . ILE A 1 349 ? 13.369 -6.721 -18.208 1.00 94.69 349 ILE A C 1
ATOM 2729 O O . ILE A 1 349 ? 12.798 -7.755 -18.558 1.00 94.69 349 ILE A O 1
ATOM 2733 N N . ASP A 1 350 ? 14.604 -6.685 -17.707 1.00 93.75 350 ASP A N 1
ATOM 2734 C CA . ASP A 1 350 ? 15.380 -7.859 -17.286 1.00 93.75 350 ASP A CA 1
ATOM 2735 C C . ASP A 1 350 ? 15.134 -8.252 -15.811 1.00 93.75 350 ASP A C 1
ATOM 2737 O O . ASP A 1 350 ? 14.381 -7.604 -15.078 1.00 93.75 350 ASP A O 1
ATOM 2741 N N . SER A 1 351 ? 15.810 -9.313 -15.355 1.00 90.12 351 SER A N 1
ATOM 2742 C CA . SER A 1 351 ? 15.755 -9.837 -13.980 1.00 90.12 351 SER A CA 1
ATOM 2743 C C . SER A 1 351 ? 16.389 -8.924 -12.912 1.00 90.12 351 SER A C 1
ATOM 2745 O O . SER A 1 351 ? 16.256 -9.207 -11.714 1.00 90.12 351 SER A O 1
ATOM 2747 N N . TYR A 1 352 ? 17.022 -7.818 -13.326 1.00 90.81 352 TYR A N 1
ATOM 2748 C CA . TYR A 1 352 ? 17.550 -6.739 -12.483 1.00 90.81 352 TYR A CA 1
ATOM 2749 C C . TYR A 1 352 ? 16.615 -5.512 -12.444 1.00 90.81 352 TYR A C 1
ATOM 2751 O O . TYR A 1 352 ? 16.817 -4.599 -11.645 1.00 90.81 352 TYR A O 1
ATOM 2759 N N . GLY A 1 353 ? 15.569 -5.478 -13.277 1.00 92.00 353 GLY A N 1
ATOM 2760 C CA . GLY A 1 353 ? 14.646 -4.348 -13.407 1.00 92.00 353 GLY A CA 1
ATOM 2761 C C . GLY A 1 353 ? 15.129 -3.232 -14.338 1.00 92.00 353 GLY A C 1
ATOM 2762 O O . GLY A 1 353 ? 14.523 -2.153 -14.357 1.00 92.00 353 GLY A O 1
ATOM 2763 N N . SER A 1 354 ? 16.196 -3.465 -15.105 1.00 93.62 354 SER A N 1
ATOM 2764 C CA . SER A 1 354 ? 16.663 -2.552 -16.152 1.00 93.62 354 SER A CA 1
ATOM 2765 C C . SER A 1 354 ? 15.686 -2.570 -17.323 1.00 93.62 354 SER A C 1
ATOM 2767 O O . SER A 1 354 ? 15.183 -3.627 -17.696 1.00 93.62 354 SER A O 1
ATOM 2769 N N . ALA A 1 355 ? 15.437 -1.418 -17.941 1.00 94.00 355 ALA A N 1
ATOM 2770 C CA . ALA A 1 355 ? 14.637 -1.329 -19.157 1.00 94.00 355 ALA A CA 1
ATOM 2771 C C . ALA A 1 355 ? 15.402 -1.934 -20.343 1.00 94.00 355 ALA A C 1
ATOM 2773 O O . ALA A 1 355 ? 16.467 -1.435 -20.701 1.00 94.00 355 ALA A O 1
ATOM 2774 N N . ILE A 1 356 ? 14.852 -2.965 -20.984 1.00 94.94 356 ILE A N 1
ATOM 2775 C CA . ILE A 1 356 ? 15.349 -3.456 -22.271 1.00 94.94 356 ILE A CA 1
ATOM 2776 C C . ILE A 1 356 ? 14.719 -2.617 -23.378 1.00 94.94 356 ILE A C 1
ATOM 2778 O O . ILE A 1 356 ? 13.494 -2.596 -23.544 1.00 94.94 356 ILE A O 1
ATOM 2782 N N . VAL A 1 357 ? 15.566 -1.933 -24.141 1.00 93.50 357 VAL A N 1
ATOM 2783 C CA . VAL A 1 357 ? 15.172 -1.120 -25.293 1.00 93.50 357 VAL A CA 1
ATOM 2784 C C . VAL A 1 357 ? 15.843 -1.615 -26.567 1.00 93.50 357 VAL A C 1
ATOM 2786 O O . VAL A 1 357 ? 16.971 -2.099 -26.534 1.00 93.50 357 VAL A O 1
ATOM 2789 N N . GLU A 1 358 ? 15.148 -1.471 -27.687 1.00 94.50 358 GLU A N 1
ATOM 2790 C CA . GLU A 1 358 ? 15.595 -1.823 -29.033 1.00 94.50 358 GLU A CA 1
ATOM 2791 C C . GLU A 1 358 ? 15.739 -0.551 -29.878 1.00 94.50 358 GLU A C 1
ATOM 2793 O O . GLU A 1 358 ? 14.848 0.305 -29.890 1.00 94.50 358 GLU A O 1
ATOM 2798 N N . LYS A 1 359 ? 16.856 -0.436 -30.599 1.00 92.25 359 LYS A N 1
ATOM 2799 C CA . LYS A 1 359 ? 17.077 0.572 -31.641 1.00 92.25 359 LYS A CA 1
ATOM 2800 C C . LYS A 1 359 ? 17.924 -0.052 -32.745 1.00 92.25 359 LYS A C 1
ATOM 2802 O O . LYS A 1 359 ? 18.898 -0.724 -32.430 1.00 92.25 359 LYS A O 1
ATOM 2807 N N . ASP A 1 360 ? 17.562 0.153 -34.010 1.00 91.88 360 ASP A N 1
ATOM 2808 C CA . ASP A 1 360 ? 18.324 -0.338 -35.171 1.00 91.88 360 ASP A CA 1
ATOM 2809 C C . ASP A 1 360 ? 18.613 -1.861 -35.097 1.00 91.88 360 ASP A C 1
ATOM 2811 O O . ASP A 1 360 ? 19.701 -2.331 -35.414 1.00 91.88 360 ASP A O 1
ATOM 2815 N N . SER A 1 361 ? 17.626 -2.635 -34.621 1.00 90.50 361 SER A N 1
ATOM 2816 C CA . SER A 1 361 ? 17.704 -4.081 -34.303 1.00 90.50 361 SER A CA 1
ATOM 2817 C C . SER A 1 361 ? 18.696 -4.483 -33.194 1.00 90.50 361 SER A C 1
ATOM 2819 O O . SER A 1 361 ? 18.943 -5.668 -32.978 1.00 90.50 361 SER A O 1
ATOM 2821 N N . VAL A 1 362 ? 19.250 -3.523 -32.447 1.00 93.25 362 VAL A N 1
ATOM 2822 C CA . VAL A 1 362 ? 20.157 -3.755 -31.315 1.00 93.25 362 VAL A CA 1
ATOM 2823 C C . VAL A 1 362 ? 19.424 -3.534 -29.991 1.00 93.25 362 VAL A C 1
ATOM 2825 O O . VAL A 1 362 ? 18.976 -2.427 -29.684 1.00 93.25 362 VAL A O 1
ATOM 2828 N N . CYS A 1 363 ? 19.363 -4.577 -29.162 1.00 93.75 363 CYS A N 1
ATOM 2829 C CA . CYS A 1 363 ? 18.851 -4.488 -27.794 1.00 93.75 363 CYS A CA 1
ATOM 2830 C C . CYS A 1 363 ? 19.923 -3.992 -26.806 1.00 93.75 363 CYS A C 1
ATOM 2832 O O . CYS A 1 363 ? 21.088 -4.391 -26.870 1.00 93.75 363 CYS A O 1
ATOM 2834 N N . ARG A 1 364 ? 19.527 -3.143 -25.851 1.00 92.06 364 ARG A N 1
ATOM 2835 C CA . ARG A 1 364 ? 20.363 -2.658 -24.739 1.00 92.06 364 ARG A CA 1
ATOM 2836 C C . ARG A 1 364 ? 19.561 -2.610 -23.439 1.00 92.06 364 ARG A C 1
ATOM 2838 O O . ARG A 1 364 ? 18.391 -2.238 -23.448 1.00 92.06 364 ARG A O 1
ATOM 2845 N N . ALA A 1 365 ? 20.213 -2.938 -22.326 1.00 92.75 365 ALA A N 1
ATOM 2846 C CA . ALA A 1 365 ? 19.679 -2.718 -20.986 1.00 92.75 365 ALA A CA 1
ATOM 2847 C C . ALA A 1 365 ? 20.028 -1.301 -20.501 1.00 92.75 365 ALA A C 1
ATOM 2849 O O . ALA A 1 365 ? 21.191 -0.897 -20.543 1.00 92.75 365 ALA A O 1
ATOM 2850 N N . ILE A 1 366 ? 19.028 -0.557 -20.030 1.00 90.31 366 ILE A N 1
ATOM 2851 C CA . ILE A 1 366 ? 19.172 0.755 -19.391 1.00 90.31 366 ILE A CA 1
ATOM 2852 C C . ILE A 1 366 ? 18.805 0.600 -17.908 1.00 90.31 366 ILE A C 1
ATOM 2854 O O . ILE A 1 366 ? 17.636 0.340 -17.600 1.00 90.31 366 ILE A O 1
ATOM 2858 N N . PRO A 1 367 ? 19.765 0.745 -16.977 1.00 88.62 367 PRO A N 1
ATOM 2859 C CA . PRO A 1 367 ? 19.494 0.658 -15.547 1.00 88.62 367 PRO A CA 1
ATOM 2860 C C . PRO A 1 367 ? 18.448 1.670 -15.060 1.00 88.62 367 PRO A C 1
ATOM 2862 O O . PRO A 1 367 ? 18.212 2.726 -15.657 1.00 88.62 367 PRO A O 1
ATOM 2865 N N . PHE A 1 368 ? 17.827 1.369 -13.919 1.00 84.25 368 PHE A N 1
ATOM 2866 C CA . PHE A 1 368 ? 16.983 2.347 -13.240 1.00 84.25 368 PHE A CA 1
ATOM 2867 C C . PHE A 1 368 ? 17.791 3.602 -12.864 1.00 84.25 368 PHE A C 1
ATOM 2869 O O . PHE A 1 368 ? 18.932 3.522 -12.417 1.00 84.25 368 PHE A O 1
ATOM 2876 N N . GLY A 1 369 ? 17.182 4.774 -13.056 1.00 78.62 369 GLY A N 1
ATOM 2877 C CA . GLY A 1 369 ? 17.766 6.070 -12.715 1.00 78.62 369 GLY A CA 1
ATOM 2878 C C . GLY A 1 369 ? 18.600 6.731 -13.818 1.00 78.62 369 GLY A C 1
ATOM 2879 O O . GLY A 1 369 ? 18.742 7.949 -13.758 1.00 78.62 369 GLY A O 1
ATOM 2880 N N . THR A 1 370 ? 19.075 6.000 -14.838 1.00 75.19 370 THR A N 1
ATOM 2881 C CA . THR A 1 370 ? 20.033 6.537 -15.828 1.00 75.19 370 THR A CA 1
ATOM 2882 C C . THR A 1 370 ? 19.497 7.734 -16.622 1.00 75.19 370 THR A C 1
ATOM 2884 O O . THR A 1 370 ? 20.191 8.736 -16.732 1.00 75.19 370 THR A O 1
ATOM 2887 N N . PHE A 1 371 ? 18.259 7.671 -17.127 1.00 70.81 371 PHE A N 1
ATOM 2888 C CA . PHE A 1 371 ? 17.646 8.752 -17.915 1.00 70.81 371 PHE A CA 1
ATOM 2889 C C . PHE A 1 371 ? 16.180 8.985 -17.535 1.00 70.81 371 PHE A C 1
ATOM 2891 O O . PHE A 1 371 ? 15.579 8.230 -16.761 1.00 70.81 371 PHE A O 1
ATOM 2898 N N . SER A 1 372 ? 15.588 10.059 -18.058 1.00 68.75 372 SER A N 1
ATOM 2899 C CA . SER A 1 372 ? 14.135 10.263 -18.035 1.00 68.75 372 SER A CA 1
ATOM 2900 C C . SER A 1 372 ? 13.541 9.901 -19.398 1.00 68.75 372 SER A C 1
ATOM 2902 O O . SER A 1 372 ? 14.014 10.384 -20.421 1.00 68.75 372 SER A O 1
ATOM 2904 N N . PHE A 1 373 ? 12.481 9.093 -19.425 1.00 70.81 373 PHE A N 1
ATOM 2905 C CA . PHE A 1 373 ? 11.787 8.747 -20.670 1.00 70.81 373 PHE A CA 1
ATOM 2906 C C . PHE A 1 373 ? 10.588 9.671 -20.902 1.00 70.81 373 PHE A C 1
ATOM 2908 O O . PHE A 1 373 ? 9.780 9.891 -19.996 1.00 70.81 373 PHE A O 1
ATOM 2915 N N . GLU A 1 374 ? 10.462 10.189 -22.120 1.00 69.75 374 GLU A N 1
ATOM 2916 C CA . GLU A 1 374 ? 9.203 10.682 -22.674 1.00 69.75 374 GLU A CA 1
ATOM 2917 C C . GLU A 1 374 ? 8.433 9.478 -23.219 1.00 69.75 374 GLU A C 1
ATOM 2919 O O . GLU A 1 374 ? 9.003 8.605 -23.882 1.00 69.75 374 GLU A O 1
ATOM 2924 N N . LYS A 1 375 ? 7.135 9.430 -22.930 1.00 69.94 375 LYS A N 1
ATOM 2925 C CA . LYS A 1 375 ? 6.221 8.411 -23.435 1.00 69.94 375 LYS A CA 1
ATOM 2926 C C . LYS A 1 375 ? 5.022 9.136 -24.022 1.00 69.94 375 LYS A C 1
ATOM 2928 O O . LYS A 1 375 ? 4.445 9.976 -23.321 1.00 69.94 375 LYS A O 1
ATOM 2933 N N . ASN A 1 376 ? 4.674 8.791 -25.259 1.00 57.09 376 ASN A N 1
ATOM 2934 C CA . ASN A 1 376 ? 3.491 9.309 -25.949 1.00 57.09 376 ASN A CA 1
ATOM 2935 C C . ASN A 1 376 ? 2.230 9.143 -25.068 1.00 57.09 376 ASN A C 1
ATOM 2937 O O . ASN A 1 376 ? 2.106 8.115 -24.356 1.00 57.09 376 ASN A O 1
#

Radius of gyration: 26.23 Å; Cα contacts (8 Å, |Δi|>4): 619; chains: 1; bounding box: 70×65×69 Å

Secondary structure (DSSP, 8-state):
-PPP--GGGPPSS---------------------------------S-HHHHHHHHHHHHHHHHHTTS-HHHHHHHHHHH-SSPBPHHHHHHHHT--HHHHHHHHHHHHHTT-EEEEETTEEEEEE--TT---GGGGGGGGGGEEEESSBS-HHHHHHHHHHHPPTT--EEEEEES-BSS-B-GGG-B----TTEEEEEEEEEEEEEGGGTHHHHHHHHHHHHHHHHHHHS---EEETTTEEE-SSSEEEEEEEEEEEETTEEEEEEEEEEEESS---S-TTB--S-SS--TTHHHHHHHHHHHHHHHHHHHHHH-TTHHHHHHHHTBTTTT-EEEETTT--EEEEEEE-TT-PEEEEETTEEEEE-TTS-PEEE-

Nearest PDB structures (foldseek):
  8eni-assembly1_A-2  TM=7.825E-01  e=3.373E-24  Staphylococcus aureus subsp. aureus Mu50
  6aqq-assembly1_A  TM=7.829E-01  e=3.018E-23  Staphylococcus aureus
  8fi3-assembly1_A  TM=6.476E-01  e=1.505E-21  Klebsiella pneumoniae
  8fi3-assembly1_B  TM=6.480E-01  e=1.797E-21  Klebsiella pneumoniae
  1hxd-assembly2_B  TM=6.768E-01  e=4.401E-20  Escherichia coli

Solvent-accessible surface area (backbone atoms only — not comparable to full-atom values): 21594 Å² total; per-residue (Å²): 132,83,79,81,90,56,82,91,73,63,76,85,93,83,82,87,90,85,89,89,89,86,87,86,88,88,81,86,85,86,86,88,87,86,81,88,86,89,86,84,90,81,93,78,91,74,98,54,62,69,69,49,47,54,53,50,52,50,48,47,51,51,60,59,46,73,51,41,52,71,51,27,53,50,50,56,52,40,75,72,44,97,59,58,48,38,50,62,58,54,10,63,76,68,74,50,52,53,67,57,47,50,54,37,50,50,55,42,36,77,71,65,32,39,62,45,83,55,101,59,24,36,39,64,82,36,81,62,61,57,49,76,54,38,52,76,50,39,72,52,22,91,36,46,50,70,33,77,64,44,49,26,41,57,63,55,41,67,52,50,69,76,68,63,55,93,89,68,54,64,39,32,23,32,34,69,32,42,81,57,22,74,41,74,94,84,37,74,40,80,66,37,96,36,29,44,39,32,12,39,40,32,60,60,74,35,46,52,78,44,52,43,49,61,53,50,27,48,45,49,21,47,35,54,41,50,26,74,74,60,78,47,76,51,22,37,39,91,96,46,33,34,25,42,95,72,15,41,25,31,45,52,42,81,50,76,43,68,59,98,67,27,21,51,34,34,38,41,26,39,42,34,19,40,32,31,59,66,103,52,86,63,48,30,39,71,33,93,56,80,60,80,29,45,64,39,48,52,53,58,49,29,60,54,39,31,60,48,45,49,50,51,41,74,78,37,62,60,58,52,24,56,55,48,44,73,40,29,80,57,53,74,36,65,32,28,38,64,92,70,66,47,71,33,30,31,65,40,47,43,63,50,56,21,42,29,31,35,46,97,91,44,76,46,77,44,58,79,82,77,74,56,76,44,69,129

Sequence (376 aa):
MALPFIPWLQPGPNAIRHPLSVVPRLRAPFPCGNGSAATPIGRRMNFYGLTFAFYFVNLLKIMVNKNLSTKYFILQALRKSSTPVSGESIAQECGLSRTAVWKAVQALVSSGYGIESVANGYVLQKDLTDSICPWEFGAKENLFCYYGTTDSTMVQARKVVQEIQSGEKLKIVIADKQTKGVGQKGRSWKTTKGSLAFTLVTKSDLPILYSRRTVMACQIALVNVLRKNSGRNFFVRWPNDVWSEEGKVCGVLDELYSSGGICSWQNLGVGINVSSRPSIQKTDSVFKKAEPGIRRKIIGDFITEFELVKKEIASDTENIALHWNSLCMDRKKEFYAKDSGVKMKFIGIDSYG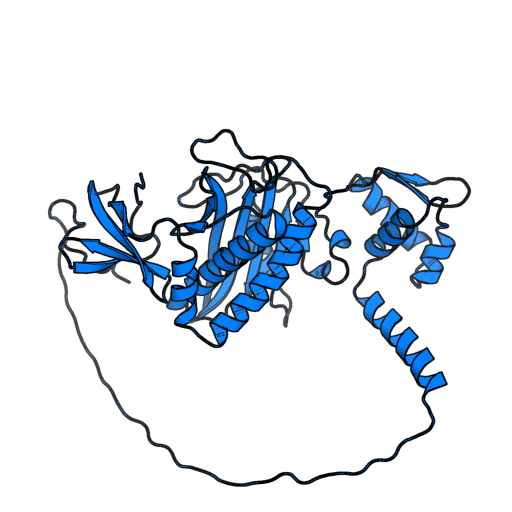SAIVEKDSVCRAIPFGTFSFEKN

pLDDT: mean 82.34, std 22.76, range [26.05, 98.75]